Protein AF-A0A8J2X0N3-F1 (afdb_monomer)

pLDDT: mean 88.48, std 13.06, range [35.97, 98.44]

Solvent-accessible surface area (backbone atoms only — not comparable to full-atom values): 22886 Å² total; per-residue (Å²): 109,76,71,63,54,54,56,60,57,66,75,72,70,82,83,76,100,62,100,68,78,47,41,66,57,24,48,74,70,65,36,34,67,64,17,33,57,48,36,56,59,51,48,78,73,50,79,53,47,70,61,32,19,53,45,25,32,51,33,13,53,25,24,49,76,56,56,35,43,67,64,12,30,52,25,9,50,52,11,38,71,54,38,75,81,44,35,69,23,31,41,49,26,12,53,26,29,45,74,72,64,41,24,70,63,11,20,53,31,11,46,57,12,26,76,61,69,37,68,69,27,51,47,54,16,30,39,23,24,46,61,61,74,34,50,68,61,21,46,56,50,32,75,77,66,42,82,50,60,68,32,42,25,51,40,24,50,76,68,56,48,76,90,54,72,69,47,38,77,77,20,66,66,30,20,27,47,76,67,68,51,65,89,64,62,67,67,58,58,54,48,59,36,62,46,62,85,59,67,58,44,44,64,40,39,35,23,51,43,53,31,48,52,53,46,71,73,43,89,50,62,60,29,46,74,18,42,57,64,67,44,58,39,64,66,89,82,53,53,90,46,43,28,33,36,30,48,38,55,70,68,57,45,52,71,56,44,83,30,75,30,32,81,68,53,61,80,83,44,62,26,27,39,28,49,58,70,70,19,68,56,97,86,23,15,30,30,40,37,38,37,40,34,40,45,87,90,47,40,28,38,39,73,53,27,39,31,36,40,25,88,79,57,47,68,27,57,39,56,47,56,30,57,74,68,73,42,79,69,59,60,44,41,40,71,56,51,38,68,73,49,42,70,41,27,73,74,33,22,49,54,33,50,50,40,32,53,41,40,53,52,56,66,46,66,51,90,74,77,82,75,67,62,63,65,59,78,41,41,52,28,29,37,34,26,33,38,37,90,88,29,47,28,29,54,74,49,44,32,50,66,47,82,65,72,51,86,45,71,58,48,25,57,44,36,50,51,51,51,32,40,59,54,69,72,44,70,66,86,46,49,42,77,49,88,120

Mean predicted aligned error: 6.34 Å

Organism: NCBI:txid35677

Sequence (436 aa):
MRRAFLWRLSLFLASTAATSLSATQLIQNQNWQGAAVVLERDISTQRDENVRALQRTCLGECRVKLHDDAAALDAFTGALGDDASLGAAALGRGRCLARLGRLTEASEALRAAASLGLGDAVVEAAACDVRGDDRARAVAWLEETASRDDARALLAVLRGRLEDPALAERSFLARYAFTGSTNAPRLERVAANAWCLHPRAWDELDDKVCLNDAIAGSDDAALRAAWPQSHELPSDQLDGGAWVVKLRRGYGGAGVVLYDSGKDVPRDAQGLAQRYVPAQLEGRAWSLRAYLIVRADGVYLSRIGVVRFAVDGSIATNAARAVLAKGAPDERDFAWARRRLGAQWDARTWPRVRDAARGVARLARRDDDAAWPGPIPPKIVGLDFAVDAAGDAWLLEVNRTPGLVGRAEVDRAVKDAVVDAAWGCSSADILEELLL

Foldseek 3Di:
DVVVLLVVVVVP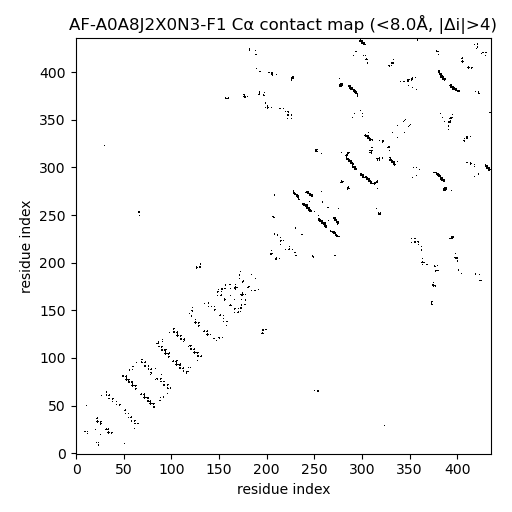FDDDDDPDDALSRCVVLVVLVSSLVNLVVVLVVDPQLQNSLSSLLSNLVSCVSLVNLVSSLVSLVSSCVSPVLPLSSLLSNLVSCVLVVVLQVSLVSLVSSVVSVPLVSLQVSLLSCVLVVNLVVSLVSLVVRVPDLVSLLVNCQSVLHDPDPCSLVVAVSNVCFPPVDLDDPLVSLLVLLVGNLAHNLLSLQQFQVSVVVLQVPDPQPLLVVQAFDKDFPPDPPWAAAKKWADARHDALCNPTDIDGGSVPPDNPGGGMIGGDAQFDDPLWAKKWKWKWKDFPVAIWTFLKTKIFTDPPRPHRSNQVVCVSVVHQTDIDMVVVVCVRCPPLCVVAQVVSVLSNSLSSVVSSVPPPPPPGNGTRQMHIKIWMWGAHPSRHTHTDGIGRNPPLPARDPNSVVRSSVVSCVSSVNDDCPRIDGRPD

Secondary structure (DSSP, 8-state):
-HHHHHHHHHTT-----SSPPPHHHHHHTT-HHHHHHHHHHHHHH---HHHHHHHHHHHHHHHHHTT-HHHHHHHHHHHHHH-TT-HHHHHHHHHHHHHTT-HHHHHHHHHHHHHTT-THHHHHHHHHHHHTT-HHHHHHHHHHH--SHHHHHHHHHHHT--S-TTHHHH-HHHHHHHH----S-HHHHHHHHHSS-S-THHHHHHSHHHHHHHHHTSS-HHHHTTSPPEEEES-S---SS-EEEE-SS-STTTT-EEESSGGGS-TT--EEEEE----EETTEEEEEEEEEEEETTEEEEES--EEEE-SSSS-TTTHHHHHHTTPPP-EEEHHHHHHHHTHHIIIIIHHHHHHHHHHHHHHH--GGGGG--SPPPPEEEEEEEEE-TT--EEEEEEESS---S-SSHHHHHHHHHHHHHHTT-S-GGGEEE---

Structure (mmCIF, N/CA/C/O backbone):
data_AF-A0A8J2X0N3-F1
#
_entry.id   AF-A0A8J2X0N3-F1
#
loop_
_atom_site.group_PDB
_atom_site.id
_atom_site.type_symbol
_atom_site.label_atom_id
_atom_site.label_alt_id
_atom_site.label_comp_id
_atom_site.label_asym_id
_atom_site.label_entity_id
_atom_site.label_seq_id
_atom_site.pdbx_PDB_ins_code
_atom_site.Cartn_x
_atom_site.Cartn_y
_atom_site.Cartn_z
_atom_site.occupancy
_atom_site.B_iso_or_equiv
_atom_site.auth_seq_id
_atom_site.auth_comp_id
_atom_site.auth_asym_id
_atom_site.auth_atom_id
_atom_site.pdbx_PDB_model_num
ATOM 1 N N . MET A 1 1 ? -2.002 -12.844 -21.563 1.00 43.38 1 MET A N 1
ATOM 2 C CA . MET A 1 1 ? -1.431 -13.890 -20.677 1.00 43.38 1 MET A CA 1
ATOM 3 C C . MET A 1 1 ? -2.425 -14.493 -19.678 1.00 43.38 1 MET A C 1
ATOM 5 O O . MET A 1 1 ? -2.589 -15.703 -19.725 1.00 43.38 1 MET A O 1
ATOM 9 N N . ARG A 1 2 ? -3.144 -13.725 -18.833 1.00 35.97 2 ARG A N 1
ATOM 10 C CA . ARG A 1 2 ? -4.041 -14.288 -17.783 1.00 35.97 2 ARG A CA 1
ATOM 11 C C . ARG A 1 2 ? -5.078 -15.324 -18.263 1.00 35.97 2 ARG A C 1
ATOM 13 O O . ARG A 1 2 ? -5.260 -16.335 -17.600 1.00 35.97 2 ARG A O 1
ATOM 20 N N . ARG A 1 3 ? -5.726 -15.119 -19.421 1.00 36.34 3 ARG A N 1
ATOM 21 C CA . ARG A 1 3 ? -6.702 -16.087 -19.973 1.00 36.34 3 ARG A CA 1
ATOM 22 C C . ARG A 1 3 ? -6.057 -17.373 -20.509 1.00 36.34 3 ARG A C 1
ATOM 24 O O . ARG A 1 3 ? -6.628 -18.438 -20.328 1.00 36.34 3 ARG A O 1
ATOM 31 N N . ALA A 1 4 ? -4.867 -17.284 -21.106 1.00 43.03 4 ALA A N 1
ATOM 32 C CA . ALA A 1 4 ? -4.137 -18.446 -21.624 1.00 43.03 4 ALA A CA 1
ATOM 33 C C . ALA A 1 4 ? -3.548 -19.312 -20.494 1.00 43.03 4 ALA A C 1
ATOM 35 O O . ALA A 1 4 ? -3.542 -20.536 -20.593 1.00 43.03 4 ALA A O 1
ATOM 36 N N . PHE A 1 5 ? -3.125 -18.678 -19.395 1.00 52.47 5 PHE A N 1
ATOM 37 C CA . PHE A 1 5 ? -2.641 -19.359 -18.192 1.00 52.47 5 PHE A CA 1
ATOM 38 C C . PHE A 1 5 ? -3.754 -20.164 -17.495 1.00 52.47 5 PHE A C 1
ATOM 40 O O . PHE A 1 5 ? -3.580 -21.345 -17.210 1.00 52.47 5 PHE A O 1
ATOM 47 N N . LEU A 1 6 ? -4.938 -19.564 -17.310 1.00 46.59 6 LEU A N 1
ATOM 48 C CA . LEU A 1 6 ? -6.091 -20.232 -16.684 1.00 46.59 6 LEU A CA 1
ATOM 49 C C . LEU A 1 6 ? -6.634 -21.411 -17.514 1.00 46.59 6 LEU A C 1
ATOM 51 O O . LEU A 1 6 ? -7.107 -22.395 -16.947 1.00 46.59 6 LEU A O 1
ATOM 55 N N . TRP A 1 7 ? -6.543 -21.338 -18.845 1.00 47.41 7 TRP A N 1
ATOM 56 C CA . TRP A 1 7 ? -7.010 -22.409 -19.732 1.00 47.41 7 TRP A CA 1
ATOM 57 C C . TRP A 1 7 ? -6.130 -23.665 -19.651 1.00 47.41 7 TRP A C 1
ATOM 59 O O . TRP A 1 7 ? -6.658 -24.768 -19.552 1.00 47.41 7 TRP A O 1
ATOM 69 N N . ARG A 1 8 ? -4.795 -23.512 -19.605 1.00 49.94 8 ARG A N 1
ATOM 70 C CA . ARG A 1 8 ? -3.872 -24.650 -19.415 1.00 49.94 8 ARG A CA 1
ATOM 71 C C . ARG A 1 8 ? -3.993 -25.279 -18.023 1.00 49.94 8 ARG A C 1
ATOM 73 O O . ARG A 1 8 ? -3.923 -26.495 -17.911 1.00 49.94 8 ARG A O 1
ATOM 80 N N . LEU A 1 9 ? -4.253 -24.475 -16.989 1.00 50.22 9 LEU A N 1
ATOM 81 C CA . LEU A 1 9 ? -4.434 -24.958 -15.613 1.00 50.22 9 LEU A CA 1
ATOM 82 C C . LEU A 1 9 ? -5.692 -25.837 -15.449 1.00 50.22 9 LEU A C 1
ATOM 84 O O . LEU A 1 9 ? -5.693 -26.788 -14.673 1.00 50.22 9 LEU A O 1
ATOM 88 N N . SER A 1 10 ? -6.751 -25.544 -16.211 1.00 53.19 10 SER A N 1
ATOM 89 C CA . SER A 1 10 ? -8.043 -26.245 -16.123 1.00 53.19 10 SER A CA 1
ATOM 90 C C . SER A 1 10 ? -7.996 -27.680 -16.668 1.00 53.19 10 SER A C 1
ATOM 92 O O . SER A 1 10 ? -8.787 -28.517 -16.249 1.00 53.19 10 SER A O 1
ATOM 94 N N . LEU A 1 11 ? -7.066 -27.973 -17.583 1.00 52.41 11 LEU A N 1
ATOM 95 C CA . LEU A 1 11 ? -6.938 -29.279 -18.241 1.00 52.41 11 LEU A CA 1
ATOM 96 C C . LEU A 1 11 ? -6.124 -30.308 -17.436 1.00 52.41 11 LEU A C 1
ATOM 98 O O . LEU A 1 11 ? -6.221 -31.494 -17.727 1.00 52.41 11 LEU A O 1
ATOM 102 N N . PHE A 1 12 ? -5.361 -29.886 -16.420 1.00 55.03 12 PHE A N 1
ATOM 103 C CA . PHE A 1 12 ? -4.420 -30.765 -15.704 1.00 55.03 12 PHE A CA 1
ATOM 104 C C . PHE A 1 12 ? -4.847 -31.176 -14.284 1.00 55.03 12 PHE A C 1
ATOM 106 O O . PHE A 1 12 ? -4.242 -32.077 -13.715 1.00 55.03 12 PHE A O 1
ATOM 113 N N . LEU A 1 13 ? -5.883 -30.563 -13.699 1.00 55.44 13 LEU A N 1
ATOM 114 C CA . LEU A 1 13 ? -6.242 -30.750 -12.278 1.00 55.44 13 LEU A CA 1
ATOM 115 C C . LEU A 1 13 ? -7.521 -31.581 -12.043 1.00 55.44 13 LEU A C 1
ATOM 117 O O . LEU A 1 13 ? -8.190 -31.414 -11.024 1.00 55.44 13 LEU A O 1
ATOM 121 N N . ALA A 1 14 ? -7.888 -32.469 -12.971 1.00 51.34 14 ALA A N 1
ATOM 122 C CA . ALA A 1 14 ? -9.110 -33.274 -12.881 1.00 51.34 14 ALA A CA 1
ATOM 123 C C . ALA A 1 14 ? -8.821 -34.758 -12.579 1.00 51.34 14 ALA A C 1
ATOM 125 O O . ALA A 1 14 ? -8.649 -35.545 -13.502 1.00 51.34 14 ALA A O 1
ATOM 126 N N . SER A 1 15 ? -8.771 -35.127 -11.293 1.00 45.72 15 SER A N 1
ATOM 127 C CA . SER A 1 15 ? -8.898 -36.492 -10.719 1.00 45.72 15 SER A CA 1
ATOM 128 C C . SER A 1 15 ? -8.561 -36.362 -9.219 1.00 45.72 15 SER A C 1
ATOM 130 O O . SER A 1 15 ? -7.548 -35.751 -8.911 1.00 45.72 15 SER A O 1
ATOM 132 N N . THR A 1 16 ? -9.342 -36.744 -8.202 1.00 43.34 16 THR A N 1
ATOM 133 C CA . THR A 1 16 ? -10.103 -37.975 -7.918 1.00 43.34 16 THR A CA 1
ATOM 134 C C . THR A 1 16 ? -11.329 -37.695 -7.021 1.00 43.34 16 THR A C 1
ATOM 136 O O . THR A 1 16 ? -11.407 -36.671 -6.347 1.00 43.34 16 THR A O 1
ATOM 139 N N . ALA A 1 17 ? -12.271 -38.641 -6.979 1.00 48.03 17 ALA A N 1
ATOM 140 C CA . ALA A 1 17 ? -13.551 -38.593 -6.268 1.00 48.03 17 ALA A CA 1
ATOM 141 C C . ALA A 1 17 ? -13.470 -38.357 -4.739 1.00 48.03 17 ALA A C 1
ATOM 143 O O . ALA A 1 17 ? -13.168 -39.267 -3.975 1.00 48.03 17 ALA A O 1
ATOM 144 N N . ALA A 1 18 ? -13.832 -37.144 -4.312 1.00 50.69 18 ALA A N 1
ATOM 145 C CA . ALA A 1 18 ? -14.579 -36.793 -3.097 1.00 50.69 18 ALA A CA 1
ATOM 146 C C . ALA A 1 18 ? -15.015 -35.319 -3.245 1.00 50.69 18 ALA A C 1
ATOM 148 O O . ALA A 1 18 ? -14.354 -34.557 -3.943 1.00 50.69 18 ALA A O 1
ATOM 149 N N . THR A 1 19 ? -16.123 -34.911 -2.628 1.00 62.25 19 THR A N 1
ATOM 150 C CA . THR A 1 19 ? -16.835 -33.611 -2.745 1.00 62.25 19 THR A CA 1
ATOM 151 C C . THR A 1 19 ? -16.036 -32.334 -2.406 1.00 62.25 19 THR A C 1
ATOM 153 O O . THR A 1 19 ? -16.621 -31.272 -2.197 1.00 62.25 19 THR A O 1
ATOM 156 N N . SER A 1 20 ? -14.707 -32.394 -2.340 1.00 76.75 20 SER A N 1
ATOM 157 C CA . SER A 1 20 ? -13.831 -31.242 -2.131 1.00 76.75 20 SER A CA 1
ATOM 158 C C . SER A 1 20 ? -13.607 -30.454 -3.426 1.00 76.75 20 SER A C 1
ATOM 160 O O . SER A 1 20 ? -13.280 -31.034 -4.461 1.00 76.75 20 SER A O 1
ATOM 162 N N . LEU A 1 21 ? -13.738 -29.127 -3.351 1.00 87.75 21 LEU A N 1
ATOM 163 C CA . LEU A 1 21 ? -13.429 -28.215 -4.456 1.00 87.75 21 LEU A CA 1
ATOM 164 C C . LEU A 1 21 ? -11.952 -28.330 -4.864 1.00 87.75 21 LEU A C 1
ATOM 166 O O . LEU A 1 21 ? -11.075 -28.437 -4.005 1.00 87.75 21 LEU A O 1
ATOM 170 N N . SER A 1 22 ? -11.668 -28.252 -6.165 1.00 92.06 22 SER A N 1
ATOM 171 C CA . SER A 1 22 ? -10.289 -28.207 -6.666 1.00 92.06 22 SER A CA 1
ATOM 172 C C . SER A 1 22 ? -9.605 -26.884 -6.306 1.00 92.06 22 SER A C 1
ATOM 174 O O . SER A 1 22 ? -10.267 -25.862 -6.098 1.00 92.06 22 SER A O 1
ATOM 176 N N . ALA A 1 23 ? -8.267 -26.859 -6.304 1.00 93.12 23 ALA A N 1
ATOM 177 C CA . ALA A 1 23 ? -7.506 -25.625 -6.089 1.00 93.12 23 ALA A CA 1
ATOM 178 C C . ALA A 1 23 ? -7.928 -24.503 -7.057 1.00 93.12 23 ALA A C 1
ATOM 180 O O . ALA A 1 23 ? -8.076 -23.353 -6.651 1.00 93.12 23 ALA A O 1
ATOM 181 N N . THR A 1 24 ? -8.201 -24.830 -8.325 1.00 91.44 24 THR A N 1
ATOM 182 C CA . THR A 1 24 ? -8.682 -23.859 -9.319 1.00 91.44 24 THR A CA 1
ATOM 183 C C . THR A 1 24 ? -10.052 -23.291 -8.957 1.00 91.44 24 THR A C 1
ATOM 185 O O . THR A 1 24 ? -10.237 -22.078 -9.041 1.00 91.44 24 THR A O 1
ATOM 188 N N . GLN A 1 25 ? -10.999 -24.130 -8.526 1.00 90.44 25 GLN A N 1
ATOM 189 C CA . GLN A 1 25 ? -12.321 -23.669 -8.084 1.00 90.44 25 GLN A CA 1
ATOM 190 C C . GLN A 1 25 ? -12.206 -22.776 -6.843 1.00 90.44 25 GLN A C 1
ATOM 192 O O . GLN A 1 25 ? -12.875 -21.748 -6.749 1.00 90.44 25 GLN A O 1
ATOM 197 N N . LEU A 1 26 ? -11.320 -23.128 -5.911 1.00 91.12 26 LEU A N 1
ATOM 198 C CA . LEU A 1 26 ? -11.050 -22.332 -4.716 1.00 91.12 26 LEU A CA 1
ATOM 199 C C . LEU A 1 26 ? -10.434 -20.971 -5.073 1.00 91.12 26 LEU A C 1
ATOM 201 O O . LEU A 1 26 ? -10.918 -19.953 -4.585 1.00 91.12 26 LEU A O 1
ATOM 205 N N . ILE A 1 27 ? -9.463 -20.924 -5.992 1.00 89.12 27 ILE A N 1
ATOM 206 C CA . ILE A 1 27 ? -8.887 -19.679 -6.535 1.00 89.12 27 ILE A CA 1
ATOM 207 C C . ILE A 1 27 ? -9.958 -18.815 -7.213 1.00 89.12 27 ILE A C 1
ATOM 209 O O . ILE A 1 27 ? -10.024 -17.611 -6.972 1.00 89.12 27 ILE A O 1
ATOM 213 N N . GLN A 1 28 ? -10.821 -19.411 -8.042 1.00 85.56 28 GLN A N 1
ATOM 214 C CA . GLN A 1 28 ? -11.920 -18.698 -8.707 1.00 85.56 28 GLN A CA 1
ATOM 215 C C . GLN A 1 28 ? -12.911 -18.103 -7.700 1.00 85.56 28 GLN A C 1
ATOM 217 O O . GLN A 1 28 ? -13.393 -16.986 -7.891 1.00 85.56 28 GLN A O 1
ATOM 222 N N . ASN A 1 29 ? -13.148 -18.812 -6.596 1.00 81.69 29 ASN A N 1
ATOM 223 C CA . ASN A 1 29 ? -13.959 -18.353 -5.472 1.00 81.69 29 ASN A CA 1
ATOM 224 C C . ASN A 1 29 ? -13.200 -17.425 -4.507 1.00 81.69 29 ASN A C 1
ATOM 226 O O . ASN A 1 29 ? -13.752 -17.052 -3.476 1.00 81.69 29 ASN A O 1
ATOM 230 N N . GLN A 1 30 ? -11.950 -17.060 -4.818 1.00 84.00 30 GLN A N 1
ATOM 231 C CA . GLN A 1 30 ? -11.063 -16.258 -3.966 1.00 84.00 30 GLN A CA 1
ATOM 232 C C . GLN A 1 30 ? -10.838 -16.862 -2.565 1.00 84.00 30 GLN A C 1
ATOM 234 O O . GLN A 1 30 ? -10.458 -16.162 -1.628 1.00 84.00 30 GLN A O 1
ATOM 239 N N . ASN A 1 31 ? -11.032 -18.176 -2.416 1.00 82.81 31 ASN A N 1
ATOM 240 C CA . ASN A 1 31 ? -10.662 -18.930 -1.224 1.00 82.81 31 ASN A CA 1
ATOM 241 C C . ASN A 1 31 ? -9.183 -19.337 -1.315 1.00 82.81 31 ASN A C 1
ATOM 243 O O . ASN A 1 31 ? -8.844 -20.500 -1.544 1.00 82.81 31 ASN A O 1
ATOM 247 N N . TRP A 1 32 ? -8.302 -18.347 -1.165 1.00 89.62 32 TRP A N 1
ATOM 248 C CA . TRP A 1 32 ? -6.850 -18.506 -1.302 1.00 89.62 32 TRP A CA 1
ATOM 249 C C . TRP A 1 32 ? -6.260 -19.475 -0.273 1.00 89.62 32 TRP A C 1
ATOM 251 O O . TRP A 1 32 ? -5.379 -20.257 -0.616 1.00 89.62 32 TRP A O 1
ATOM 261 N N . GLN A 1 33 ? -6.784 -19.472 0.958 1.00 90.69 33 GLN A N 1
ATOM 262 C CA . GLN A 1 33 ? -6.335 -20.374 2.022 1.00 90.69 33 GLN A CA 1
ATOM 263 C C . GLN A 1 33 ? -6.659 -21.831 1.687 1.00 90.69 33 GLN A C 1
ATOM 265 O O . GLN A 1 33 ? -5.782 -22.688 1.744 1.00 90.69 33 GLN A O 1
ATOM 270 N N . GLY A 1 34 ? -7.908 -22.113 1.300 1.00 90.81 34 GLY A N 1
ATOM 271 C CA . GLY A 1 34 ? -8.303 -23.456 0.887 1.00 90.81 34 GLY A CA 1
ATOM 272 C C . GLY A 1 34 ? -7.507 -23.926 -0.330 1.00 90.81 34 GLY A C 1
ATOM 273 O O . GLY A 1 34 ? -7.060 -25.070 -0.365 1.00 90.81 34 GLY A O 1
ATOM 274 N N . ALA A 1 35 ? -7.293 -23.040 -1.309 1.00 94.19 35 ALA A N 1
ATOM 275 C CA . ALA A 1 35 ? -6.492 -23.355 -2.486 1.00 94.19 35 ALA A CA 1
ATOM 276 C C . ALA A 1 35 ? -5.042 -23.711 -2.127 1.00 94.19 35 ALA A C 1
ATOM 278 O O . ALA A 1 35 ? -4.528 -24.698 -2.647 1.00 94.19 35 ALA A O 1
ATOM 279 N N . ALA A 1 36 ? -4.408 -22.953 -1.225 1.00 95.00 36 ALA A N 1
ATOM 280 C CA . ALA A 1 36 ? -3.047 -23.222 -0.765 1.00 95.00 36 ALA A CA 1
ATOM 281 C C . ALA A 1 36 ? -2.929 -24.607 -0.106 1.00 95.00 36 ALA A C 1
ATOM 283 O O . ALA A 1 36 ? -2.060 -25.383 -0.494 1.00 95.00 36 ALA A O 1
ATOM 284 N N . VAL A 1 37 ? -3.857 -24.957 0.796 1.00 95.25 37 VAL A N 1
ATOM 285 C CA . VAL A 1 37 ? -3.879 -26.271 1.473 1.00 95.25 37 VAL A CA 1
ATOM 286 C C . VAL A 1 37 ? -4.010 -27.424 0.472 1.00 95.25 37 VAL A C 1
ATOM 288 O O . VAL A 1 37 ? -3.308 -28.429 0.582 1.00 95.25 37 VAL A O 1
ATOM 291 N N . VAL A 1 38 ? -4.896 -27.289 -0.521 1.00 95.44 38 VAL A N 1
ATOM 292 C CA . VAL A 1 38 ? -5.063 -28.310 -1.569 1.00 95.44 38 VAL A CA 1
ATOM 293 C C . VAL A 1 38 ? -3.791 -28.439 -2.413 1.00 95.44 38 VAL A C 1
ATOM 295 O O . VAL A 1 38 ? -3.329 -29.555 -2.638 1.00 95.44 38 VAL A O 1
ATOM 298 N N . LEU A 1 39 ? -3.194 -27.318 -2.833 1.00 96.56 39 LEU A N 1
ATOM 299 C CA . LEU A 1 39 ? -1.965 -27.319 -3.632 1.00 96.56 39 LEU A CA 1
ATOM 300 C C . LEU A 1 39 ? -0.792 -27.969 -2.890 1.00 96.56 39 LEU A C 1
ATOM 302 O O . LEU A 1 39 ? -0.092 -28.778 -3.486 1.00 96.56 39 LEU A O 1
ATOM 306 N N . GLU A 1 40 ? -0.588 -27.665 -1.609 1.00 96.62 40 GLU A N 1
ATOM 307 C CA . GLU A 1 40 ? 0.497 -28.242 -0.797 1.00 96.62 40 GLU A CA 1
ATOM 308 C C . GLU A 1 40 ? 0.404 -29.762 -0.695 1.00 96.62 40 GLU A C 1
ATOM 310 O O . GLU A 1 40 ? 1.392 -30.468 -0.919 1.00 96.62 40 GLU A O 1
ATOM 315 N N . ARG A 1 41 ? -0.804 -30.270 -0.425 1.00 95.69 41 ARG A N 1
ATOM 316 C CA . ARG A 1 41 ? -1.074 -31.708 -0.412 1.00 95.69 41 ARG A CA 1
ATOM 317 C C . ARG A 1 41 ? -0.754 -32.326 -1.771 1.00 95.69 41 ARG A C 1
ATOM 319 O O . ARG A 1 41 ? -0.020 -33.311 -1.832 1.00 95.69 41 ARG A O 1
ATOM 326 N N . ASP A 1 42 ? -1.280 -31.751 -2.848 1.00 95.00 42 ASP A N 1
ATOM 327 C CA . ASP A 1 42 ? -1.167 -32.332 -4.186 1.00 95.00 42 ASP A CA 1
ATOM 328 C C . ASP A 1 42 ? 0.294 -32.315 -4.689 1.00 95.00 42 ASP A C 1
ATOM 330 O O . ASP A 1 42 ? 0.773 -33.331 -5.201 1.00 95.00 42 ASP A O 1
ATOM 334 N N . ILE A 1 43 ? 1.040 -31.226 -4.446 1.00 96.06 43 ILE A N 1
ATOM 335 C CA . ILE A 1 43 ? 2.471 -31.074 -4.785 1.00 96.06 43 ILE A CA 1
ATOM 336 C C . ILE A 1 43 ? 3.316 -32.204 -4.186 1.00 96.06 43 ILE A C 1
ATOM 338 O O . ILE A 1 43 ? 4.211 -32.711 -4.861 1.00 96.06 43 ILE A O 1
ATOM 342 N N . SER A 1 44 ? 3.033 -32.624 -2.946 1.00 93.38 44 SER A N 1
ATOM 343 C CA . SER A 1 44 ? 3.807 -33.671 -2.254 1.00 93.38 44 SER A CA 1
ATOM 344 C C . SER A 1 44 ? 3.734 -35.047 -2.930 1.00 93.38 44 SER A C 1
ATOM 346 O O . SER A 1 44 ? 4.623 -35.877 -2.755 1.00 93.38 44 SER A O 1
ATOM 348 N N . THR A 1 45 ? 2.690 -35.278 -3.729 1.00 94.75 45 THR A N 1
ATOM 349 C CA . THR A 1 45 ? 2.455 -36.544 -4.438 1.00 94.75 45 THR A CA 1
ATOM 350 C C . THR A 1 45 ? 2.708 -36.447 -5.944 1.00 94.75 45 THR A C 1
ATOM 352 O O . THR A 1 45 ? 2.706 -37.470 -6.633 1.00 94.75 45 THR A O 1
ATOM 355 N N . GLN A 1 46 ? 2.951 -35.238 -6.465 1.00 96.06 46 GLN A N 1
ATOM 356 C CA . GLN A 1 46 ? 3.104 -34.992 -7.895 1.00 96.06 46 GLN A CA 1
ATOM 357 C C . GLN A 1 46 ? 4.482 -35.435 -8.409 1.00 96.06 46 GLN A C 1
ATOM 359 O O . GLN A 1 46 ? 5.526 -34.913 -8.006 1.00 96.06 46 GLN A O 1
ATOM 364 N N . ARG A 1 47 ? 4.473 -36.383 -9.352 1.00 95.31 47 ARG A N 1
ATOM 365 C CA . ARG A 1 47 ? 5.684 -36.940 -9.973 1.00 95.31 47 ARG A CA 1
ATOM 366 C C . ARG A 1 47 ? 6.126 -36.179 -11.217 1.00 95.31 47 ARG A C 1
ATOM 368 O O . ARG A 1 47 ? 7.322 -36.139 -11.478 1.00 95.31 47 ARG A O 1
ATOM 375 N N . ASP A 1 48 ? 5.193 -35.586 -11.960 1.00 96.19 48 ASP A N 1
ATOM 376 C CA . ASP A 1 48 ? 5.520 -34.777 -13.136 1.00 96.19 48 ASP A CA 1
ATOM 377 C C . ASP A 1 48 ? 6.073 -33.416 -12.696 1.00 96.19 48 ASP A C 1
ATOM 379 O O . ASP A 1 48 ? 5.385 -32.635 -12.033 1.00 96.19 48 ASP A O 1
ATOM 383 N N . GLU A 1 49 ? 7.328 -33.146 -13.047 1.00 96.06 49 GLU A N 1
ATOM 384 C CA . GLU A 1 49 ? 8.045 -31.943 -12.620 1.00 96.06 49 GLU A CA 1
ATOM 385 C C . GLU A 1 49 ? 7.411 -30.669 -13.182 1.00 96.06 49 GLU A C 1
ATOM 387 O O . GLU A 1 49 ? 7.275 -29.692 -12.453 1.00 96.06 49 GLU A O 1
ATOM 392 N N . ASN A 1 50 ? 6.907 -30.696 -14.420 1.00 94.75 50 ASN A N 1
ATOM 393 C CA . ASN A 1 50 ? 6.265 -29.537 -15.040 1.00 94.75 50 ASN A CA 1
ATOM 394 C C . ASN A 1 50 ? 4.939 -29.209 -14.344 1.00 94.75 50 ASN A C 1
ATOM 396 O O . ASN A 1 50 ? 4.633 -28.045 -14.068 1.00 94.75 50 ASN A O 1
ATOM 400 N N . VAL A 1 51 ? 4.137 -30.233 -14.032 1.00 95.19 51 VAL A N 1
ATOM 401 C CA . VAL A 1 51 ? 2.880 -30.036 -13.293 1.00 95.19 51 VAL A CA 1
ATOM 402 C C . VAL A 1 51 ? 3.170 -29.533 -11.881 1.00 95.19 51 VAL A C 1
ATOM 404 O O . VAL A 1 51 ? 2.516 -28.593 -11.419 1.00 95.19 51 VAL A O 1
ATOM 407 N N . ARG A 1 52 ? 4.176 -30.106 -11.212 1.00 96.94 52 ARG A N 1
ATOM 408 C CA . ARG A 1 52 ? 4.604 -29.686 -9.873 1.00 96.94 52 ARG A CA 1
ATOM 409 C C . ARG A 1 52 ? 5.080 -28.232 -9.862 1.00 96.94 52 ARG A C 1
ATOM 411 O O . ARG A 1 52 ? 4.655 -27.466 -8.995 1.00 96.94 52 ARG A O 1
ATOM 418 N N . ALA A 1 53 ? 5.855 -27.819 -10.862 1.00 97.25 53 ALA A N 1
ATOM 419 C CA . ALA A 1 53 ? 6.335 -26.450 -11.023 1.00 97.25 53 ALA A CA 1
ATOM 420 C C . ALA A 1 53 ? 5.177 -25.443 -11.183 1.00 97.25 53 ALA A C 1
ATOM 422 O O . ALA A 1 53 ? 5.137 -24.393 -10.528 1.00 97.25 53 ALA A O 1
ATOM 423 N N . LEU A 1 54 ? 4.166 -25.785 -11.993 1.00 96.81 54 LEU A N 1
ATOM 424 C CA . LEU A 1 54 ? 2.957 -24.970 -12.164 1.00 96.81 54 LEU A CA 1
ATOM 425 C C . LEU A 1 54 ? 2.117 -24.892 -10.882 1.00 96.81 54 LEU A C 1
ATOM 427 O O . LEU A 1 54 ? 1.624 -23.814 -10.535 1.00 96.81 54 LEU A O 1
ATOM 431 N N . GLN A 1 55 ? 1.967 -26.004 -10.158 1.00 96.94 55 GLN A N 1
ATOM 432 C CA . GLN A 1 55 ? 1.271 -26.027 -8.869 1.00 96.94 55 GLN A CA 1
ATOM 433 C C . GLN A 1 55 ? 1.993 -25.162 -7.831 1.00 96.94 55 GLN A C 1
ATOM 435 O O . GLN A 1 55 ? 1.342 -24.359 -7.163 1.00 96.94 55 GLN A O 1
ATOM 440 N N . ARG A 1 56 ? 3.326 -25.247 -7.742 1.00 98.12 56 ARG A N 1
ATOM 441 C CA . ARG A 1 56 ? 4.149 -24.394 -6.868 1.00 98.12 56 ARG A CA 1
ATOM 442 C C . ARG A 1 56 ? 4.044 -22.914 -7.236 1.00 98.12 56 ARG A C 1
ATOM 444 O O . ARG A 1 56 ? 3.910 -22.075 -6.352 1.00 98.12 56 ARG A O 1
ATOM 451 N N . THR A 1 57 ? 3.990 -22.588 -8.527 1.00 97.81 57 THR A N 1
ATOM 452 C CA . THR A 1 57 ? 3.722 -21.214 -8.989 1.00 97.81 57 THR A CA 1
ATOM 453 C C . THR A 1 57 ? 2.353 -20.721 -8.504 1.00 97.81 57 THR A C 1
ATOM 455 O O . THR A 1 57 ? 2.237 -19.610 -7.989 1.00 97.81 57 THR A O 1
ATOM 458 N N . CYS A 1 58 ? 1.308 -21.549 -8.618 1.00 97.31 58 CYS A N 1
ATOM 459 C CA . CYS A 1 58 ? -0.029 -21.206 -8.122 1.00 97.31 58 CYS A CA 1
ATOM 460 C C . CYS A 1 58 ? -0.070 -21.083 -6.594 1.00 97.31 58 CYS A C 1
ATOM 462 O O . CYS A 1 58 ? -0.778 -20.221 -6.072 1.00 97.31 58 CYS A O 1
ATOM 464 N N . LEU A 1 59 ? 0.690 -21.919 -5.882 1.00 97.62 59 LEU A N 1
ATOM 465 C CA . LEU A 1 59 ? 0.836 -21.841 -4.432 1.00 97.62 59 LEU A CA 1
ATOM 466 C C . LEU A 1 59 ? 1.484 -20.513 -4.038 1.00 97.62 59 LEU A C 1
ATOM 468 O O . LEU A 1 59 ? 0.949 -19.824 -3.173 1.00 97.62 59 LEU A O 1
ATOM 472 N N . GLY A 1 60 ? 2.556 -20.110 -4.728 1.00 97.12 60 GLY A N 1
ATOM 473 C CA . GLY A 1 60 ? 3.193 -18.807 -4.547 1.00 97.12 60 GLY A CA 1
ATOM 474 C C . GLY A 1 60 ? 2.204 -17.652 -4.709 1.00 97.12 60 GLY A C 1
ATOM 475 O O . GLY A 1 60 ? 2.099 -16.800 -3.831 1.00 97.12 60 GLY A O 1
ATOM 476 N N . GLU A 1 61 ? 1.387 -17.660 -5.766 1.00 95.50 61 GLU A N 1
ATOM 477 C CA . GLU A 1 61 ? 0.327 -16.658 -5.959 1.00 95.50 61 GLU A CA 1
ATOM 478 C C . GLU A 1 61 ? -0.715 -16.670 -4.827 1.00 95.50 61 GLU A C 1
ATOM 480 O O . GLU A 1 61 ? -1.103 -15.606 -4.341 1.00 95.50 61 GLU A O 1
ATOM 485 N N . CYS A 1 62 ? -1.148 -17.847 -4.361 1.00 93.88 62 CYS A N 1
ATOM 486 C CA . CYS A 1 62 ? -2.059 -17.948 -3.217 1.00 93.88 62 CYS A CA 1
ATOM 487 C C . CYS A 1 62 ? -1.429 -17.349 -1.953 1.00 93.88 62 CYS A C 1
ATOM 489 O O . CYS A 1 62 ? -2.083 -16.571 -1.262 1.00 93.88 62 CYS A O 1
ATOM 491 N N . ARG A 1 63 ? -0.151 -17.641 -1.688 1.00 94.19 63 ARG A N 1
ATOM 492 C CA . ARG A 1 63 ? 0.600 -17.105 -0.544 1.00 94.19 63 ARG A CA 1
ATOM 493 C C . ARG A 1 63 ? 0.777 -15.586 -0.625 1.00 94.19 63 ARG A C 1
ATOM 495 O O . ARG A 1 63 ? 0.532 -14.906 0.367 1.00 94.19 63 ARG A O 1
ATOM 502 N N . VAL A 1 64 ? 1.016 -15.022 -1.814 1.00 90.56 64 VAL A N 1
ATOM 503 C CA . VAL A 1 64 ? 0.983 -13.559 -2.028 1.00 90.56 64 VAL A CA 1
ATOM 504 C C . VAL A 1 64 ? -0.391 -12.975 -1.683 1.00 90.56 64 VAL A C 1
ATOM 506 O O . VAL A 1 64 ? -0.471 -11.924 -1.050 1.00 90.56 64 VAL A O 1
ATOM 509 N N . LYS A 1 65 ? -1.493 -13.636 -2.069 1.00 85.88 65 LYS A N 1
ATOM 510 C CA . LYS A 1 65 ? -2.859 -13.187 -1.718 1.00 85.88 65 LYS A CA 1
ATOM 511 C C . LYS A 1 65 ? -3.184 -13.317 -0.234 1.00 85.88 65 LYS A C 1
ATOM 513 O O . LYS A 1 65 ? -4.052 -12.598 0.251 1.00 85.88 65 LYS A O 1
ATOM 518 N N . LEU A 1 66 ? -2.484 -14.200 0.465 1.00 84.19 66 LEU A N 1
ATOM 519 C CA . LEU A 1 66 ? -2.536 -14.349 1.915 1.00 84.19 66 LEU A CA 1
ATOM 520 C C . LEU A 1 66 ? -1.540 -13.429 2.637 1.00 84.19 66 LEU A C 1
ATOM 522 O O . LEU A 1 66 ? -1.518 -13.423 3.862 1.00 84.19 66 LEU A O 1
ATOM 526 N N . HIS A 1 67 ? -0.778 -12.617 1.892 1.00 83.75 67 HIS A N 1
ATOM 527 C CA . HIS A 1 67 ? 0.248 -11.708 2.408 1.00 83.75 67 HIS A CA 1
ATOM 528 C C . HIS A 1 67 ? 1.386 -12.419 3.158 1.00 83.75 67 HIS A C 1
ATOM 530 O O . HIS A 1 67 ? 2.015 -11.847 4.042 1.00 83.75 67 HIS A O 1
ATOM 536 N N . ASP A 1 68 ? 1.669 -13.658 2.762 1.00 86.56 68 ASP A N 1
ATOM 537 C CA . ASP A 1 68 ? 2.758 -14.488 3.267 1.00 86.56 68 ASP A CA 1
ATOM 538 C C . ASP A 1 68 ? 3.885 -14.521 2.223 1.00 86.56 68 ASP A C 1
ATOM 540 O O . ASP A 1 68 ? 4.048 -15.479 1.464 1.00 86.56 68 ASP A O 1
ATOM 544 N N . ASP A 1 69 ? 4.616 -13.406 2.110 1.00 89.75 69 ASP A N 1
ATOM 545 C CA . ASP A 1 69 ? 5.661 -13.232 1.091 1.00 89.75 69 ASP A CA 1
ATOM 546 C C . ASP A 1 69 ? 6.847 -14.191 1.275 1.00 89.75 69 ASP A C 1
ATOM 548 O O . ASP A 1 69 ? 7.505 -14.530 0.292 1.00 89.75 69 ASP A O 1
ATOM 552 N N . ALA A 1 70 ? 7.105 -14.651 2.504 1.00 91.38 70 ALA A N 1
ATOM 553 C CA . ALA A 1 70 ? 8.148 -15.632 2.793 1.00 91.38 70 ALA A CA 1
ATOM 554 C C . ALA A 1 70 ? 7.770 -17.014 2.237 1.00 91.38 70 ALA A C 1
ATOM 556 O O . ALA A 1 70 ? 8.502 -17.555 1.409 1.00 91.38 70 ALA A O 1
ATOM 557 N N . ALA A 1 71 ? 6.586 -17.540 2.573 1.00 93.50 71 ALA A N 1
ATOM 558 C CA . ALA A 1 71 ? 6.143 -18.814 2.006 1.00 93.50 71 ALA A CA 1
ATOM 559 C C . ALA A 1 71 ? 5.894 -18.719 0.491 1.00 93.50 71 ALA A C 1
ATOM 561 O O . ALA A 1 71 ? 6.105 -19.685 -0.245 1.00 93.50 71 ALA A O 1
ATOM 562 N N . ALA A 1 72 ? 5.463 -17.553 -0.008 1.00 96.38 72 ALA A N 1
ATOM 563 C CA . ALA A 1 72 ? 5.353 -17.315 -1.443 1.00 96.38 72 ALA A CA 1
ATOM 564 C C . ALA A 1 72 ? 6.715 -17.406 -2.139 1.00 96.38 72 ALA A C 1
ATOM 566 O O . ALA A 1 72 ? 6.825 -18.037 -3.192 1.00 96.38 72 ALA A O 1
ATOM 567 N N . LEU A 1 73 ? 7.747 -16.794 -1.551 1.00 97.62 73 LEU A N 1
ATOM 568 C CA . LEU A 1 73 ? 9.117 -16.860 -2.046 1.00 97.62 73 LEU A CA 1
ATOM 569 C C . LEU A 1 73 ? 9.619 -18.306 -2.103 1.00 97.62 73 LEU A C 1
ATOM 571 O O . LEU A 1 73 ? 10.182 -18.699 -3.127 1.00 97.62 73 LEU A O 1
ATOM 575 N N . ASP A 1 74 ? 9.376 -19.099 -1.061 1.00 97.75 74 ASP A N 1
ATOM 576 C CA . ASP A 1 74 ? 9.756 -20.515 -1.027 1.00 97.75 74 ASP A CA 1
ATOM 577 C C . ASP A 1 74 ? 9.048 -21.308 -2.132 1.00 97.75 74 ASP A C 1
ATOM 579 O O . ASP A 1 74 ? 9.688 -22.053 -2.879 1.00 97.75 74 ASP A O 1
ATOM 583 N N . ALA A 1 75 ? 7.743 -21.088 -2.316 1.00 98.12 75 ALA A N 1
ATOM 584 C CA . ALA A 1 75 ? 6.967 -21.740 -3.365 1.00 98.12 75 ALA A CA 1
ATOM 585 C C . ALA A 1 75 ? 7.460 -21.369 -4.776 1.00 98.12 75 ALA A C 1
ATOM 587 O O . ALA A 1 75 ? 7.663 -22.257 -5.607 1.00 98.12 75 ALA A O 1
ATOM 588 N N . PHE A 1 76 ? 7.714 -20.085 -5.058 1.00 98.44 76 PHE A N 1
ATOM 589 C CA . PHE A 1 76 ? 8.264 -19.658 -6.351 1.00 98.44 76 PHE A CA 1
ATOM 590 C C . PHE A 1 76 ? 9.689 -20.171 -6.580 1.00 98.44 76 PHE A C 1
ATOM 592 O O . PHE A 1 76 ? 10.030 -20.546 -7.699 1.00 98.44 76 PHE A O 1
ATOM 599 N N . THR A 1 77 ? 10.513 -20.225 -5.533 1.00 98.31 77 THR A N 1
ATOM 600 C CA . THR A 1 77 ? 11.870 -20.782 -5.611 1.00 98.31 77 THR A CA 1
ATOM 601 C C . THR A 1 77 ? 11.821 -22.275 -5.925 1.00 98.31 77 THR A C 1
ATOM 603 O O . THR A 1 77 ? 12.520 -22.728 -6.828 1.00 98.31 77 THR A O 1
ATOM 606 N N . GLY A 1 78 ? 10.933 -23.027 -5.268 1.00 97.75 78 GLY A N 1
ATOM 607 C CA . GLY A 1 78 ? 10.698 -24.435 -5.579 1.00 97.75 78 GLY A CA 1
ATOM 608 C C . GLY A 1 78 ? 10.168 -24.656 -7.000 1.00 97.75 78 GLY A C 1
ATOM 609 O O . GLY A 1 78 ? 10.581 -25.607 -7.655 1.00 97.75 78 GLY A O 1
ATOM 610 N N . ALA A 1 79 ? 9.295 -23.773 -7.501 1.00 98.00 79 ALA A N 1
ATOM 611 C CA . ALA A 1 79 ? 8.808 -23.834 -8.882 1.00 98.00 79 ALA A CA 1
ATOM 612 C C . ALA A 1 79 ? 9.944 -23.667 -9.903 1.00 98.00 79 ALA A C 1
ATOM 614 O O . ALA A 1 79 ? 10.004 -24.416 -10.869 1.00 98.00 79 ALA A O 1
ATOM 615 N N . LEU A 1 80 ? 10.858 -22.721 -9.668 1.00 97.56 80 LEU A N 1
ATOM 616 C CA . LEU A 1 80 ? 12.025 -22.492 -10.529 1.00 97.56 80 LEU A CA 1
ATOM 617 C C . LEU A 1 80 ? 13.082 -23.597 -10.417 1.00 97.56 80 LEU A C 1
ATOM 619 O O . LEU A 1 80 ? 13.854 -23.788 -11.351 1.00 97.56 80 LEU A O 1
ATOM 623 N N . GLY A 1 81 ? 13.124 -24.303 -9.284 1.00 97.62 81 GLY A N 1
ATOM 624 C CA . GLY A 1 81 ? 13.945 -25.500 -9.115 1.00 97.62 81 GLY A CA 1
ATOM 625 C C . GLY A 1 81 ? 13.450 -26.682 -9.951 1.00 97.62 81 GLY A C 1
ATOM 626 O O . GLY A 1 81 ? 14.272 -27.457 -10.426 1.00 97.62 81 GLY A O 1
ATOM 627 N N . ASP A 1 82 ? 12.132 -26.797 -10.156 1.00 96.94 82 ASP A N 1
ATOM 628 C CA . ASP A 1 82 ? 11.546 -27.793 -11.064 1.00 96.94 82 ASP A CA 1
ATOM 629 C C . ASP A 1 82 ? 11.625 -27.344 -12.542 1.00 96.94 82 ASP A C 1
ATOM 631 O O . ASP A 1 82 ? 11.938 -28.151 -13.410 1.00 96.94 82 ASP A O 1
ATOM 635 N N . ASP A 1 83 ? 11.347 -26.068 -12.843 1.00 97.25 83 ASP A N 1
ATOM 636 C CA . ASP A 1 83 ? 11.418 -25.499 -14.198 1.00 97.25 83 ASP A CA 1
ATOM 637 C C . ASP A 1 83 ? 11.874 -24.028 -14.169 1.00 97.25 83 ASP A C 1
ATOM 639 O O . ASP A 1 83 ? 11.109 -23.099 -13.885 1.00 97.25 83 ASP A O 1
ATOM 643 N N . ALA A 1 84 ? 13.140 -23.804 -14.531 1.00 96.94 84 ALA A N 1
ATOM 644 C CA . ALA A 1 84 ? 13.762 -22.481 -14.559 1.00 96.94 84 ALA A CA 1
ATOM 645 C C . ALA A 1 84 ? 13.191 -21.545 -15.645 1.00 96.94 84 ALA A C 1
ATOM 647 O O . ALA A 1 84 ? 13.427 -20.336 -15.596 1.00 96.94 84 ALA A O 1
ATOM 648 N N . SER A 1 85 ? 12.438 -22.070 -16.620 1.00 96.12 85 SER A N 1
ATOM 649 C CA . SER A 1 85 ? 11.839 -21.283 -17.706 1.00 96.12 85 SER A CA 1
ATOM 650 C C . SER A 1 85 ? 10.502 -20.632 -17.326 1.00 96.12 85 SER A C 1
ATOM 652 O O . SER A 1 85 ? 9.944 -19.840 -18.095 1.00 96.12 85 SER A O 1
ATOM 654 N N . LEU A 1 86 ? 9.987 -20.904 -16.120 1.00 96.50 86 LEU A N 1
ATOM 655 C CA . LEU A 1 86 ? 8.734 -20.336 -15.626 1.00 96.50 86 LEU A CA 1
ATOM 656 C C . LEU A 1 86 ? 8.868 -18.849 -15.289 1.00 96.50 86 LEU A C 1
ATOM 658 O O . LEU A 1 86 ? 9.011 -18.449 -14.132 1.00 96.50 86 LEU A O 1
ATOM 662 N N . GLY A 1 87 ? 8.696 -18.000 -16.305 1.00 95.25 87 GLY A N 1
ATOM 663 C CA . GLY A 1 87 ? 8.749 -16.546 -16.145 1.00 95.25 87 GLY A CA 1
ATOM 664 C C . GLY A 1 87 ? 7.812 -16.018 -15.053 1.00 95.25 87 GLY A C 1
ATOM 665 O O . GLY A 1 87 ? 8.193 -15.133 -14.291 1.00 95.25 87 GLY A O 1
ATOM 666 N N . ALA A 1 88 ? 6.604 -16.579 -14.920 1.00 95.44 88 ALA A N 1
ATOM 667 C CA . ALA A 1 88 ? 5.664 -16.175 -13.872 1.00 95.44 88 ALA A CA 1
ATOM 668 C C . ALA A 1 88 ? 6.225 -16.412 -12.458 1.00 95.44 88 ALA A C 1
ATOM 670 O O . ALA A 1 88 ? 6.079 -15.546 -11.597 1.00 95.44 88 ALA A O 1
ATOM 671 N N . ALA A 1 89 ? 6.911 -17.539 -12.235 1.00 97.00 89 ALA A N 1
ATOM 672 C CA . ALA A 1 89 ? 7.561 -17.834 -10.963 1.00 97.00 89 ALA A CA 1
ATOM 673 C C . ALA A 1 89 ? 8.785 -16.939 -10.730 1.00 97.00 89 ALA A C 1
ATOM 675 O O . ALA A 1 89 ? 8.959 -16.435 -9.624 1.00 97.00 89 ALA A O 1
ATOM 676 N N . ALA A 1 90 ? 9.584 -16.661 -11.768 1.00 97.69 90 ALA A N 1
ATOM 677 C CA . ALA A 1 90 ? 10.716 -15.731 -11.687 1.00 97.69 90 ALA A CA 1
ATOM 678 C C . ALA A 1 90 ? 10.263 -14.316 -11.287 1.00 97.69 90 ALA A C 1
ATOM 680 O O . ALA A 1 90 ? 10.803 -13.721 -10.352 1.00 97.69 90 ALA A O 1
ATOM 681 N N . LEU A 1 91 ? 9.208 -13.812 -11.933 1.00 96.81 91 LEU A N 1
ATOM 682 C CA . LEU A 1 91 ? 8.599 -12.524 -11.604 1.00 96.81 91 LEU A CA 1
ATOM 683 C C . LEU A 1 91 ? 7.999 -12.525 -10.189 1.00 96.81 91 LEU A C 1
ATOM 685 O O . LEU A 1 91 ? 8.192 -11.571 -9.434 1.00 96.81 91 LEU A O 1
ATOM 689 N N . GLY A 1 92 ? 7.291 -13.596 -9.816 1.00 96.69 92 GLY A N 1
ATOM 690 C CA . GLY A 1 92 ? 6.739 -13.787 -8.474 1.00 96.69 92 GLY A CA 1
ATOM 691 C C . GLY A 1 92 ? 7.819 -13.750 -7.390 1.00 96.69 92 GLY A C 1
ATOM 692 O O . GLY A 1 92 ? 7.700 -12.979 -6.436 1.00 96.69 92 GLY A O 1
ATOM 693 N N . ARG A 1 93 ? 8.911 -14.503 -7.581 1.00 98.06 93 ARG A N 1
ATOM 694 C CA . ARG A 1 93 ? 10.094 -14.538 -6.706 1.00 98.06 93 ARG A CA 1
ATOM 695 C C . ARG A 1 93 ? 10.707 -13.151 -6.532 1.00 98.06 93 ARG A C 1
ATOM 697 O O . ARG A 1 93 ? 10.860 -12.702 -5.398 1.00 98.06 93 ARG A O 1
ATOM 704 N N . GLY A 1 94 ? 11.004 -12.457 -7.632 1.00 97.44 94 GLY A N 1
ATOM 705 C CA . GLY A 1 94 ? 11.584 -11.112 -7.593 1.00 97.44 94 GLY A CA 1
ATOM 706 C C . GLY A 1 94 ? 10.714 -10.107 -6.832 1.00 97.44 94 GLY A C 1
ATOM 707 O O . GLY A 1 94 ? 11.202 -9.368 -5.978 1.00 97.44 94 GLY A O 1
ATOM 708 N N . ARG A 1 95 ? 9.395 -10.142 -7.048 1.00 94.62 95 ARG A N 1
ATOM 709 C CA . ARG A 1 95 ? 8.444 -9.283 -6.327 1.00 94.62 95 ARG A CA 1
ATOM 710 C C . ARG A 1 95 ? 8.337 -9.608 -4.834 1.00 94.62 95 ARG A C 1
ATOM 712 O O . ARG A 1 95 ? 8.177 -8.681 -4.043 1.00 94.62 95 ARG A O 1
ATOM 719 N N . CYS A 1 96 ? 8.412 -10.882 -4.443 1.00 94.50 96 CYS A N 1
ATOM 720 C CA . CYS A 1 96 ? 8.422 -11.271 -3.027 1.00 94.50 96 CYS A CA 1
ATOM 721 C C . CYS A 1 96 ? 9.707 -10.789 -2.343 1.00 94.50 96 CYS A C 1
ATOM 723 O O . CYS A 1 96 ? 9.627 -10.131 -1.310 1.00 94.50 96 CYS A O 1
ATOM 725 N N . LEU A 1 97 ? 10.875 -11.004 -2.963 1.00 95.62 97 LEU A N 1
ATOM 726 C CA . LEU A 1 97 ? 12.161 -10.489 -2.470 1.00 95.62 97 LEU A CA 1
ATOM 727 C C . LEU A 1 97 ? 12.123 -8.967 -2.276 1.00 95.62 97 LEU A C 1
ATOM 729 O O . LEU A 1 97 ? 12.527 -8.468 -1.228 1.00 95.62 97 LEU A O 1
ATOM 733 N N . ALA A 1 98 ? 11.559 -8.231 -3.241 1.00 91.06 98 ALA A N 1
ATOM 734 C CA . ALA A 1 98 ? 11.414 -6.781 -3.147 1.00 91.06 98 ALA A CA 1
ATOM 735 C C . ALA A 1 98 ? 10.522 -6.349 -1.971 1.00 91.06 98 ALA A C 1
ATOM 737 O O . ALA A 1 98 ? 10.834 -5.370 -1.292 1.00 91.06 98 ALA A O 1
ATOM 738 N N . ARG A 1 99 ? 9.409 -7.056 -1.719 1.00 86.88 99 ARG A N 1
ATOM 739 C CA . ARG A 1 99 ? 8.526 -6.775 -0.572 1.00 86.88 99 ARG A CA 1
ATOM 740 C C . ARG A 1 99 ? 9.177 -7.124 0.762 1.00 86.88 99 ARG A C 1
ATOM 742 O O . ARG A 1 99 ? 8.986 -6.377 1.716 1.00 86.88 99 ARG A O 1
ATOM 749 N N . LEU A 1 100 ? 10.012 -8.158 0.793 1.00 88.62 100 LEU A N 1
ATOM 750 C CA . LEU A 1 100 ? 10.836 -8.542 1.943 1.00 88.62 100 LEU A CA 1
ATOM 751 C C . LEU A 1 100 ? 12.069 -7.638 2.147 1.00 88.62 100 LEU A C 1
ATOM 753 O O . LEU A 1 100 ? 12.853 -7.886 3.054 1.00 88.62 100 LEU A O 1
ATOM 757 N N . GLY A 1 101 ? 12.272 -6.611 1.311 1.00 86.75 101 GLY A N 1
ATOM 758 C CA . GLY A 1 101 ? 13.405 -5.682 1.429 1.00 86.75 101 GLY A CA 1
ATOM 759 C C . GLY A 1 101 ? 14.748 -6.237 0.937 1.00 86.75 101 GLY A C 1
ATOM 760 O O . GLY A 1 101 ? 15.766 -5.563 1.055 1.00 86.75 101 GLY A O 1
ATOM 761 N N . ARG A 1 102 ? 14.772 -7.430 0.330 1.00 93.38 102 ARG A N 1
ATOM 762 C CA . ARG A 1 102 ? 15.974 -8.064 -0.242 1.00 93.38 102 ARG A CA 1
ATOM 763 C C . ARG A 1 102 ? 16.239 -7.522 -1.650 1.00 93.38 102 ARG A C 1
ATOM 765 O O . ARG A 1 102 ? 16.122 -8.245 -2.635 1.00 93.38 102 ARG A O 1
ATOM 772 N N . LEU A 1 103 ? 16.510 -6.218 -1.750 1.00 92.88 103 LEU A N 1
ATOM 773 C CA . LEU A 1 103 ? 16.465 -5.459 -3.009 1.00 92.88 103 LEU A CA 1
ATOM 774 C C . LEU A 1 103 ? 17.473 -5.932 -4.066 1.00 92.88 103 LEU A C 1
ATOM 776 O O . LEU A 1 103 ? 17.098 -6.054 -5.230 1.00 92.88 103 LEU A O 1
ATOM 780 N N . THR A 1 104 ? 18.704 -6.260 -3.671 1.00 95.69 104 THR A N 1
ATOM 781 C CA . THR A 1 104 ? 19.739 -6.781 -4.583 1.00 95.69 104 THR A CA 1
ATOM 782 C C . THR A 1 104 ? 19.322 -8.113 -5.205 1.00 95.69 104 THR A C 1
ATOM 784 O O . THR A 1 104 ? 19.346 -8.284 -6.420 1.00 95.69 104 THR A O 1
ATOM 787 N N . GLU A 1 105 ? 18.858 -9.052 -4.380 1.00 97.50 105 GLU A N 1
ATOM 788 C CA . GLU A 1 105 ? 18.386 -10.356 -4.857 1.00 97.50 105 GLU A CA 1
ATOM 789 C C . GLU A 1 105 ? 17.100 -10.221 -5.680 1.00 97.50 105 GLU A C 1
ATOM 791 O O . GLU A 1 105 ? 16.882 -10.954 -6.647 1.00 97.50 105 GLU A O 1
ATOM 796 N N . ALA A 1 106 ? 16.237 -9.272 -5.306 1.00 96.88 106 ALA A N 1
ATOM 797 C CA . ALA A 1 106 ? 15.035 -8.952 -6.056 1.00 96.88 106 ALA A CA 1
ATOM 798 C C . ALA A 1 106 ? 15.376 -8.461 -7.463 1.00 96.88 106 ALA A C 1
ATOM 800 O O . ALA A 1 106 ? 14.779 -8.947 -8.425 1.00 96.88 106 ALA A O 1
ATOM 801 N N . SER A 1 107 ? 16.333 -7.536 -7.600 1.00 96.88 107 SER A N 1
ATOM 802 C CA . SER A 1 107 ? 16.726 -7.009 -8.907 1.00 96.88 107 SER A CA 1
ATOM 803 C C . SER A 1 107 ? 17.319 -8.107 -9.788 1.00 96.88 107 SER A C 1
ATOM 805 O O . SER A 1 107 ? 16.955 -8.209 -10.956 1.00 96.88 107 SER A O 1
ATOM 807 N N . GLU A 1 108 ? 18.131 -9.007 -9.236 1.00 97.19 108 GLU A N 1
ATOM 808 C CA . GLU A 1 108 ? 18.665 -10.176 -9.951 1.00 97.19 108 GLU A CA 1
ATOM 809 C C . GLU A 1 108 ? 17.575 -11.146 -10.413 1.00 97.19 108 GLU A C 1
ATOM 811 O O . GLU A 1 108 ? 17.541 -11.535 -11.583 1.00 97.19 108 GLU A O 1
ATOM 816 N N . ALA A 1 109 ? 16.636 -11.494 -9.532 1.00 97.31 109 ALA A N 1
ATOM 817 C CA . ALA A 1 109 ? 15.512 -12.356 -9.889 1.00 97.31 109 ALA A CA 1
ATOM 818 C C . ALA A 1 109 ? 14.603 -11.716 -10.958 1.00 97.31 109 ALA A C 1
ATOM 820 O O . ALA A 1 109 ? 14.118 -12.407 -11.856 1.00 97.31 109 ALA A O 1
ATOM 821 N N . LEU A 1 110 ? 14.400 -10.395 -10.905 1.00 97.25 110 LEU A N 1
ATOM 822 C CA . LEU A 1 110 ? 13.626 -9.653 -11.904 1.00 97.25 110 LEU A CA 1
ATOM 823 C C . LEU A 1 110 ? 14.354 -9.561 -13.251 1.00 97.25 110 LEU A C 1
ATOM 825 O O . LEU A 1 110 ? 13.708 -9.694 -14.288 1.00 97.25 110 LEU A O 1
ATOM 829 N N . ARG A 1 111 ? 15.685 -9.421 -13.268 1.00 97.31 111 ARG A N 1
ATOM 830 C CA . ARG A 1 111 ? 16.475 -9.522 -14.507 1.00 97.31 111 ARG A CA 1
ATOM 831 C C . ARG A 1 111 ? 16.342 -10.899 -15.147 1.00 97.31 111 ARG A C 1
ATOM 833 O O . ARG A 1 111 ? 16.106 -10.982 -16.347 1.00 97.31 111 ARG A O 1
ATOM 840 N N . ALA A 1 112 ? 16.402 -11.968 -14.352 1.00 95.88 112 ALA A N 1
ATOM 841 C CA . ALA A 1 112 ? 16.161 -13.321 -14.852 1.00 95.88 112 ALA A CA 1
ATOM 842 C C . ALA A 1 112 ? 14.752 -13.457 -15.463 1.00 95.88 112 ALA A C 1
ATOM 844 O O . ALA A 1 112 ? 14.597 -14.018 -16.546 1.00 95.88 112 ALA A O 1
ATOM 845 N N . ALA A 1 113 ? 13.730 -12.875 -14.825 1.00 96.88 113 ALA A N 1
ATOM 846 C CA . ALA A 1 113 ? 12.377 -12.825 -15.378 1.00 96.88 113 ALA A CA 1
ATOM 847 C C . ALA A 1 113 ? 12.296 -12.012 -16.688 1.00 96.88 113 ALA A C 1
ATOM 849 O O . ALA A 1 113 ? 11.592 -12.411 -17.618 1.00 96.88 113 ALA A O 1
ATOM 850 N N . ALA A 1 114 ? 13.025 -10.897 -16.791 1.00 95.75 114 ALA A N 1
ATOM 851 C CA . ALA A 1 114 ? 13.099 -10.081 -18.002 1.00 95.75 114 ALA A CA 1
ATOM 852 C C . ALA A 1 114 ? 13.731 -10.850 -19.174 1.00 95.75 114 ALA A C 1
ATOM 854 O O . ALA A 1 114 ? 13.196 -10.799 -20.283 1.00 95.75 114 ALA A O 1
ATOM 855 N N . SER A 1 115 ? 14.787 -11.631 -18.921 1.00 95.38 115 SER A N 1
ATOM 856 C CA . SER A 1 115 ? 15.416 -12.514 -19.917 1.00 95.38 115 SER A CA 1
ATOM 857 C C . SER A 1 115 ? 14.470 -13.597 -20.454 1.00 95.38 115 SER A C 1
ATOM 859 O O . SER A 1 115 ? 14.666 -14.091 -21.560 1.00 95.38 115 SER A O 1
ATOM 861 N N . LEU A 1 116 ? 13.402 -13.922 -19.716 1.00 95.56 116 LEU A N 1
ATOM 862 C CA . LEU A 1 116 ? 12.313 -14.807 -20.154 1.00 95.56 116 LEU A CA 1
ATOM 863 C C . LEU A 1 116 ? 11.203 -14.066 -20.934 1.00 95.56 116 LEU A C 1
ATOM 865 O O . LEU A 1 116 ? 10.121 -14.609 -21.159 1.00 95.56 116 LEU A O 1
ATOM 869 N N . GLY A 1 117 ? 11.441 -12.815 -21.340 1.00 93.81 117 GLY A N 1
ATOM 870 C CA . GLY A 1 117 ? 10.522 -12.009 -22.149 1.00 93.81 117 GLY A CA 1
ATOM 871 C C . GLY A 1 117 ? 9.459 -11.243 -21.356 1.00 93.81 117 GLY A C 1
ATOM 872 O O . GLY A 1 117 ? 8.516 -10.705 -21.944 1.00 93.81 117 GLY A O 1
ATOM 873 N N . LEU A 1 118 ? 9.575 -11.165 -20.026 1.00 92.50 118 LEU A N 1
ATOM 874 C CA . LEU A 1 118 ? 8.647 -10.400 -19.192 1.00 92.50 118 LEU A CA 1
ATOM 875 C C . LEU A 1 118 ? 9.078 -8.937 -19.101 1.00 92.50 118 LEU A C 1
ATOM 877 O O . LEU A 1 118 ? 9.712 -8.520 -18.137 1.00 92.50 118 LEU A O 1
ATOM 881 N N . GLY A 1 119 ? 8.694 -8.139 -20.099 1.00 88.06 119 GLY A N 1
ATOM 882 C CA . GLY A 1 119 ? 9.139 -6.746 -20.217 1.00 88.06 119 GLY A CA 1
ATOM 883 C C . GLY A 1 119 ? 8.820 -5.838 -19.017 1.00 88.06 119 GLY A C 1
ATOM 884 O O . GLY A 1 119 ? 9.542 -4.872 -18.803 1.00 88.06 119 GLY A O 1
ATOM 885 N N . ASP A 1 120 ? 7.788 -6.135 -18.217 1.00 86.50 120 ASP A N 1
ATOM 886 C CA . ASP A 1 120 ? 7.496 -5.373 -16.985 1.00 86.50 120 ASP A CA 1
ATOM 887 C C . ASP A 1 120 ? 8.611 -5.539 -15.930 1.00 86.50 120 ASP A C 1
ATOM 889 O O . ASP A 1 120 ? 8.880 -4.625 -15.150 1.00 86.50 120 ASP A O 1
ATOM 893 N N . ALA A 1 121 ? 9.315 -6.677 -15.941 1.00 93.19 121 ALA A N 1
ATOM 894 C CA . ALA A 1 121 ? 10.388 -6.971 -14.996 1.00 93.19 121 ALA A CA 1
ATOM 895 C C . ALA A 1 121 ? 11.627 -6.083 -15.204 1.00 93.19 121 ALA A C 1
ATOM 897 O O . ALA A 1 121 ? 12.382 -5.872 -14.260 1.00 93.19 121 ALA A O 1
ATOM 898 N N . VAL A 1 122 ? 11.814 -5.511 -16.404 1.00 94.38 122 VAL A N 1
ATOM 899 C CA . VAL A 1 122 ? 12.920 -4.583 -16.705 1.00 94.38 122 VAL A CA 1
ATOM 900 C C . VAL A 1 122 ? 12.848 -3.346 -15.810 1.00 94.38 122 VAL A C 1
ATOM 902 O O . VAL A 1 122 ? 13.833 -2.993 -15.162 1.00 94.38 122 VAL A O 1
ATOM 905 N N . VAL A 1 123 ? 11.670 -2.714 -15.753 1.00 90.94 123 VAL A N 1
ATOM 906 C CA . VAL A 1 123 ? 11.430 -1.505 -14.951 1.00 90.94 123 VAL A CA 1
ATOM 907 C C . VAL A 1 123 ? 11.451 -1.843 -13.461 1.00 90.94 123 VAL A C 1
ATOM 909 O O . VAL A 1 123 ? 12.050 -1.111 -12.678 1.00 90.94 123 VAL A O 1
ATOM 912 N N . GLU A 1 124 ? 10.850 -2.969 -13.061 1.00 92.06 124 GLU A N 1
ATOM 913 C CA . GLU A 1 124 ? 10.850 -3.402 -11.658 1.00 92.06 124 GLU A CA 1
ATOM 914 C C . GLU A 1 124 ? 12.265 -3.719 -11.141 1.00 92.06 124 GLU A C 1
ATOM 916 O O . GLU A 1 124 ? 12.565 -3.406 -9.988 1.00 92.06 124 GLU A O 1
ATOM 921 N N . ALA A 1 125 ? 13.147 -4.294 -11.970 1.00 94.31 125 ALA A N 1
ATOM 922 C CA . ALA A 1 125 ? 14.541 -4.557 -11.605 1.00 94.31 125 ALA A CA 1
ATOM 923 C C . ALA A 1 125 ? 15.307 -3.252 -11.351 1.00 94.31 125 ALA A C 1
ATOM 925 O O . ALA A 1 125 ? 15.876 -3.080 -10.274 1.00 94.31 125 ALA A O 1
ATOM 926 N N . ALA A 1 126 ? 15.241 -2.303 -12.294 1.00 92.50 126 ALA A N 1
ATOM 927 C CA . ALA A 1 126 ? 15.858 -0.986 -12.138 1.00 92.50 126 ALA A CA 1
ATOM 928 C C . ALA A 1 126 ? 15.317 -0.247 -10.903 1.00 92.50 126 ALA A C 1
ATOM 930 O O . ALA A 1 126 ? 16.074 0.353 -10.147 1.00 92.50 126 ALA A O 1
ATOM 931 N N . ALA A 1 127 ? 14.010 -0.343 -10.652 1.00 89.12 127 ALA A N 1
ATOM 932 C CA . ALA A 1 127 ? 13.374 0.216 -9.464 1.00 89.12 127 ALA A CA 1
ATOM 933 C C . ALA A 1 127 ? 13.843 -0.438 -8.150 1.00 89.12 127 ALA A C 1
ATOM 935 O O . ALA A 1 127 ? 13.772 0.193 -7.097 1.00 89.12 127 ALA A O 1
ATOM 936 N N . CYS A 1 128 ? 14.280 -1.701 -8.162 1.00 90.94 128 CYS A N 1
ATOM 937 C CA . CYS A 1 128 ? 14.898 -2.327 -6.991 1.00 90.94 128 CYS A CA 1
ATOM 938 C C . CYS A 1 128 ? 16.312 -1.794 -6.753 1.00 90.94 128 CYS A C 1
ATOM 940 O O . CYS A 1 128 ? 16.628 -1.484 -5.610 1.00 90.94 128 CYS A O 1
ATOM 942 N N . ASP A 1 129 ? 17.118 -1.630 -7.804 1.00 92.69 129 ASP A N 1
ATOM 943 C CA . ASP A 1 129 ? 18.474 -1.084 -7.675 1.00 92.69 129 ASP A CA 1
ATOM 944 C C . ASP A 1 129 ? 18.455 0.377 -7.204 1.00 92.69 129 ASP A C 1
ATOM 946 O O . ASP A 1 129 ? 19.182 0.725 -6.283 1.00 92.69 129 ASP A O 1
ATOM 950 N N . VAL A 1 130 ? 17.560 1.216 -7.749 1.00 87.62 130 VAL A N 1
ATOM 951 C CA . VAL A 1 130 ? 17.383 2.610 -7.291 1.00 87.62 130 VAL A CA 1
ATOM 952 C C . VAL A 1 130 ? 17.027 2.666 -5.805 1.00 87.62 130 VAL A C 1
ATOM 954 O O . VAL A 1 130 ? 17.576 3.487 -5.084 1.00 87.62 130 VAL A O 1
ATOM 957 N N . ARG A 1 131 ? 16.144 1.778 -5.330 1.00 83.75 131 ARG A N 1
ATOM 958 C CA . ARG A 1 131 ? 15.780 1.696 -3.904 1.00 83.75 131 ARG A CA 1
ATOM 959 C C . ARG A 1 131 ? 16.886 1.128 -3.017 1.00 83.75 131 ARG A C 1
ATOM 961 O O . ARG A 1 131 ? 16.844 1.323 -1.809 1.00 83.75 131 ARG A O 1
ATOM 968 N N . GLY A 1 132 ? 17.804 0.363 -3.600 1.00 87.62 132 GLY A N 1
ATOM 969 C CA . GLY A 1 132 ? 19.000 -0.147 -2.936 1.00 87.62 132 GLY A CA 1
ATOM 970 C C . GLY A 1 132 ? 20.186 0.807 -3.050 1.00 87.62 132 GLY A C 1
ATOM 971 O O . GLY A 1 132 ? 21.311 0.367 -2.843 1.00 87.62 132 GLY A O 1
ATOM 972 N N . ASP A 1 133 ? 19.938 2.066 -3.429 1.00 86.94 133 ASP A N 1
ATOM 973 C CA . ASP A 1 133 ? 20.932 3.125 -3.611 1.00 86.94 133 ASP A CA 1
ATOM 974 C C . ASP A 1 133 ? 21.997 2.820 -4.689 1.00 86.94 133 ASP A C 1
ATOM 976 O O . ASP A 1 133 ? 23.044 3.461 -4.755 1.00 86.94 133 ASP A O 1
ATOM 980 N N . ASP A 1 134 ? 21.712 1.890 -5.610 1.00 91.44 134 ASP A N 1
ATOM 981 C CA . ASP A 1 134 ? 22.588 1.499 -6.723 1.00 91.44 134 ASP A CA 1
ATOM 982 C C . ASP A 1 134 ? 22.058 2.014 -8.070 1.00 91.44 134 ASP A C 1
ATOM 984 O O . ASP A 1 134 ? 21.697 1.289 -9.006 1.00 91.44 134 ASP A O 1
ATOM 988 N N . ARG A 1 135 ? 21.997 3.340 -8.176 1.00 89.62 135 ARG A N 1
ATOM 989 C CA . ARG A 1 135 ? 21.543 4.022 -9.392 1.00 89.62 135 ARG A CA 1
ATOM 990 C C . ARG A 1 135 ? 22.396 3.679 -10.614 1.00 89.62 135 ARG A C 1
ATOM 992 O O . ARG A 1 135 ? 21.863 3.587 -11.718 1.00 89.62 135 ARG A O 1
ATOM 999 N N . ALA A 1 136 ? 23.707 3.522 -10.434 1.00 92.25 136 ALA A N 1
ATOM 1000 C CA . ALA A 1 136 ? 24.623 3.223 -11.528 1.00 92.25 136 ALA A CA 1
ATOM 1001 C C . ALA A 1 136 ? 24.267 1.881 -12.183 1.00 92.25 136 ALA A C 1
ATOM 1003 O O . ALA A 1 136 ? 24.147 1.805 -13.408 1.00 92.25 136 ALA A O 1
ATOM 1004 N N . ARG A 1 137 ? 23.994 0.852 -11.371 1.00 94.56 137 ARG A N 1
ATOM 1005 C CA . ARG A 1 137 ? 23.538 -0.455 -11.854 1.00 94.56 137 ARG A CA 1
ATOM 1006 C C . ARG A 1 137 ? 22.162 -0.388 -12.517 1.00 94.56 137 ARG A C 1
ATOM 1008 O O . ARG A 1 137 ? 21.956 -1.049 -13.537 1.00 94.56 137 ARG A O 1
ATOM 1015 N N . ALA A 1 138 ? 21.245 0.432 -11.996 1.00 93.44 138 ALA A N 1
ATOM 1016 C CA . ALA A 1 138 ? 19.940 0.661 -12.622 1.00 93.44 138 ALA A CA 1
ATOM 1017 C C . ALA A 1 138 ? 20.073 1.274 -14.029 1.00 93.44 138 ALA A C 1
ATOM 1019 O O . ALA A 1 138 ? 19.432 0.810 -14.973 1.00 93.44 138 ALA A O 1
ATOM 1020 N N . VAL A 1 139 ? 20.923 2.299 -14.171 1.00 93.62 139 VAL A N 1
ATOM 1021 C CA . VAL A 1 139 ? 21.201 2.971 -15.449 1.00 93.62 139 VAL A CA 1
ATOM 1022 C C . VAL A 1 139 ? 21.830 1.998 -16.442 1.00 93.62 139 VAL A C 1
ATOM 1024 O O . VAL A 1 139 ? 21.280 1.834 -17.527 1.00 93.62 139 VAL A O 1
ATOM 1027 N N . ALA A 1 140 ? 22.900 1.296 -16.057 1.00 95.50 140 ALA A N 1
ATOM 1028 C CA . ALA A 1 140 ? 23.575 0.330 -16.927 1.00 95.50 140 ALA A CA 1
ATOM 1029 C C . ALA A 1 140 ? 22.616 -0.763 -17.434 1.00 95.50 140 ALA A C 1
ATOM 1031 O O . ALA A 1 140 ? 22.593 -1.084 -18.619 1.00 95.50 140 ALA A O 1
ATOM 1032 N N . TRP A 1 141 ? 21.759 -1.287 -16.553 1.00 95.31 141 TRP A N 1
ATOM 1033 C CA . TRP A 1 141 ? 20.752 -2.280 -16.927 1.00 95.31 141 TRP A CA 1
ATOM 1034 C C . TRP A 1 141 ? 19.736 -1.752 -17.945 1.00 95.31 141 TRP A C 1
ATOM 1036 O O . TRP A 1 141 ? 19.391 -2.443 -18.906 1.00 95.31 141 TRP A O 1
ATOM 1046 N N . LEU A 1 142 ? 19.233 -0.535 -17.744 1.00 94.75 142 LEU A N 1
ATOM 1047 C CA . LEU A 1 142 ? 18.264 0.059 -18.659 1.00 94.75 142 LEU A CA 1
ATOM 1048 C C . LEU A 1 142 ? 18.897 0.430 -20.004 1.00 94.75 142 LEU A C 1
ATOM 1050 O O . LEU A 1 142 ? 18.230 0.310 -21.023 1.00 94.75 142 LEU A O 1
ATOM 1054 N N . GLU A 1 143 ? 20.163 0.838 -20.038 1.00 94.62 143 GLU A N 1
ATOM 1055 C CA . GLU A 1 143 ? 20.885 1.090 -21.294 1.00 94.62 143 GLU A CA 1
ATOM 1056 C C . GLU A 1 143 ? 20.935 -0.149 -22.190 1.00 94.62 143 GLU A C 1
ATOM 1058 O O . GLU A 1 143 ? 20.772 -0.039 -23.404 1.00 94.62 143 GLU A O 1
ATOM 1063 N N . GLU A 1 144 ? 21.108 -1.324 -21.587 1.00 93.75 144 GLU A N 1
ATOM 1064 C CA . GLU A 1 144 ? 21.158 -2.596 -22.302 1.00 93.75 144 GLU A CA 1
ATOM 1065 C C . GLU A 1 144 ? 19.766 -3.091 -22.732 1.00 93.75 144 GLU A C 1
ATOM 1067 O O . GLU A 1 144 ? 19.616 -3.693 -23.795 1.00 93.75 144 GLU A O 1
ATOM 1072 N N . THR A 1 145 ? 18.731 -2.847 -21.920 1.00 93.31 145 THR A N 1
ATOM 1073 C CA . THR A 1 145 ? 17.455 -3.584 -22.031 1.00 93.31 145 THR A CA 1
ATOM 1074 C C . THR A 1 145 ? 16.216 -2.738 -22.321 1.00 93.31 145 THR A C 1
ATOM 1076 O O . THR A 1 145 ? 15.147 -3.293 -22.613 1.00 93.31 145 THR A O 1
ATOM 1079 N N . ALA A 1 146 ? 16.306 -1.406 -22.267 1.00 88.31 146 ALA A N 1
ATOM 1080 C CA . ALA A 1 146 ? 15.157 -0.519 -22.429 1.00 88.31 146 ALA A CA 1
ATOM 1081 C C . ALA A 1 146 ? 14.655 -0.458 -23.881 1.00 88.31 146 ALA A C 1
ATOM 1083 O O . ALA A 1 146 ? 14.972 0.447 -24.648 1.00 88.31 146 ALA A O 1
ATOM 1084 N N . SER A 1 147 ? 13.784 -1.398 -24.241 1.00 89.81 147 SER A N 1
ATOM 1085 C CA . SER A 1 147 ? 13.070 -1.407 -25.526 1.00 89.81 147 SER A CA 1
ATOM 1086 C C . SER A 1 147 ? 11.684 -0.756 -25.456 1.00 89.81 147 SER A C 1
ATOM 1088 O O . SER A 1 147 ? 11.184 -0.247 -26.457 1.00 89.81 147 SER A O 1
ATOM 1090 N N . ARG A 1 148 ? 11.053 -0.751 -24.275 1.00 88.38 148 ARG A N 1
ATOM 1091 C CA . ARG A 1 148 ? 9.720 -0.170 -24.040 1.00 88.38 148 ARG A CA 1
ATOM 1092 C C . ARG A 1 148 ? 9.820 1.286 -23.598 1.00 88.38 148 ARG A C 1
ATOM 1094 O O . ARG A 1 148 ? 10.746 1.647 -22.874 1.00 88.38 148 ARG A O 1
ATOM 1101 N N . ASP A 1 149 ? 8.819 2.087 -23.958 1.00 86.75 149 ASP A N 1
ATOM 1102 C CA . ASP A 1 149 ? 8.778 3.516 -23.621 1.00 86.75 149 ASP A CA 1
ATOM 1103 C C . ASP A 1 149 ? 8.871 3.770 -22.103 1.00 86.75 149 ASP A C 1
ATOM 1105 O O . ASP A 1 149 ? 9.582 4.682 -21.702 1.00 86.75 149 ASP A O 1
ATOM 1109 N N . ASP A 1 150 ? 8.275 2.932 -21.245 1.00 82.94 150 ASP A N 1
ATOM 1110 C CA . ASP A 1 150 ? 8.398 3.078 -19.780 1.00 82.94 150 ASP A CA 1
ATOM 1111 C C . ASP A 1 150 ? 9.842 2.899 -19.279 1.00 82.94 150 ASP A C 1
ATOM 1113 O O . ASP A 1 150 ? 10.310 3.658 -18.431 1.00 82.94 150 ASP A O 1
ATOM 1117 N N . ALA A 1 151 ? 10.577 1.927 -19.831 1.00 88.75 151 ALA A N 1
ATOM 1118 C CA . ALA A 1 151 ? 11.975 1.682 -19.476 1.00 88.75 151 ALA A CA 1
ATOM 1119 C C . ALA A 1 151 ? 12.888 2.796 -20.007 1.00 88.75 151 ALA A C 1
ATOM 1121 O O . ALA A 1 151 ? 13.767 3.274 -19.291 1.00 88.75 151 ALA A O 1
ATOM 1122 N N . ARG A 1 152 ? 12.637 3.262 -21.239 1.00 91.06 152 ARG A N 1
ATOM 1123 C CA . ARG A 1 152 ? 13.354 4.402 -21.831 1.00 91.06 152 ARG A CA 1
ATOM 1124 C C . ARG A 1 152 ? 13.085 5.690 -21.055 1.00 91.06 152 ARG A C 1
ATOM 1126 O O . ARG A 1 152 ? 13.999 6.484 -20.856 1.00 91.06 152 ARG A O 1
ATOM 1133 N N . ALA A 1 153 ? 11.852 5.888 -20.592 1.00 87.44 153 ALA A N 1
ATOM 1134 C CA . ALA A 1 153 ? 11.475 7.043 -19.791 1.00 87.44 153 ALA A CA 1
ATOM 1135 C C . ALA A 1 153 ? 12.168 7.008 -18.431 1.00 87.44 153 ALA A C 1
ATOM 1137 O O . ALA A 1 153 ? 12.767 8.005 -18.040 1.00 87.44 153 ALA A O 1
ATOM 1138 N N . LEU A 1 154 ? 12.165 5.858 -17.749 1.00 87.56 154 LEU A N 1
ATOM 1139 C CA . LEU A 1 154 ? 12.900 5.702 -16.497 1.00 87.56 154 LEU A CA 1
ATOM 1140 C C . LEU A 1 154 ? 14.399 5.970 -16.688 1.00 87.56 154 LEU A C 1
ATOM 1142 O O . LEU A 1 154 ? 14.977 6.711 -15.900 1.00 87.56 154 LEU A O 1
ATOM 1146 N N . LEU A 1 155 ? 15.014 5.448 -17.753 1.00 90.94 155 LEU A N 1
ATOM 1147 C CA . LEU A 1 155 ? 16.419 5.717 -18.073 1.00 90.94 155 LEU A CA 1
ATOM 1148 C C . LEU A 1 155 ? 16.688 7.213 -18.270 1.00 90.94 155 LEU A C 1
ATOM 1150 O O . LEU A 1 155 ? 17.648 7.742 -17.712 1.00 90.94 155 LEU A O 1
ATOM 1154 N N . ALA A 1 156 ? 15.839 7.897 -19.041 1.00 87.31 156 ALA A N 1
ATOM 1155 C CA . ALA A 1 156 ? 15.957 9.332 -19.269 1.00 87.31 156 ALA A CA 1
ATOM 1156 C C . ALA A 1 156 ? 15.923 10.096 -17.938 1.00 87.31 156 ALA A C 1
ATOM 1158 O O . ALA A 1 156 ? 16.827 10.886 -17.654 1.00 87.31 156 ALA A O 1
ATOM 1159 N N . VAL A 1 157 ? 14.941 9.795 -17.080 1.00 85.56 157 VAL A N 1
ATOM 1160 C CA . VAL A 1 157 ? 14.827 10.394 -15.742 1.00 85.56 157 VAL A CA 1
ATOM 1161 C C . VAL A 1 157 ? 16.062 10.101 -14.890 1.00 85.56 157 VAL A C 1
ATOM 1163 O O . VAL A 1 157 ? 16.639 11.013 -14.304 1.00 85.56 157 VAL A O 1
ATOM 1166 N N . LEU A 1 158 ? 16.542 8.856 -14.874 1.00 86.06 158 LEU A N 1
ATOM 1167 C CA . LEU A 1 158 ? 17.737 8.485 -14.117 1.00 86.06 158 LEU A CA 1
ATOM 1168 C C . LEU A 1 158 ? 19.024 9.129 -14.653 1.00 86.06 158 LEU A C 1
ATOM 1170 O O . LEU A 1 158 ? 19.974 9.277 -13.887 1.00 86.06 158 LEU A O 1
ATOM 1174 N N . ARG A 1 159 ? 19.071 9.561 -15.911 1.00 88.50 159 ARG A N 1
ATOM 1175 C CA . ARG A 1 159 ? 20.187 10.346 -16.460 1.00 88.50 159 ARG A CA 1
ATOM 1176 C C . ARG A 1 159 ? 19.988 11.860 -16.322 1.00 88.50 159 ARG A C 1
ATOM 1178 O O . ARG A 1 159 ? 20.914 12.610 -16.612 1.00 88.50 159 ARG A O 1
ATOM 1185 N N . GLY A 1 160 ? 18.795 12.317 -15.933 1.00 84.88 160 GLY A N 1
ATOM 1186 C CA . GLY A 1 160 ? 18.436 13.736 -15.935 1.00 84.88 160 GLY A CA 1
ATOM 1187 C C . GLY A 1 160 ? 18.406 14.363 -17.335 1.00 84.88 160 GLY A C 1
ATOM 1188 O O . GLY A 1 160 ? 18.517 15.581 -17.456 1.00 84.88 160 GLY A O 1
ATOM 1189 N N . ARG A 1 161 ? 18.291 13.561 -18.405 1.00 87.94 161 ARG A N 1
ATOM 1190 C CA . ARG A 1 161 ? 18.278 14.051 -19.795 1.00 87.94 161 ARG A CA 1
ATOM 1191 C C . ARG A 1 161 ? 17.331 13.241 -20.678 1.00 87.94 161 ARG A C 1
ATOM 1193 O O . ARG A 1 161 ? 17.296 12.015 -20.587 1.00 87.94 161 ARG A O 1
ATOM 1200 N N . LEU A 1 162 ? 16.617 13.921 -21.573 1.00 88.56 162 LEU A N 1
ATOM 1201 C CA . LEU A 1 162 ? 15.721 13.307 -22.552 1.00 88.56 162 LEU A CA 1
ATOM 1202 C C . LEU A 1 162 ? 16.377 13.303 -23.937 1.00 88.56 162 LEU A C 1
ATOM 1204 O O . LEU A 1 162 ? 16.507 14.348 -24.564 1.00 88.56 162 LEU A O 1
ATOM 1208 N N . GLU A 1 163 ? 16.799 12.130 -24.408 1.00 88.12 163 GLU A N 1
ATOM 1209 C CA . GLU A 1 163 ? 17.479 11.983 -25.709 1.00 88.12 163 GLU A CA 1
ATOM 1210 C C . GLU A 1 163 ? 16.503 11.958 -26.895 1.00 88.12 163 GLU A C 1
ATOM 1212 O O . GLU A 1 163 ? 16.836 12.422 -27.981 1.00 88.12 163 GLU A O 1
ATOM 1217 N N . ASP A 1 164 ? 15.292 11.437 -26.682 1.00 89.62 164 ASP A N 1
ATOM 1218 C CA . ASP A 1 164 ? 14.210 11.366 -27.670 1.00 89.62 164 ASP A CA 1
ATOM 1219 C C . ASP A 1 164 ? 13.049 12.257 -27.200 1.00 89.62 164 ASP A C 1
ATOM 1221 O O . ASP A 1 164 ? 12.273 11.828 -26.342 1.00 89.62 164 ASP A O 1
ATOM 1225 N N . PRO A 1 165 ? 12.897 13.487 -27.724 1.00 88.81 165 PRO A N 1
ATOM 1226 C CA . PRO A 1 165 ? 11.794 14.368 -27.346 1.00 88.81 165 PRO A CA 1
ATOM 1227 C C . PRO A 1 165 ? 10.407 13.747 -27.566 1.00 88.81 165 PRO A C 1
ATOM 1229 O O . PRO A 1 165 ? 9.500 13.995 -26.773 1.00 88.81 165 PRO A O 1
ATOM 1232 N N . ALA A 1 166 ? 10.238 12.877 -28.571 1.00 91.38 166 ALA A N 1
ATOM 1233 C CA . ALA A 1 166 ? 8.961 12.214 -28.839 1.00 91.38 166 ALA A CA 1
ATOM 1234 C C . ALA A 1 166 ? 8.585 11.199 -27.745 1.00 91.38 166 ALA A C 1
ATOM 1236 O O . ALA A 1 166 ? 7.420 10.822 -27.607 1.00 91.38 166 ALA A O 1
ATOM 1237 N N . LEU A 1 167 ? 9.541 10.768 -26.916 1.00 87.12 167 LEU A N 1
ATOM 1238 C CA . LEU A 1 167 ? 9.251 9.940 -25.747 1.00 87.12 167 LEU A CA 1
ATOM 1239 C C . LEU A 1 167 ? 8.389 10.684 -24.716 1.00 87.12 167 LEU A C 1
ATOM 1241 O O . LEU A 1 167 ? 7.557 10.052 -24.071 1.00 87.12 167 LEU A O 1
ATOM 1245 N N . ALA A 1 168 ? 8.511 12.011 -24.599 1.00 83.81 168 ALA A N 1
ATOM 1246 C CA . ALA A 1 168 ? 7.618 12.811 -23.754 1.00 83.81 168 ALA A CA 1
ATOM 1247 C C . ALA A 1 168 ? 6.170 12.837 -24.282 1.00 83.81 168 ALA A C 1
ATOM 1249 O O . ALA A 1 168 ? 5.226 13.062 -23.527 1.00 83.81 168 ALA A O 1
ATOM 1250 N N . GLU A 1 169 ? 5.949 12.566 -25.567 1.00 85.50 169 GLU A N 1
ATOM 1251 C CA . GLU A 1 169 ? 4.597 12.438 -26.113 1.00 85.50 169 GLU A CA 1
ATOM 1252 C C . GLU A 1 169 ? 3.993 11.065 -25.802 1.00 85.50 169 GLU A C 1
ATOM 1254 O O . GLU A 1 169 ? 2.791 10.978 -25.556 1.00 85.50 169 GLU A O 1
ATOM 1259 N N . ARG A 1 170 ? 4.814 10.009 -25.738 1.00 88.56 170 ARG A N 1
ATOM 1260 C CA . ARG A 1 170 ? 4.350 8.618 -25.569 1.00 88.56 170 ARG A CA 1
ATOM 1261 C C . ARG A 1 170 ? 4.398 8.088 -24.136 1.00 88.56 170 ARG A C 1
ATOM 1263 O O . ARG A 1 170 ? 3.651 7.171 -23.814 1.00 88.56 170 ARG A O 1
ATOM 1270 N N . SER A 1 171 ? 5.245 8.652 -23.277 1.00 85.44 171 SER A N 1
ATOM 1271 C CA . SER A 1 171 ? 5.387 8.244 -21.878 1.00 85.44 171 SER A CA 1
ATOM 1272 C C . SER A 1 171 ? 5.088 9.403 -20.943 1.00 85.44 171 SER A C 1
ATOM 1274 O O . SER A 1 171 ? 5.766 10.432 -20.963 1.00 85.44 171 SER A O 1
ATOM 1276 N N . PHE A 1 172 ? 4.105 9.211 -20.064 1.00 82.56 172 PHE A N 1
ATOM 1277 C CA . PHE A 1 172 ? 3.782 10.198 -19.043 1.00 82.56 172 PHE A CA 1
ATOM 1278 C C . PHE A 1 172 ? 4.937 10.474 -18.086 1.00 82.56 172 PHE A C 1
ATOM 1280 O O . PHE A 1 172 ? 5.147 11.631 -17.736 1.00 82.56 172 PHE A O 1
ATOM 1287 N N . LEU A 1 173 ? 5.725 9.462 -17.707 1.00 80.62 173 LEU A N 1
ATOM 1288 C CA . LEU A 1 173 ? 6.879 9.700 -16.841 1.00 80.62 173 LEU A CA 1
ATOM 1289 C C . LEU A 1 173 ? 7.873 10.652 -17.508 1.00 80.62 173 LEU A C 1
ATOM 1291 O O . LEU A 1 173 ? 8.289 11.622 -16.880 1.00 80.62 173 LEU A O 1
ATOM 1295 N N . ALA A 1 174 ? 8.230 10.398 -18.772 1.00 79.38 174 ALA A N 1
ATOM 1296 C CA . ALA A 1 174 ? 9.125 11.288 -19.505 1.00 79.38 174 ALA A CA 1
ATOM 1297 C C . ALA A 1 174 ? 8.501 12.682 -19.652 1.00 79.38 174 ALA A C 1
ATOM 1299 O O . ALA A 1 174 ? 9.158 13.687 -19.387 1.00 79.38 174 ALA A O 1
ATOM 1300 N N . ARG A 1 175 ? 7.212 12.760 -20.006 1.00 83.44 175 ARG A N 1
ATOM 1301 C CA . ARG A 1 175 ? 6.502 14.037 -20.116 1.00 83.44 175 ARG A CA 1
ATOM 1302 C C . ARG A 1 175 ? 6.599 14.837 -18.829 1.00 83.44 175 ARG A C 1
ATOM 1304 O O . ARG A 1 175 ? 7.019 15.989 -18.859 1.00 83.44 175 ARG A O 1
ATOM 1311 N N . TYR A 1 176 ? 6.234 14.231 -17.709 1.00 80.81 176 TYR A N 1
ATOM 1312 C CA . TYR A 1 176 ? 6.219 14.912 -16.432 1.00 80.81 176 TYR A CA 1
ATOM 1313 C C . TYR A 1 176 ? 7.625 15.335 -16.007 1.00 80.81 176 TYR A C 1
ATOM 1315 O O . TYR A 1 176 ? 7.845 16.507 -15.715 1.00 80.81 176 TYR A O 1
ATOM 1323 N N . ALA A 1 177 ? 8.589 14.414 -16.044 1.00 77.56 177 ALA A N 1
ATOM 1324 C CA . ALA A 1 177 ? 9.938 14.679 -15.562 1.00 77.56 177 ALA A CA 1
ATOM 1325 C C . ALA A 1 177 ? 10.664 15.781 -16.351 1.00 77.56 177 ALA A C 1
ATOM 1327 O O . ALA A 1 177 ? 11.476 16.501 -15.780 1.00 77.56 177 ALA A O 1
ATOM 1328 N N . PHE A 1 178 ? 10.374 15.938 -17.648 1.00 78.25 178 PHE A N 1
ATOM 1329 C CA . PHE A 1 178 ? 11.089 16.891 -18.505 1.00 78.25 178 PHE A CA 1
ATOM 1330 C C . PHE A 1 178 ? 10.301 18.149 -18.868 1.00 78.25 178 PHE A C 1
ATOM 1332 O O . PHE A 1 178 ? 10.906 19.140 -19.267 1.00 78.25 178 PHE A O 1
ATOM 1339 N N . THR A 1 179 ? 8.973 18.137 -18.736 1.00 78.88 179 THR A N 1
ATOM 1340 C CA . THR A 1 179 ? 8.128 19.296 -19.087 1.00 78.88 179 THR A CA 1
ATOM 1341 C C . THR A 1 179 ? 7.318 19.836 -17.911 1.00 78.88 179 THR A C 1
ATOM 1343 O O . THR A 1 179 ? 6.704 20.891 -18.033 1.00 78.88 179 THR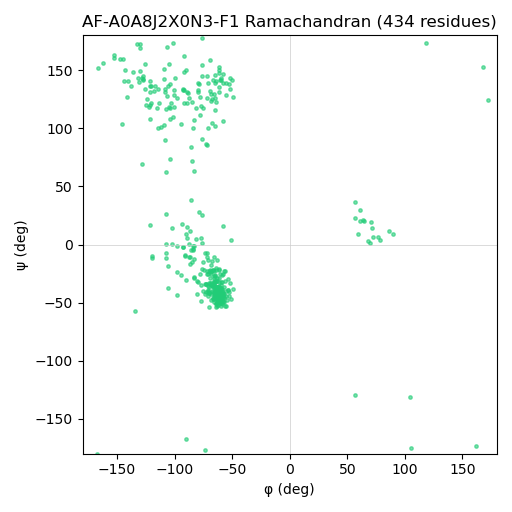 A O 1
ATOM 1346 N N . GLY A 1 180 ? 7.254 19.107 -16.791 1.00 77.75 180 GLY A N 1
ATOM 1347 C CA . GLY A 1 180 ? 6.357 19.412 -15.673 1.00 77.75 180 GLY A CA 1
ATOM 1348 C C . GLY A 1 180 ? 4.870 19.219 -15.994 1.00 77.75 180 GLY A C 1
ATOM 1349 O O . GLY A 1 180 ? 4.024 19.497 -15.149 1.00 77.75 180 GLY A O 1
ATOM 1350 N N . SER A 1 181 ? 4.525 18.750 -17.200 1.00 83.00 181 SER A N 1
ATOM 1351 C CA . SER A 1 181 ? 3.134 18.586 -17.621 1.00 83.00 181 SER A CA 1
ATOM 1352 C C . SER A 1 181 ? 2.437 17.487 -16.828 1.00 83.00 181 SER A C 1
ATOM 1354 O O . SER A 1 181 ? 2.869 16.333 -16.800 1.00 83.00 181 SER A O 1
ATOM 1356 N N . THR A 1 182 ? 1.311 17.849 -16.222 1.00 83.94 182 THR A N 1
ATOM 1357 C CA . THR A 1 182 ? 0.474 16.964 -15.400 1.00 83.94 182 THR A CA 1
ATOM 1358 C C . THR A 1 182 ? -0.721 16.391 -16.172 1.00 83.94 182 THR A C 1
ATOM 1360 O O . THR A 1 182 ? -1.480 15.559 -15.657 1.00 83.94 182 THR A O 1
ATOM 1363 N N . ASN A 1 183 ? -0.860 16.784 -17.445 1.00 83.12 183 ASN A N 1
ATOM 1364 C CA . ASN A 1 183 ? -1.890 16.300 -18.357 1.00 83.12 183 ASN A CA 1
ATOM 1365 C C . ASN A 1 183 ? -1.607 14.850 -18.761 1.00 83.12 183 ASN A C 1
ATOM 1367 O O . ASN A 1 183 ? -0.806 14.575 -19.660 1.00 83.12 183 ASN A O 1
ATOM 1371 N N . ALA A 1 184 ? -2.305 13.925 -18.110 1.00 83.00 184 ALA A N 1
ATOM 1372 C CA . ALA A 1 184 ? -2.301 12.508 -18.436 1.00 83.00 184 ALA A CA 1
ATOM 1373 C C . ALA A 1 184 ? -3.611 11.832 -18.024 1.00 83.00 184 ALA A C 1
ATOM 1375 O O . ALA A 1 184 ? -4.337 12.345 -17.167 1.00 83.00 184 ALA A O 1
ATOM 1376 N N . PRO A 1 185 ? -3.926 10.661 -18.598 1.00 88.19 185 PRO A N 1
ATOM 1377 C CA . PRO A 1 185 ? -4.947 9.791 -18.050 1.00 88.19 185 PRO A CA 1
ATOM 1378 C C . PRO A 1 185 ? -4.684 9.504 -16.570 1.00 88.19 185 PRO A C 1
ATOM 1380 O O . PRO A 1 185 ? -3.570 9.200 -16.144 1.00 88.19 185 PRO A O 1
ATOM 1383 N N . ARG A 1 186 ? -5.748 9.528 -15.772 1.00 87.56 186 ARG A N 1
ATOM 1384 C CA . ARG A 1 186 ? -5.707 9.279 -14.325 1.00 87.56 186 ARG A CA 1
ATOM 1385 C C . ARG A 1 186 ? -4.940 8.007 -13.935 1.00 87.56 186 ARG A C 1
ATOM 1387 O O . ARG A 1 186 ? -4.259 7.984 -12.914 1.00 87.56 186 ARG A O 1
ATOM 1394 N N . LEU A 1 187 ? -5.071 6.929 -14.710 1.00 86.62 187 LEU A N 1
ATOM 1395 C CA . LEU A 1 187 ? -4.388 5.664 -14.416 1.00 86.62 187 LEU A CA 1
ATOM 1396 C C . LEU A 1 187 ? -2.864 5.780 -14.525 1.00 86.62 187 LEU A C 1
ATOM 1398 O O . LEU A 1 187 ? -2.168 5.139 -13.744 1.00 86.62 187 LEU A O 1
ATOM 1402 N N . GLU A 1 188 ? -2.352 6.629 -15.415 1.00 85.19 188 GLU A N 1
ATOM 1403 C CA . GLU A 1 188 ? -0.914 6.890 -15.543 1.00 85.19 188 GLU A CA 1
ATOM 1404 C C . GLU A 1 188 ? -0.398 7.700 -14.349 1.00 85.19 188 GLU A C 1
ATOM 1406 O O . GLU A 1 188 ? 0.636 7.361 -13.779 1.00 85.19 188 GLU A O 1
ATOM 1411 N N . ARG A 1 189 ? -1.173 8.686 -13.874 1.00 88.44 189 ARG A N 1
ATOM 1412 C CA . ARG A 1 189 ? -0.886 9.414 -12.623 1.00 88.44 189 ARG A CA 1
ATOM 1413 C C . ARG A 1 189 ? -0.846 8.496 -11.401 1.00 88.44 189 ARG A C 1
ATOM 1415 O O . ARG A 1 189 ? 0.043 8.606 -10.557 1.00 88.44 189 ARG A O 1
ATOM 1422 N N . VAL A 1 190 ? -1.792 7.560 -11.310 1.00 87.69 190 VAL A N 1
ATOM 1423 C CA . VAL A 1 190 ? -1.803 6.540 -10.249 1.00 87.69 190 VAL A CA 1
ATOM 1424 C C . VAL A 1 190 ? -0.607 5.599 -10.363 1.00 87.69 190 VAL A C 1
ATOM 1426 O O . VAL A 1 190 ? -0.003 5.274 -9.342 1.00 87.69 190 VAL A O 1
ATOM 1429 N N . ALA A 1 191 ? -0.254 5.174 -11.578 1.00 83.06 191 ALA A N 1
ATOM 1430 C CA . ALA A 1 191 ? 0.919 4.340 -11.806 1.00 83.06 191 ALA A CA 1
ATOM 1431 C C . ALA A 1 191 ? 2.199 5.064 -11.369 1.00 83.06 191 ALA A C 1
ATOM 1433 O O . ALA A 1 191 ? 2.964 4.497 -10.597 1.00 83.06 191 ALA A O 1
ATOM 1434 N N . ALA A 1 192 ? 2.372 6.334 -11.742 1.00 84.44 192 ALA A N 1
ATOM 1435 C CA . ALA A 1 192 ? 3.522 7.142 -11.342 1.00 84.44 192 ALA A CA 1
ATOM 1436 C C . ALA A 1 192 ? 3.653 7.297 -9.812 1.00 84.44 192 ALA A C 1
ATOM 1438 O O . ALA A 1 192 ? 4.765 7.247 -9.293 1.00 84.44 192 ALA A O 1
ATOM 1439 N N . ASN A 1 193 ? 2.546 7.383 -9.060 1.00 86.75 193 ASN A N 1
ATOM 1440 C CA . ASN A 1 193 ? 2.606 7.349 -7.590 1.00 86.75 193 ASN A CA 1
ATOM 1441 C C . ASN A 1 193 ? 3.131 6.006 -7.039 1.00 86.75 193 ASN A C 1
ATOM 1443 O O . ASN A 1 193 ? 3.822 5.957 -6.016 1.00 86.75 193 ASN A O 1
ATOM 1447 N N . ALA A 1 194 ? 2.755 4.907 -7.697 1.00 80.19 194 ALA A N 1
ATOM 1448 C CA . ALA A 1 194 ? 3.188 3.562 -7.335 1.00 80.19 194 ALA A CA 1
ATOM 1449 C C . ALA A 1 194 ? 4.643 3.276 -7.739 1.00 80.19 194 ALA A C 1
ATOM 1451 O O . ALA A 1 194 ? 5.227 2.302 -7.262 1.00 80.19 194 ALA A O 1
ATOM 1452 N N . TRP A 1 195 ? 5.235 4.099 -8.607 1.00 71.25 195 TRP A N 1
ATOM 1453 C CA . TRP A 1 195 ? 6.620 3.930 -9.027 1.00 71.25 195 TRP A CA 1
ATOM 1454 C C . TRP A 1 195 ? 7.581 4.300 -7.900 1.00 71.25 195 TRP A C 1
ATOM 1456 O O . TRP A 1 195 ? 7.325 5.183 -7.088 1.00 71.25 195 TRP A O 1
ATOM 1466 N N . CYS A 1 196 ? 8.693 3.573 -7.831 1.00 58.72 196 CYS A N 1
ATOM 1467 C CA . CYS A 1 196 ? 9.647 3.594 -6.723 1.00 58.72 196 CYS A CA 1
ATOM 1468 C C . CYS A 1 196 ? 10.692 4.713 -6.852 1.00 58.72 196 CYS A C 1
ATOM 1470 O O . CYS A 1 196 ? 11.861 4.494 -6.565 1.00 58.72 196 CYS A O 1
ATOM 1472 N N . LEU A 1 197 ? 10.285 5.891 -7.323 1.00 67.56 197 LEU A N 1
ATOM 1473 C CA . LEU A 1 197 ? 11.174 7.051 -7.479 1.00 67.56 197 LEU A CA 1
ATOM 1474 C C . LEU A 1 197 ? 11.138 7.964 -6.247 1.00 67.56 197 LEU A C 1
ATOM 1476 O O . LEU A 1 197 ? 11.482 9.136 -6.325 1.00 67.56 197 LEU A O 1
ATOM 1480 N N . HIS A 1 198 ? 10.651 7.429 -5.131 1.00 75.00 198 HIS A N 1
ATOM 1481 C CA . HIS A 1 198 ? 10.469 8.158 -3.885 1.00 75.00 198 HIS A CA 1
ATOM 1482 C C . HIS A 1 198 ? 11.560 7.757 -2.894 1.00 75.00 198 HIS A C 1
ATOM 1484 O O . HIS A 1 198 ? 12.061 6.634 -2.994 1.00 75.00 198 HIS A O 1
ATOM 1490 N N . PRO A 1 199 ? 11.883 8.625 -1.921 1.00 78.56 199 PRO A N 1
ATOM 1491 C CA . PRO A 1 199 ? 12.883 8.336 -0.900 1.00 78.56 199 PRO A CA 1
ATOM 1492 C C . PRO A 1 199 ? 12.662 6.986 -0.216 1.00 78.56 199 PRO A C 1
ATOM 1494 O O . PRO A 1 199 ? 11.523 6.614 0.099 1.00 78.56 199 PRO A O 1
ATOM 1497 N N . ARG A 1 200 ? 13.763 6.285 0.075 1.00 82.06 200 ARG A N 1
ATOM 1498 C CA . ARG A 1 200 ? 13.780 5.006 0.802 1.00 82.06 200 ARG A CA 1
ATOM 1499 C C . ARG A 1 200 ? 13.045 5.077 2.140 1.00 82.06 200 ARG A C 1
ATOM 1501 O O . ARG A 1 200 ? 12.435 4.093 2.552 1.00 82.06 200 ARG A O 1
ATOM 1508 N N . ALA A 1 201 ? 13.017 6.250 2.769 1.00 88.50 201 ALA A N 1
ATOM 1509 C CA . ALA A 1 201 ? 12.277 6.484 4.002 1.00 88.50 201 ALA A CA 1
ATOM 1510 C C . ALA A 1 201 ? 10.799 6.053 3.906 1.00 88.50 201 ALA A C 1
ATOM 1512 O O . ALA A 1 201 ? 10.248 5.537 4.873 1.00 88.50 201 ALA A O 1
ATOM 1513 N N . TRP A 1 202 ? 10.147 6.163 2.742 1.00 90.44 202 TRP A N 1
ATOM 1514 C CA . TRP A 1 202 ? 8.767 5.685 2.590 1.00 90.44 202 TRP A CA 1
ATOM 1515 C C . TRP A 1 202 ? 8.638 4.160 2.637 1.00 90.44 202 TRP A C 1
ATOM 1517 O O . TRP A 1 202 ? 7.594 3.660 3.051 1.00 90.44 202 TRP A O 1
ATOM 1527 N N . ASP A 1 203 ? 9.668 3.417 2.228 1.00 86.88 203 ASP A N 1
ATOM 1528 C CA . ASP A 1 203 ? 9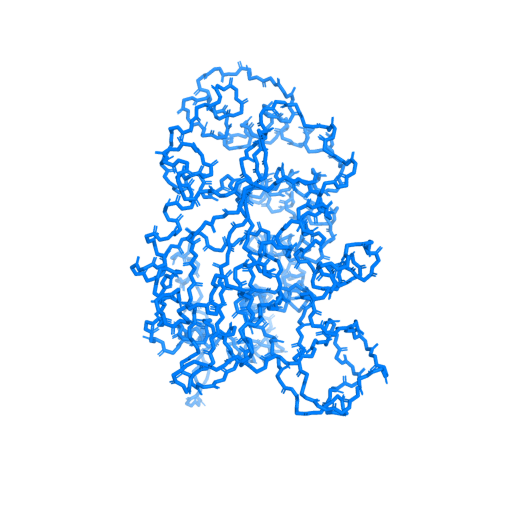.707 1.953 2.336 1.00 86.88 203 ASP A CA 1
ATOM 1529 C C . ASP A 1 203 ? 9.899 1.514 3.790 1.00 86.88 203 ASP A C 1
ATOM 1531 O O . ASP A 1 203 ? 9.350 0.490 4.202 1.00 86.88 203 ASP A O 1
ATOM 1535 N N . GLU A 1 204 ? 10.646 2.296 4.567 1.00 90.50 204 GLU A N 1
ATOM 1536 C CA . GLU A 1 204 ? 10.822 2.088 6.004 1.00 90.50 204 GLU A CA 1
ATOM 1537 C C . GLU A 1 204 ? 9.539 2.428 6.765 1.00 90.50 204 GLU A C 1
ATOM 1539 O O . GLU A 1 204 ? 9.088 1.636 7.580 1.00 90.50 204 GLU A O 1
ATOM 1544 N N . LEU A 1 205 ? 8.880 3.545 6.452 1.00 94.12 205 LEU A N 1
ATOM 1545 C CA . LEU A 1 205 ? 7.641 3.939 7.131 1.00 94.12 205 LEU A CA 1
ATOM 1546 C C . LEU A 1 205 ? 6.436 3.040 6.783 1.00 94.12 205 LEU A C 1
ATOM 1548 O O . LEU A 1 205 ? 5.490 2.969 7.562 1.00 94.12 205 LEU A O 1
ATOM 1552 N N . ASP A 1 206 ? 6.453 2.343 5.643 1.00 93.44 206 ASP A N 1
ATOM 1553 C CA . ASP A 1 206 ? 5.449 1.322 5.279 1.00 93.44 206 ASP A CA 1
ATOM 1554 C C . ASP A 1 206 ? 5.652 -0.009 6.038 1.00 93.44 206 ASP A C 1
ATOM 1556 O O . ASP A 1 206 ? 4.719 -0.808 6.169 1.00 93.44 206 ASP A O 1
ATOM 1560 N N . ASP A 1 207 ? 6.863 -0.256 6.555 1.00 93.38 207 ASP A N 1
ATOM 1561 C CA . ASP A 1 207 ? 7.150 -1.357 7.475 1.00 93.38 207 ASP A CA 1
ATOM 1562 C C . ASP A 1 207 ? 6.735 -0.955 8.895 1.00 93.38 207 ASP A C 1
ATOM 1564 O O . ASP A 1 207 ? 7.263 -0.019 9.485 1.00 93.38 207 ASP A O 1
ATOM 1568 N N . LYS A 1 208 ? 5.772 -1.676 9.467 1.00 95.50 208 LYS A N 1
ATOM 1569 C CA . LYS A 1 208 ? 5.148 -1.334 10.750 1.00 95.50 208 LYS A CA 1
ATOM 1570 C C . LYS A 1 208 ? 6.121 -1.362 11.927 1.00 95.50 208 LYS A C 1
ATOM 1572 O O . LYS A 1 208 ? 5.900 -0.629 12.887 1.00 95.50 208 LYS A O 1
ATOM 1577 N N . VAL A 1 209 ? 7.165 -2.187 11.865 1.00 96.19 209 VAL A N 1
ATOM 1578 C CA . VAL A 1 209 ? 8.200 -2.219 12.904 1.00 96.19 209 VAL A CA 1
ATOM 1579 C C . VAL A 1 209 ? 9.140 -1.033 12.726 1.00 96.19 209 VAL A C 1
ATOM 1581 O O . VAL A 1 209 ? 9.328 -0.272 13.666 1.00 96.19 209 VAL A O 1
ATOM 1584 N N . CYS A 1 210 ? 9.638 -0.793 11.511 1.00 95.50 210 CYS A N 1
ATOM 1585 C CA . CYS A 1 210 ? 10.502 0.363 11.258 1.00 95.50 210 CYS A CA 1
ATOM 1586 C C . CYS A 1 210 ? 9.782 1.694 11.542 1.00 95.50 210 CYS A C 1
ATOM 1588 O O . CYS A 1 210 ? 10.389 2.614 12.084 1.00 95.50 210 CYS A O 1
ATOM 1590 N N . LEU A 1 211 ? 8.485 1.794 11.232 1.00 97.12 211 LEU A N 1
ATOM 1591 C CA . LEU A 1 211 ? 7.636 2.926 11.605 1.00 97.12 211 LEU A CA 1
ATOM 1592 C C . LEU A 1 211 ? 7.553 3.091 13.125 1.00 97.12 211 LEU A C 1
ATOM 1594 O O . LEU A 1 211 ? 7.691 4.208 13.616 1.00 97.12 211 LEU A O 1
ATOM 1598 N N . ASN A 1 212 ? 7.331 1.999 13.862 1.00 97.88 212 ASN A N 1
ATOM 1599 C CA . ASN A 1 212 ? 7.304 2.030 15.321 1.00 97.88 212 ASN A CA 1
ATOM 1600 C C . ASN A 1 212 ? 8.624 2.561 15.889 1.00 97.88 212 ASN A C 1
ATOM 1602 O O . ASN A 1 212 ? 8.606 3.487 16.697 1.00 97.88 212 ASN A O 1
ATOM 1606 N N . ASP A 1 213 ? 9.752 2.028 15.424 1.00 97.12 213 ASP A N 1
ATOM 1607 C CA . ASP A 1 213 ? 11.080 2.428 15.889 1.00 97.12 213 ASP A CA 1
ATOM 1608 C C . ASP A 1 213 ? 11.374 3.887 15.533 1.00 97.12 213 ASP A C 1
ATOM 1610 O O . ASP A 1 213 ? 11.876 4.650 16.359 1.00 97.12 213 ASP A O 1
ATOM 1614 N N . ALA A 1 214 ? 10.994 4.312 14.323 1.00 96.38 214 ALA A N 1
ATOM 1615 C CA . ALA A 1 214 ? 11.136 5.692 13.880 1.00 96.38 214 ALA A CA 1
ATOM 1616 C C . ALA A 1 214 ? 10.299 6.660 14.729 1.00 96.38 214 ALA A C 1
ATOM 1618 O O . ALA A 1 214 ? 10.792 7.730 15.078 1.00 96.38 214 ALA A O 1
ATOM 1619 N N . ILE A 1 215 ? 9.062 6.300 15.093 1.00 97.44 215 ILE A N 1
ATOM 1620 C CA . ILE A 1 215 ? 8.212 7.113 15.975 1.00 97.44 215 ILE A CA 1
ATOM 1621 C C . ILE A 1 215 ? 8.784 7.141 17.396 1.00 97.44 215 ILE A C 1
ATOM 1623 O O . ILE A 1 215 ? 8.903 8.222 17.979 1.00 97.44 215 ILE A O 1
ATOM 1627 N N . ALA A 1 216 ? 9.156 5.983 17.947 1.00 97.00 216 ALA A N 1
ATOM 1628 C CA . ALA A 1 216 ? 9.689 5.857 19.301 1.00 97.00 216 ALA A CA 1
ATOM 1629 C C . ALA A 1 216 ? 11.006 6.627 19.483 1.00 97.00 216 ALA A C 1
ATOM 1631 O O . ALA A 1 216 ? 11.192 7.274 20.512 1.00 97.00 216 ALA A O 1
ATOM 1632 N N . GLY A 1 217 ? 11.881 6.599 18.472 1.00 96.56 217 GLY A N 1
ATOM 1633 C CA . GLY A 1 217 ? 13.148 7.330 18.449 1.00 96.56 217 GLY A CA 1
ATOM 1634 C C . GLY A 1 217 ? 13.048 8.788 17.990 1.00 96.56 217 GLY A C 1
ATOM 1635 O O . GLY A 1 217 ? 14.056 9.487 17.994 1.00 96.56 217 GLY A O 1
ATOM 1636 N N . SER A 1 218 ? 11.871 9.259 17.568 1.00 96.19 218 SER A N 1
ATOM 1637 C CA . SER A 1 218 ? 11.679 10.663 17.185 1.00 96.19 218 SER A CA 1
ATOM 1638 C C . SER A 1 218 ? 11.578 11.566 18.410 1.00 96.19 218 SER A C 1
ATOM 1640 O O . SER A 1 218 ? 11.067 11.133 19.439 1.00 96.19 218 SER A O 1
ATOM 1642 N N . ASP A 1 219 ? 11.927 12.849 18.271 1.00 96.56 219 ASP A N 1
ATOM 1643 C CA . ASP A 1 219 ? 11.657 13.888 19.280 1.00 96.56 219 ASP A CA 1
ATOM 1644 C C . ASP A 1 219 ? 10.237 14.484 19.175 1.00 96.56 219 ASP A C 1
ATOM 1646 O O . ASP A 1 219 ? 9.814 15.266 20.029 1.00 96.56 219 ASP A O 1
ATOM 1650 N N . ASP A 1 220 ? 9.434 14.043 18.204 1.00 97.00 220 ASP A N 1
ATOM 1651 C CA . ASP A 1 220 ? 8.079 14.539 17.952 1.00 97.00 220 ASP A CA 1
ATOM 1652 C C . ASP A 1 220 ? 7.052 14.001 18.965 1.00 97.00 220 ASP A C 1
ATOM 1654 O O . ASP A 1 220 ? 6.424 12.954 18.785 1.00 97.00 220 ASP A O 1
ATOM 1658 N N . ALA A 1 221 ? 6.859 14.745 20.057 1.00 98.06 221 ALA A N 1
ATOM 1659 C CA . ALA A 1 221 ? 5.928 14.370 21.119 1.00 98.06 221 ALA A CA 1
ATOM 1660 C C . ALA A 1 221 ? 4.472 14.235 20.639 1.00 98.06 221 ALA A C 1
ATOM 1662 O O . ALA A 1 221 ? 3.740 13.394 21.162 1.00 98.06 221 ALA A O 1
ATOM 1663 N N . ALA A 1 222 ? 4.049 15.030 19.652 1.00 97.75 222 ALA A N 1
ATOM 1664 C CA . ALA A 1 222 ? 2.681 14.991 19.145 1.00 97.75 222 ALA A CA 1
ATOM 1665 C C . ALA A 1 222 ? 2.437 13.725 18.313 1.00 97.75 222 ALA A C 1
ATOM 1667 O O . ALA A 1 222 ? 1.408 13.067 18.486 1.00 97.75 222 ALA A O 1
ATOM 1668 N N . LEU A 1 223 ? 3.415 13.335 17.488 1.00 97.88 223 LEU A N 1
ATOM 1669 C CA . LEU A 1 223 ? 3.394 12.063 16.768 1.00 97.88 223 LEU A CA 1
ATOM 1670 C C . LEU A 1 223 ? 3.372 10.871 17.731 1.00 97.88 223 LEU A C 1
ATOM 1672 O O . LEU A 1 223 ? 2.511 10.002 17.594 1.00 97.88 223 LEU A O 1
ATOM 1676 N N . ARG A 1 224 ? 4.256 10.852 18.742 1.00 97.94 224 ARG A N 1
ATOM 1677 C CA . ARG A 1 224 ? 4.271 9.784 19.761 1.00 97.94 224 ARG A CA 1
ATOM 1678 C C . ARG A 1 224 ? 2.938 9.692 20.505 1.00 97.94 224 ARG A C 1
ATOM 1680 O O . ARG A 1 224 ? 2.445 8.597 20.741 1.00 97.94 224 ARG A O 1
ATOM 1687 N N . ALA A 1 225 ? 2.317 10.828 20.821 1.00 97.75 225 ALA A N 1
ATOM 1688 C CA . ALA A 1 225 ? 1.017 10.871 21.487 1.00 97.75 225 ALA A CA 1
ATOM 1689 C C . ALA A 1 225 ? -0.163 10.429 20.599 1.00 97.75 225 ALA A C 1
ATOM 1691 O O . ALA A 1 225 ? -1.262 10.245 21.124 1.00 97.75 225 ALA A O 1
ATOM 1692 N N . ALA A 1 226 ? 0.030 10.310 19.282 1.00 97.88 226 ALA A N 1
ATOM 1693 C CA . ALA A 1 226 ? -0.953 9.797 18.327 1.00 97.88 226 ALA A CA 1
ATOM 1694 C C . ALA A 1 226 ? -0.667 8.344 17.899 1.00 97.88 226 ALA A C 1
ATOM 1696 O O . ALA A 1 226 ? -1.411 7.794 17.090 1.00 97.88 226 ALA A O 1
ATOM 1697 N N . TRP A 1 227 ? 0.388 7.713 18.420 1.00 98.19 227 TRP A N 1
ATOM 1698 C CA . TRP A 1 227 ? 0.751 6.328 18.132 1.00 98.19 227 TRP A CA 1
ATOM 1699 C C . TRP A 1 227 ? 0.356 5.429 19.311 1.00 98.19 227 TRP A C 1
ATOM 1701 O O . TRP A 1 227 ? 0.801 5.672 20.435 1.00 98.19 227 TRP A O 1
ATOM 1711 N N . PRO A 1 228 ? -0.482 4.395 19.112 1.00 97.69 228 PRO A N 1
ATOM 1712 C CA . PRO A 1 228 ? -0.781 3.450 20.179 1.00 97.69 228 PRO A CA 1
ATOM 1713 C C . PRO A 1 228 ? 0.489 2.725 20.626 1.00 97.69 228 PRO A C 1
ATOM 1715 O O . PRO A 1 228 ? 1.360 2.423 19.806 1.00 97.69 228 PRO A O 1
ATOM 1718 N N . GLN A 1 229 ? 0.565 2.382 21.913 1.00 97.81 229 GLN A N 1
ATOM 1719 C CA . GLN A 1 229 ? 1.666 1.582 22.449 1.00 97.81 229 GLN A CA 1
ATOM 1720 C C . GLN A 1 229 ? 1.882 0.341 21.581 1.00 97.81 229 GLN A C 1
ATOM 1722 O O . GLN A 1 229 ? 0.936 -0.395 21.302 1.00 97.81 229 GLN A O 1
ATOM 1727 N N . SER A 1 230 ? 3.114 0.130 21.133 1.00 98.06 230 SER A N 1
ATOM 1728 C CA . SER A 1 230 ? 3.442 -0.934 20.194 1.00 98.06 230 SER A CA 1
ATOM 1729 C C . SER A 1 230 ? 4.807 -1.533 20.517 1.00 98.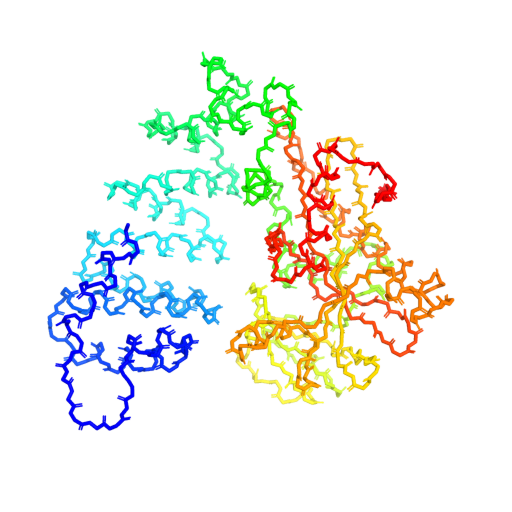06 230 SER A C 1
ATOM 1731 O O . SER A 1 230 ? 5.678 -0.838 21.035 1.00 98.06 230 SER A O 1
ATOM 1733 N N . HIS A 1 231 ? 4.976 -2.816 20.203 1.00 98.00 231 HIS A N 1
ATOM 1734 C CA . HIS A 1 231 ? 6.186 -3.598 20.448 1.00 98.00 231 HIS A CA 1
ATOM 1735 C C . HIS A 1 231 ? 6.491 -4.480 19.239 1.00 98.00 231 HIS A C 1
ATOM 1737 O O . HIS A 1 231 ? 5.583 -5.118 18.694 1.00 98.00 231 HIS A O 1
ATOM 1743 N N . GLU A 1 232 ? 7.759 -4.540 18.832 1.00 97.81 232 GLU A N 1
ATOM 1744 C CA . GLU A 1 232 ? 8.224 -5.574 17.904 1.00 97.81 232 GLU A CA 1
ATOM 1745 C C . GLU A 1 232 ? 8.089 -6.951 18.566 1.00 97.81 232 GLU A C 1
ATOM 1747 O O . GLU A 1 232 ? 8.314 -7.100 19.765 1.00 97.81 232 GLU A O 1
ATOM 1752 N N . LEU A 1 233 ? 7.672 -7.953 17.796 1.00 96.88 233 LEU A N 1
ATOM 1753 C CA . LEU A 1 233 ? 7.532 -9.327 18.261 1.00 96.88 233 LEU A CA 1
ATOM 1754 C C . LEU A 1 233 ? 8.732 -10.185 17.833 1.00 96.88 233 LEU A C 1
ATOM 1756 O O . LEU A 1 233 ? 9.190 -10.036 16.697 1.00 96.88 233 LEU A O 1
ATOM 1760 N N . PRO A 1 234 ? 9.179 -11.131 18.684 1.00 96.56 234 PRO A N 1
ATOM 1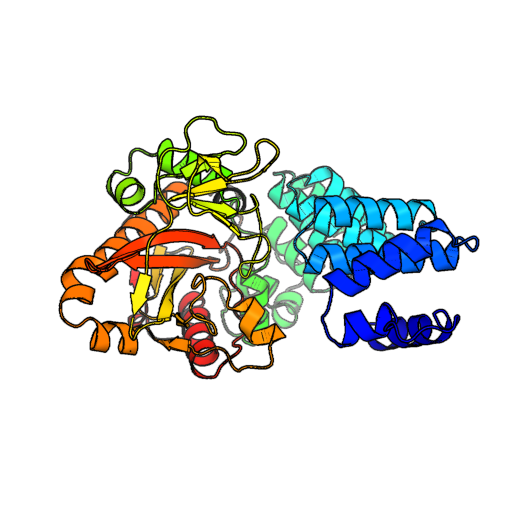761 C CA . PRO A 1 234 ? 8.591 -11.497 19.981 1.00 96.56 234 PRO A CA 1
ATOM 1762 C C . PRO A 1 234 ? 8.901 -10.478 21.096 1.00 96.56 234 PRO A C 1
ATOM 1764 O O . PRO A 1 234 ? 9.993 -9.924 21.144 1.00 96.56 234 PRO A O 1
ATOM 1767 N N . SER A 1 235 ? 7.954 -10.260 22.018 1.00 95.31 235 SER A N 1
ATOM 1768 C CA . SER A 1 235 ? 8.116 -9.343 23.160 1.00 95.31 235 SER A CA 1
ATOM 1769 C C . SER A 1 235 ? 7.503 -9.913 24.438 1.00 95.31 235 SER A C 1
ATOM 1771 O O . SER A 1 235 ? 6.432 -10.520 24.414 1.00 95.31 235 SER A O 1
ATOM 1773 N N . ASP A 1 236 ? 8.185 -9.700 25.561 1.00 94.81 236 ASP A N 1
ATOM 1774 C CA . ASP A 1 236 ? 7.725 -10.002 26.920 1.00 94.81 236 ASP A CA 1
ATOM 1775 C C . ASP A 1 236 ? 7.039 -8.802 27.600 1.00 94.81 236 ASP A C 1
ATOM 1777 O O . ASP A 1 236 ? 6.520 -8.925 28.709 1.00 94.81 236 ASP A O 1
ATOM 1781 N N . GLN A 1 237 ? 6.987 -7.651 26.922 1.00 95.69 237 GLN A N 1
ATOM 1782 C CA . GLN A 1 237 ? 6.448 -6.388 27.439 1.00 95.69 237 GLN A CA 1
ATOM 1783 C C . GLN A 1 237 ? 4.946 -6.206 27.165 1.00 95.69 237 GLN A C 1
ATOM 1785 O O . GLN A 1 237 ? 4.396 -5.121 27.371 1.00 95.69 237 GLN A O 1
ATOM 1790 N N . LEU A 1 238 ? 4.271 -7.251 26.680 1.00 96.38 238 LEU A N 1
ATOM 1791 C CA . LEU A 1 238 ? 2.833 -7.221 26.426 1.00 96.38 238 LEU A CA 1
ATOM 1792 C C . LEU A 1 238 ? 2.072 -7.390 27.747 1.00 96.38 238 LEU A C 1
ATOM 1794 O O . LEU A 1 238 ? 2.086 -8.453 28.371 1.00 96.38 238 LEU A O 1
ATOM 1798 N N . ASP A 1 239 ? 1.400 -6.328 28.178 1.00 93.25 239 ASP A N 1
ATOM 1799 C CA . ASP A 1 239 ? 0.653 -6.287 29.433 1.00 93.25 239 ASP A CA 1
ATOM 1800 C C . ASP A 1 239 ? -0.819 -6.734 29.275 1.00 93.25 239 ASP A C 1
ATOM 1802 O O . ASP A 1 239 ? -1.234 -7.322 28.269 1.00 93.25 239 ASP A O 1
ATOM 1806 N N . GLY A 1 240 ? -1.628 -6.484 30.311 1.00 90.38 240 GLY A N 1
ATOM 1807 C CA . GLY A 1 240 ? -3.063 -6.761 30.285 1.00 90.38 240 GLY A CA 1
ATOM 1808 C C . GLY A 1 240 ? -3.833 -5.810 29.364 1.00 90.38 240 GLY A C 1
ATOM 1809 O O . GLY A 1 240 ? -3.609 -4.604 29.379 1.00 90.38 240 GLY A O 1
ATOM 1810 N N . GLY A 1 241 ? -4.800 -6.349 28.621 1.00 93.06 241 GLY A N 1
ATOM 1811 C CA . GLY A 1 241 ? -5.653 -5.622 27.676 1.00 93.06 241 GLY A CA 1
ATOM 1812 C C . GLY A 1 241 ? -5.492 -6.132 26.247 1.00 93.06 241 GLY A C 1
ATOM 1813 O O . GLY A 1 241 ? -4.636 -6.971 25.983 1.00 93.06 241 GLY A O 1
ATOM 1814 N N . ALA A 1 242 ? -6.329 -5.632 25.338 1.00 95.06 242 ALA A N 1
ATOM 1815 C CA . ALA A 1 242 ? -6.398 -6.155 23.981 1.00 95.06 242 ALA A CA 1
ATOM 1816 C C . ALA A 1 242 ? -5.264 -5.632 23.082 1.00 95.06 242 ALA A C 1
ATOM 1818 O O . ALA A 1 242 ? -4.937 -4.439 23.086 1.00 95.06 242 ALA A O 1
ATOM 1819 N N . TRP A 1 243 ? -4.710 -6.524 22.265 1.00 96.44 243 TRP A N 1
ATOM 1820 C CA . TRP A 1 243 ? -3.603 -6.268 21.347 1.00 96.44 243 TRP A CA 1
ATOM 1821 C C . TRP A 1 243 ? -3.949 -6.719 19.934 1.00 96.44 243 TRP A C 1
ATOM 1823 O O . TRP A 1 243 ? -4.550 -7.767 19.718 1.00 96.44 243 TRP A O 1
ATOM 1833 N N . VAL A 1 244 ? -3.521 -5.934 18.954 1.00 95.56 244 VAL A N 1
ATOM 1834 C CA . VAL A 1 244 ? -3.585 -6.269 17.537 1.00 95.56 244 VAL A CA 1
ATOM 1835 C C . VAL A 1 244 ? -2.190 -6.653 17.071 1.00 95.56 244 VAL A C 1
ATOM 1837 O O . VAL A 1 244 ? -1.287 -5.818 17.075 1.00 95.56 244 VAL A O 1
ATOM 1840 N N . VAL A 1 245 ? -2.023 -7.893 16.627 1.00 95.12 245 VAL A N 1
ATOM 1841 C CA . VAL A 1 245 ? -0.783 -8.362 16.002 1.00 95.12 245 VAL A CA 1
ATOM 1842 C C . VAL A 1 245 ? -0.882 -8.180 14.495 1.00 95.12 245 VAL A C 1
ATOM 1844 O O . VAL A 1 245 ? -1.897 -8.526 13.885 1.00 95.12 245 VAL A O 1
ATOM 1847 N N . LYS A 1 246 ? 0.166 -7.614 13.898 1.00 93.69 246 LYS A N 1
ATOM 1848 C CA . LYS A 1 246 ? 0.267 -7.310 12.470 1.00 93.69 246 LYS A CA 1
ATOM 1849 C C . LYS A 1 246 ? 1.606 -7.813 11.935 1.00 93.69 246 LYS A C 1
ATOM 1851 O O . LYS A 1 246 ? 2.631 -7.665 12.593 1.00 93.69 246 LYS A O 1
ATOM 1856 N N . LEU A 1 247 ? 1.614 -8.317 10.704 1.00 90.62 247 LEU A N 1
ATOM 1857 C CA . LEU A 1 247 ? 2.855 -8.576 9.967 1.00 90.62 247 LEU A CA 1
ATOM 1858 C C . LEU A 1 247 ? 3.639 -7.272 9.760 1.00 90.62 247 LEU A C 1
ATOM 1860 O O . LEU A 1 247 ? 3.023 -6.213 9.657 1.00 90.62 247 LEU A O 1
ATOM 1864 N N . ARG A 1 248 ? 4.974 -7.343 9.631 1.00 91.56 248 ARG A N 1
ATOM 1865 C CA . ARG A 1 248 ? 5.824 -6.159 9.368 1.00 91.56 248 ARG A CA 1
ATOM 1866 C C . ARG A 1 248 ? 5.309 -5.342 8.185 1.00 91.56 248 ARG A C 1
ATOM 1868 O O . ARG A 1 248 ? 5.138 -4.131 8.271 1.00 91.56 248 ARG A O 1
ATOM 1875 N N . ARG A 1 249 ? 4.996 -6.035 7.091 1.00 87.38 249 ARG A N 1
ATOM 1876 C CA . ARG A 1 249 ? 4.436 -5.474 5.862 1.00 87.38 249 ARG A CA 1
ATOM 1877 C C . ARG A 1 249 ? 3.192 -6.261 5.490 1.00 87.38 249 ARG A C 1
ATOM 1879 O O . ARG A 1 249 ? 3.120 -7.468 5.694 1.00 87.38 249 ARG A O 1
ATOM 1886 N N . GLY A 1 250 ? 2.194 -5.569 4.966 1.00 81.12 250 GLY A N 1
ATOM 1887 C CA . GLY A 1 250 ? 0.910 -6.168 4.631 1.00 81.12 250 GLY A CA 1
ATOM 1888 C C . GLY A 1 250 ? -0.114 -5.091 4.325 1.00 81.12 250 GLY A C 1
ATOM 1889 O O . GLY A 1 250 ? -0.015 -3.972 4.828 1.00 81.12 250 GLY A O 1
ATOM 1890 N N . TYR A 1 251 ? -1.099 -5.430 3.496 1.00 80.25 251 TYR A N 1
ATOM 1891 C CA . TYR A 1 251 ? -2.119 -4.490 3.046 1.00 80.25 251 TYR A CA 1
ATOM 1892 C C . TYR A 1 251 ? -3.513 -5.080 3.234 1.00 80.25 251 TYR A C 1
ATOM 1894 O O . TYR A 1 251 ? -3.717 -6.283 3.121 1.00 80.25 251 TYR A O 1
ATOM 1902 N N . GLY A 1 252 ? -4.498 -4.215 3.477 1.00 77.12 252 GLY A N 1
ATOM 1903 C CA . GLY A 1 252 ? -5.904 -4.622 3.519 1.00 77.12 252 GLY A CA 1
ATOM 1904 C C . GLY A 1 252 ? -6.298 -5.468 4.733 1.00 77.12 252 GLY A C 1
ATOM 1905 O O . GLY A 1 252 ? -7.317 -6.146 4.669 1.00 77.12 252 GLY A O 1
ATOM 1906 N N . GLY A 1 253 ? -5.516 -5.441 5.815 1.00 78.31 253 GLY A N 1
ATOM 1907 C CA . GLY A 1 253 ? -5.846 -6.134 7.064 1.00 78.31 253 GLY A CA 1
ATOM 1908 C C . GLY A 1 253 ? -5.570 -7.642 7.066 1.00 78.31 253 GLY A C 1
ATOM 1909 O O . GLY A 1 253 ? -5.874 -8.315 8.045 1.00 78.31 253 GLY A O 1
ATOM 1910 N N . ALA A 1 254 ? -4.986 -8.200 6.005 1.00 77.38 254 ALA A N 1
ATOM 1911 C CA . ALA A 1 254 ? -4.578 -9.600 6.014 1.00 77.38 254 ALA A CA 1
ATOM 1912 C C . ALA A 1 254 ? -3.471 -9.857 7.048 1.00 77.38 254 ALA A C 1
ATOM 1914 O O . ALA A 1 254 ? -2.561 -9.042 7.208 1.00 77.38 254 ALA A O 1
ATOM 1915 N N . GLY A 1 255 ? -3.567 -10.986 7.753 1.00 80.31 255 GLY A N 1
ATOM 1916 C CA . GLY A 1 255 ? -2.642 -11.341 8.833 1.00 80.31 255 GLY A CA 1
ATOM 1917 C C . GLY A 1 255 ? -2.815 -10.517 10.114 1.00 80.31 255 GLY A C 1
ATOM 1918 O O . GLY A 1 255 ? -2.008 -10.656 11.025 1.00 80.31 255 GLY A O 1
ATOM 1919 N N . VAL A 1 256 ? -3.845 -9.666 10.200 1.00 87.69 256 VAL A N 1
ATOM 1920 C CA . VAL A 1 256 ? -4.156 -8.909 11.416 1.00 87.69 256 VAL A CA 1
ATOM 1921 C C . VAL A 1 256 ? -5.006 -9.765 12.349 1.00 87.69 256 VAL A C 1
ATOM 1923 O O . VAL A 1 256 ? -6.091 -10.209 11.970 1.00 87.69 256 VAL A O 1
ATOM 1926 N N . VAL A 1 257 ? -4.526 -9.981 13.574 1.00 89.56 257 VAL A N 1
ATOM 1927 C CA . VAL A 1 257 ? -5.200 -10.811 14.585 1.00 89.56 257 VAL A CA 1
ATOM 1928 C C . VAL A 1 257 ? -5.395 -10.007 15.867 1.00 89.56 257 VAL A C 1
ATOM 1930 O O . VAL A 1 257 ? -4.473 -9.328 16.314 1.00 89.56 257 VAL A O 1
ATOM 1933 N N . LEU A 1 258 ? -6.600 -10.067 16.441 1.00 91.69 258 LEU A N 1
ATOM 1934 C CA . LEU A 1 258 ? -6.916 -9.488 17.748 1.00 91.69 258 LEU A CA 1
ATOM 1935 C C . LEU A 1 258 ? -6.722 -10.541 18.834 1.00 91.69 258 LEU A C 1
ATOM 1937 O O . LEU A 1 258 ? -7.228 -11.654 18.701 1.00 91.69 258 LEU A O 1
ATOM 1941 N N . TYR A 1 259 ? -6.059 -10.148 19.909 1.00 92.62 259 TYR A N 1
ATOM 1942 C CA . TYR A 1 259 ? -5.934 -10.909 21.141 1.00 92.62 259 TYR A CA 1
ATOM 1943 C C . TYR A 1 259 ? -6.520 -10.082 22.279 1.00 92.62 259 TYR A C 1
ATOM 1945 O O . TYR A 1 259 ? -6.266 -8.880 22.355 1.00 92.62 259 TYR A O 1
ATOM 1953 N N . ASP A 1 260 ? -7.296 -10.705 23.162 1.00 92.81 260 ASP A N 1
ATOM 1954 C CA . ASP A 1 260 ? -7.934 -10.010 24.288 1.00 92.81 260 ASP A CA 1
ATOM 1955 C C . ASP A 1 260 ? -6.937 -9.672 25.407 1.00 92.81 260 ASP A C 1
ATOM 1957 O O . ASP A 1 260 ? -7.162 -8.748 26.195 1.00 92.81 260 ASP A O 1
ATOM 1961 N N . SER A 1 261 ? -5.814 -10.394 25.458 1.00 95.62 261 SER A N 1
ATOM 1962 C CA . SER A 1 261 ? -4.707 -10.167 26.379 1.00 95.62 261 SER A CA 1
ATOM 1963 C C . SER A 1 261 ? -3.357 -10.260 25.673 1.00 95.62 261 SER A C 1
ATOM 1965 O O . SER A 1 261 ? -3.172 -11.087 24.780 1.00 95.62 261 SER A O 1
ATOM 1967 N N . GLY A 1 262 ? -2.361 -9.499 26.141 1.00 94.50 262 GLY A N 1
ATOM 1968 C CA . GLY A 1 262 ? -0.970 -9.653 25.698 1.00 94.50 262 GLY A CA 1
ATOM 1969 C C . GLY A 1 262 ? -0.410 -11.054 25.969 1.00 94.50 262 GLY A C 1
ATOM 1970 O O . GLY A 1 262 ? 0.440 -11.537 25.229 1.00 94.50 262 GLY A O 1
ATOM 1971 N N . LYS A 1 263 ? -0.951 -11.748 26.980 1.00 95.62 263 LYS A N 1
ATOM 1972 C CA . LYS A 1 263 ? -0.597 -13.135 27.324 1.00 95.62 263 LYS A CA 1
ATOM 1973 C C . LYS A 1 263 ? -1.064 -14.167 26.297 1.00 95.62 263 LYS A C 1
ATOM 1975 O O . LYS A 1 263 ? -0.515 -15.265 26.276 1.00 95.62 263 LYS A O 1
ATOM 1980 N N . ASP A 1 264 ? -2.065 -13.823 25.489 1.00 95.38 264 ASP A N 1
ATOM 1981 C CA . ASP A 1 264 ? -2.631 -14.718 24.476 1.00 95.38 264 ASP A CA 1
ATOM 1982 C C . ASP A 1 264 ? -1.868 -14.627 23.147 1.00 95.38 264 ASP A C 1
ATOM 1984 O O . ASP A 1 264 ? -2.074 -15.454 22.259 1.00 95.38 264 ASP A O 1
ATOM 1988 N N . VAL A 1 265 ? -0.978 -13.636 23.005 1.00 95.44 265 VAL A N 1
ATOM 1989 C CA . VAL A 1 265 ? -0.129 -13.488 21.823 1.00 95.44 265 VAL A CA 1
ATOM 1990 C C . VAL A 1 265 ? 0.882 -14.645 21.781 1.00 95.44 265 VAL A C 1
ATOM 1992 O O . VAL A 1 265 ? 1.637 -14.830 22.741 1.00 95.44 265 VAL A O 1
ATOM 1995 N N . PRO A 1 266 ? 0.933 -15.433 20.689 1.00 96.06 266 PRO A N 1
ATOM 1996 C CA . PRO A 1 266 ? 1.872 -16.542 20.566 1.00 96.06 266 PRO A CA 1
ATOM 1997 C C . PRO A 1 266 ? 3.325 -16.080 20.701 1.00 96.06 266 PRO A C 1
ATOM 1999 O O . PRO A 1 266 ? 3.719 -15.059 20.142 1.00 96.06 266 PRO A O 1
ATOM 2002 N N . ARG A 1 267 ? 4.148 -16.853 21.420 1.00 94.12 267 ARG A N 1
ATOM 2003 C CA . ARG A 1 267 ? 5.566 -16.517 21.659 1.00 94.12 267 ARG A CA 1
ATOM 2004 C C . ARG A 1 267 ? 6.423 -16.536 20.396 1.00 94.12 267 ARG A C 1
ATOM 2006 O O . ARG A 1 267 ? 7.489 -15.936 20.378 1.00 94.12 267 ARG A O 1
ATOM 2013 N N . ASP A 1 268 ? 5.983 -17.263 19.380 1.00 93.12 268 ASP A N 1
ATOM 2014 C CA . ASP A 1 268 ? 6.610 -17.368 18.067 1.00 93.12 268 ASP A CA 1
ATOM 2015 C C . ASP A 1 268 ? 6.047 -16.356 17.057 1.00 93.12 268 ASP A C 1
ATOM 2017 O O . ASP A 1 268 ? 6.545 -16.284 15.931 1.00 93.12 268 ASP A O 1
ATOM 2021 N N . ALA A 1 269 ? 5.052 -15.547 17.446 1.00 92.31 269 ALA A N 1
ATOM 2022 C CA . ALA A 1 269 ? 4.512 -14.498 16.595 1.00 92.31 269 ALA A CA 1
ATOM 2023 C C . ALA A 1 269 ? 5.610 -13.506 16.182 1.00 92.31 269 ALA A C 1
ATOM 2025 O O . ALA A 1 269 ? 6.539 -13.216 16.933 1.00 92.31 269 ALA A O 1
ATOM 2026 N N . GLN A 1 270 ? 5.479 -12.981 14.967 1.00 92.88 270 GLN A N 1
ATOM 2027 C CA . GLN A 1 270 ? 6.432 -12.061 14.349 1.00 92.88 270 GLN A CA 1
ATOM 2028 C C . GLN A 1 270 ? 5.712 -10.786 13.904 1.00 92.88 270 GLN A C 1
ATOM 2030 O O . GLN A 1 270 ? 4.515 -10.810 13.605 1.00 92.88 270 GLN A O 1
ATOM 2035 N N . GLY A 1 271 ? 6.450 -9.681 13.796 1.00 94.75 271 GLY A N 1
ATOM 2036 C CA . GLY A 1 271 ? 5.925 -8.398 13.327 1.00 94.75 271 GLY A CA 1
ATOM 2037 C C . GLY A 1 271 ? 5.724 -7.401 14.461 1.00 94.75 271 GLY A C 1
ATOM 2038 O O . GLY A 1 271 ? 6.638 -7.186 15.246 1.00 94.75 271 GLY A O 1
ATOM 2039 N N . LEU A 1 272 ? 4.553 -6.766 14.522 1.00 97.12 272 LEU A N 1
ATOM 2040 C CA . LEU A 1 272 ? 4.240 -5.722 15.498 1.00 97.12 272 LEU A CA 1
ATOM 2041 C C . LEU A 1 272 ? 2.988 -6.092 16.300 1.00 97.12 272 LEU A C 1
ATOM 2043 O O . LEU A 1 272 ? 1.922 -6.300 15.716 1.00 97.12 272 LEU A O 1
ATOM 2047 N N . ALA A 1 273 ? 3.093 -6.104 17.628 1.00 97.88 273 ALA A N 1
ATOM 2048 C CA . ALA A 1 273 ? 1.942 -6.052 18.523 1.00 97.88 273 ALA A CA 1
ATOM 2049 C C . ALA A 1 273 ? 1.645 -4.592 18.867 1.00 97.88 273 ALA A C 1
ATOM 2051 O O . ALA A 1 273 ? 2.491 -3.895 19.414 1.00 97.88 273 ALA A O 1
ATOM 2052 N N . GLN A 1 274 ? 0.439 -4.127 18.563 1.00 97.81 274 GLN A N 1
ATOM 2053 C CA . GLN A 1 274 ? -0.012 -2.764 18.827 1.00 97.81 274 GLN A CA 1
ATOM 2054 C C . GLN A 1 274 ? -1.254 -2.785 19.718 1.00 97.81 274 GLN A C 1
ATOM 2056 O O . GLN A 1 274 ? -2.174 -3.569 19.482 1.00 97.81 274 GLN A O 1
ATOM 2061 N N . ARG A 1 275 ? -1.308 -1.914 20.727 1.00 97.38 275 ARG A N 1
ATOM 2062 C CA . ARG A 1 275 ? -2.452 -1.779 21.631 1.00 97.38 275 ARG A CA 1
ATOM 2063 C C . ARG A 1 275 ? -3.720 -1.521 20.825 1.00 97.38 275 ARG A C 1
ATOM 2065 O O . ARG A 1 275 ? -3.755 -0.628 19.976 1.00 97.38 275 ARG A O 1
ATOM 2072 N N . TYR A 1 276 ? -4.764 -2.304 21.084 1.00 96.00 276 TYR A N 1
ATOM 2073 C CA . TYR A 1 276 ? -6.033 -2.124 20.394 1.00 96.00 276 TYR A CA 1
ATOM 2074 C C . TYR A 1 276 ? -6.685 -0.805 20.818 1.00 96.00 276 TYR A C 1
ATOM 2076 O O . TYR A 1 276 ? -6.843 -0.537 22.008 1.00 96.00 276 TYR A O 1
ATOM 2084 N N . VAL A 1 277 ? -7.091 -0.004 19.832 1.00 95.12 277 VAL A N 1
ATOM 2085 C CA . VAL A 1 277 ? -7.861 1.228 20.030 1.00 95.12 277 VAL A CA 1
ATOM 2086 C C . VAL A 1 277 ? -9.325 0.932 19.697 1.00 95.12 277 VAL A C 1
ATOM 2088 O O . VAL A 1 277 ? -9.648 0.739 18.521 1.00 95.12 277 VAL A O 1
ATOM 2091 N N . PRO A 1 278 ? -10.231 0.891 20.691 1.00 91.56 278 PRO A N 1
ATOM 2092 C CA . PRO A 1 278 ? -11.648 0.677 20.436 1.00 91.56 278 PRO A CA 1
ATOM 2093 C C . PRO A 1 278 ? -12.243 1.882 19.700 1.00 91.56 278 PRO A C 1
ATOM 2095 O O . PRO A 1 278 ? -12.496 2.928 20.294 1.00 91.56 278 PRO A O 1
ATOM 2098 N N . ALA A 1 279 ? -12.484 1.727 18.401 1.00 90.69 279 ALA A N 1
ATOM 2099 C CA . ALA A 1 279 ? -13.105 2.746 17.564 1.00 90.69 279 ALA A CA 1
ATOM 2100 C C . ALA A 1 279 ? -14.486 2.272 17.129 1.00 90.69 279 ALA A C 1
ATOM 2102 O O . ALA A 1 279 ? -14.588 1.446 16.228 1.00 90.69 279 ALA A O 1
ATOM 2103 N N . GLN A 1 280 ? -15.543 2.768 17.773 1.00 93.31 280 GLN A N 1
ATOM 2104 C CA . GLN A 1 280 ? -16.932 2.404 17.478 1.00 93.31 280 GLN A CA 1
ATOM 2105 C C . GLN A 1 280 ? -17.734 3.649 17.103 1.00 93.31 280 GLN A C 1
ATOM 2107 O O . GLN A 1 280 ? -17.702 4.651 17.813 1.00 93.31 280 GLN A O 1
ATOM 2112 N N . LEU A 1 281 ? -18.477 3.576 16.003 1.00 93.25 281 LEU A N 1
ATOM 2113 C CA . LEU A 1 281 ? -19.408 4.610 15.568 1.00 93.25 281 LEU A CA 1
ATOM 2114 C C . LEU A 1 281 ? -20.641 3.918 15.000 1.00 93.25 281 LEU A C 1
ATOM 2116 O O . LEU A 1 281 ? -20.528 3.031 14.160 1.00 93.25 281 LEU A O 1
ATOM 2120 N N . GLU A 1 282 ? -21.818 4.285 15.508 1.00 91.69 282 GLU A N 1
ATOM 2121 C CA . GLU A 1 282 ? -23.089 3.645 15.126 1.00 91.69 282 GLU A CA 1
ATOM 2122 C C . GLU A 1 282 ? -23.087 2.121 15.358 1.00 91.69 282 GLU A C 1
ATOM 2124 O O . GLU A 1 282 ? -23.650 1.351 14.585 1.00 91.69 282 GLU A O 1
ATOM 2129 N N . GLY A 1 283 ? -22.426 1.682 16.438 1.00 90.75 283 GLY A N 1
ATOM 2130 C CA . GLY A 1 283 ? -22.330 0.269 16.817 1.00 90.75 283 GLY A CA 1
ATOM 2131 C C . GLY A 1 283 ? -21.426 -0.570 15.911 1.00 90.75 283 GLY A C 1
ATOM 2132 O O . GLY A 1 283 ? -21.502 -1.796 15.947 1.00 90.75 283 GLY A O 1
ATOM 2133 N N . ARG A 1 284 ? -20.604 0.069 15.071 1.00 91.44 284 ARG A N 1
ATOM 2134 C CA . ARG A 1 284 ? -19.688 -0.606 14.150 1.00 91.44 284 ARG A CA 1
ATOM 2135 C C . ARG A 1 284 ? -18.275 -0.085 14.320 1.00 91.44 284 ARG A C 1
ATOM 2137 O O . ARG A 1 284 ? -18.061 1.111 14.531 1.00 91.44 284 ARG A O 1
ATOM 2144 N N . ALA A 1 285 ? -17.305 -0.980 14.154 1.00 91.19 285 ALA A N 1
ATOM 2145 C CA . ALA A 1 285 ? -15.922 -0.554 14.111 1.00 91.19 285 ALA A CA 1
ATOM 2146 C C . ALA A 1 285 ? -15.664 0.286 12.860 1.00 91.19 285 ALA A C 1
ATOM 2148 O O . ALA A 1 285 ? -16.184 -0.027 11.782 1.00 91.19 285 ALA A O 1
ATOM 2149 N N . TRP A 1 286 ? -14.848 1.326 12.992 1.00 94.75 286 TRP A N 1
ATOM 2150 C CA . TRP A 1 286 ? -14.567 2.237 11.889 1.00 94.75 286 TRP A CA 1
ATOM 2151 C C . TRP A 1 286 ? -13.143 2.805 11.925 1.00 94.75 286 TRP A C 1
ATOM 2153 O O . TRP A 1 286 ? -12.470 2.773 12.956 1.00 94.75 286 TRP A O 1
ATOM 2163 N N . SER A 1 287 ? -12.667 3.286 10.777 1.00 95.56 287 SER A N 1
ATOM 2164 C CA . SER A 1 287 ? -11.346 3.902 10.625 1.00 95.56 287 SER A CA 1
ATOM 2165 C C . SER A 1 287 ? -11.371 5.051 9.618 1.00 95.56 287 SER A C 1
ATOM 2167 O O . SER A 1 287 ? -12.232 5.106 8.734 1.00 95.56 287 SER A O 1
ATOM 2169 N N . LEU A 1 288 ? -10.384 5.939 9.705 1.00 97.44 288 LEU A N 1
ATOM 2170 C CA . LEU A 1 288 ? -10.133 7.001 8.731 1.00 97.44 288 LEU A CA 1
ATOM 2171 C C . LEU A 1 288 ? -8.941 6.632 7.846 1.00 97.44 288 LEU A C 1
ATOM 2173 O O . LEU A 1 288 ? -7.921 6.182 8.351 1.00 97.44 288 LEU A O 1
ATOM 2177 N N . ARG A 1 289 ? -9.046 6.892 6.545 1.00 97.75 289 ARG A N 1
ATOM 2178 C CA . ARG A 1 289 ? -7.947 6.928 5.576 1.00 97.75 289 ARG A CA 1
ATOM 2179 C C . ARG A 1 289 ? -7.737 8.381 5.171 1.00 97.75 289 ARG A C 1
ATOM 2181 O O . ARG A 1 289 ? -8.514 8.908 4.370 1.00 97.75 289 ARG A O 1
ATOM 2188 N N . ALA A 1 290 ? -6.699 9.006 5.711 1.00 98.19 290 ALA A N 1
ATOM 2189 C CA . ALA A 1 290 ? -6.217 10.304 5.253 1.00 98.19 290 ALA A CA 1
ATOM 2190 C C . ALA A 1 290 ? -5.133 10.123 4.179 1.00 98.19 290 ALA A C 1
ATOM 2192 O O . ALA A 1 290 ? -4.560 9.037 4.035 1.00 98.19 290 ALA A O 1
ATOM 2193 N N . TYR A 1 291 ? -4.857 11.184 3.421 1.00 98.19 291 TYR A N 1
ATOM 2194 C CA . TYR A 1 291 ? -3.837 11.176 2.375 1.00 98.19 291 TYR A CA 1
ATOM 2195 C C . TYR A 1 291 ? -2.840 12.307 2.598 1.00 98.19 291 TYR A C 1
ATOM 2197 O O . TYR A 1 291 ? -3.218 13.477 2.605 1.00 98.19 291 TYR A O 1
ATOM 2205 N N . LEU A 1 292 ? -1.574 11.940 2.764 1.00 97.50 292 LEU A N 1
ATOM 2206 C CA . LEU A 1 292 ? -0.443 12.857 2.770 1.00 97.50 292 LEU A CA 1
ATOM 2207 C C . LEU A 1 292 ? 0.113 12.933 1.347 1.00 97.50 292 LEU A C 1
ATOM 2209 O O . LEU A 1 292 ? 0.299 11.905 0.696 1.00 97.50 292 LEU A O 1
ATOM 2213 N N . ILE A 1 293 ? 0.353 14.141 0.861 1.00 96.06 293 ILE A N 1
ATOM 2214 C CA . ILE A 1 293 ? 0.841 14.417 -0.484 1.00 96.06 293 ILE A CA 1
ATOM 2215 C C . ILE A 1 293 ? 2.152 15.181 -0.358 1.00 96.06 293 ILE A C 1
ATOM 2217 O O . ILE A 1 293 ? 2.188 16.273 0.201 1.00 96.06 293 ILE A O 1
ATOM 2221 N N . VAL A 1 294 ? 3.222 14.620 -0.900 1.00 92.56 294 VAL A N 1
ATOM 2222 C CA . VAL A 1 294 ? 4.536 15.260 -0.966 1.00 92.56 294 VAL A CA 1
ATOM 2223 C C . VAL A 1 294 ? 4.791 15.679 -2.397 1.00 92.56 294 VAL A C 1
ATOM 2225 O O . VAL A 1 294 ? 4.639 14.881 -3.320 1.00 92.56 294 VAL A O 1
ATOM 2228 N N . ARG A 1 295 ? 5.142 16.945 -2.577 1.00 90.62 295 ARG A N 1
ATOM 2229 C CA . ARG A 1 295 ? 5.441 17.568 -3.863 1.00 90.62 295 ARG A CA 1
ATOM 2230 C C . ARG A 1 295 ? 6.774 18.304 -3.750 1.00 90.62 295 ARG A C 1
ATOM 2232 O O . ARG A 1 295 ? 7.279 18.519 -2.652 1.00 90.62 295 ARG A O 1
ATOM 2239 N N . ALA A 1 296 ? 7.314 18.734 -4.886 1.00 85.88 296 ALA A N 1
ATOM 2240 C CA . ALA A 1 296 ? 8.525 19.551 -4.909 1.00 85.88 296 ALA A CA 1
ATOM 2241 C C . ALA A 1 296 ? 8.356 20.900 -4.177 1.00 85.88 296 ALA A C 1
ATOM 2243 O O . ALA A 1 296 ? 9.326 21.434 -3.653 1.00 85.88 296 ALA A O 1
ATOM 2244 N N . ASP A 1 297 ? 7.135 21.444 -4.135 1.00 88.75 297 ASP A N 1
ATOM 2245 C CA . ASP A 1 297 ? 6.803 22.729 -3.509 1.00 88.75 297 ASP A CA 1
ATOM 2246 C C . ASP A 1 297 ? 6.384 22.622 -2.036 1.00 88.75 297 ASP A C 1
ATOM 2248 O O . ASP A 1 297 ? 6.282 23.647 -1.367 1.00 88.75 297 ASP A O 1
ATOM 2252 N N . GLY A 1 298 ? 6.178 21.417 -1.497 1.00 92.12 298 GLY A N 1
ATOM 2253 C CA . GLY A 1 298 ? 5.787 21.271 -0.099 1.00 92.12 298 GLY A CA 1
ATOM 2254 C C . GLY A 1 298 ? 5.178 19.924 0.261 1.00 92.12 298 GLY A C 1
ATOM 2255 O O . GLY A 1 298 ? 5.136 18.977 -0.529 1.00 92.12 298 GLY A O 1
ATOM 2256 N N . VAL A 1 299 ? 4.693 19.847 1.499 1.00 94.19 299 VAL A N 1
ATOM 2257 C CA . VAL A 1 299 ? 3.960 18.693 2.017 1.00 94.19 299 VAL A CA 1
ATOM 2258 C C . VAL A 1 299 ? 2.556 19.127 2.397 1.00 94.19 299 VAL A C 1
ATOM 2260 O O . VAL A 1 299 ? 2.368 20.123 3.087 1.00 94.19 299 VAL A O 1
ATOM 2263 N N . TYR A 1 300 ? 1.567 18.357 1.963 1.00 97.00 300 TYR A N 1
ATOM 2264 C CA . TYR A 1 300 ? 0.160 18.697 2.074 1.00 97.00 300 TYR A CA 1
ATOM 2265 C C . TYR A 1 300 ? -0.630 17.530 2.656 1.00 97.00 300 TYR A C 1
ATOM 2267 O O . TYR A 1 300 ? -0.427 16.376 2.285 1.00 97.00 300 TYR A O 1
ATOM 2275 N N . LEU A 1 301 ? -1.581 17.823 3.533 1.00 98.06 301 LEU A N 1
ATOM 2276 C CA . LEU A 1 301 ? -2.577 16.875 4.013 1.00 98.06 301 LEU A CA 1
ATOM 2277 C C . LEU A 1 301 ? -3.894 17.110 3.275 1.00 98.06 301 LEU A C 1
ATOM 2279 O O . LEU A 1 301 ? -4.403 18.229 3.237 1.00 98.06 301 LEU A O 1
ATOM 2283 N N . SER A 1 302 ? -4.476 16.059 2.703 1.00 97.88 302 SER A N 1
ATOM 2284 C CA . SER A 1 302 ? -5.792 16.174 2.080 1.00 97.88 302 SER A CA 1
ATOM 2285 C C . SER A 1 302 ? -6.887 16.327 3.136 1.00 97.88 302 SER A C 1
ATOM 2287 O O . SER A 1 302 ? -7.023 15.488 4.025 1.00 97.88 302 SER A O 1
ATOM 2289 N N . ARG A 1 303 ? -7.706 17.376 3.005 1.00 97.62 303 ARG A N 1
ATOM 2290 C CA . ARG A 1 303 ? -8.896 17.655 3.832 1.00 97.62 303 ARG A CA 1
ATOM 2291 C C . ARG A 1 303 ? -10.063 16.710 3.552 1.00 97.62 303 ARG A C 1
ATOM 2293 O O . ARG A 1 303 ? -11.048 16.707 4.288 1.00 97.62 303 ARG A O 1
ATOM 2300 N N . ILE A 1 304 ? -9.964 15.925 2.484 1.00 97.75 304 ILE A N 1
ATOM 2301 C CA . ILE A 1 304 ? -10.890 14.845 2.166 1.00 97.75 304 ILE A CA 1
ATOM 2302 C C . ILE A 1 304 ? -10.194 13.502 2.378 1.00 97.75 304 ILE A C 1
ATOM 2304 O O . ILE A 1 304 ? -8.982 13.357 2.242 1.00 97.75 304 ILE A O 1
ATOM 2308 N N . GLY A 1 305 ? -10.980 12.493 2.707 1.00 97.69 305 GLY A N 1
ATOM 2309 C CA . GLY A 1 305 ? -10.480 11.159 2.985 1.00 97.69 305 GLY A CA 1
ATOM 2310 C C . GLY A 1 305 ? -11.624 10.168 3.028 1.00 97.69 305 GLY A C 1
ATOM 2311 O O . GLY A 1 305 ? -12.782 10.533 2.808 1.00 97.69 305 GLY A O 1
ATOM 2312 N N . VAL A 1 306 ? -11.288 8.908 3.276 1.00 97.25 306 VAL A N 1
ATOM 2313 C CA . VAL A 1 306 ? -12.266 7.817 3.279 1.00 97.25 306 VAL A CA 1
ATOM 2314 C C . VAL A 1 306 ? -12.491 7.353 4.707 1.00 97.25 306 VAL A C 1
ATOM 2316 O O . VAL A 1 306 ? -11.549 7.081 5.442 1.00 97.25 306 VAL A O 1
ATOM 2319 N N . VAL A 1 307 ? -13.748 7.237 5.092 1.00 96.62 307 VAL A N 1
ATOM 2320 C CA . VAL A 1 307 ? -14.199 6.620 6.333 1.00 96.62 307 VAL A CA 1
ATOM 2321 C C . VAL A 1 307 ? -14.619 5.201 5.993 1.00 96.62 307 VAL A C 1
ATOM 2323 O O . VAL A 1 307 ? -15.429 5.010 5.086 1.00 96.62 307 VAL A O 1
ATOM 2326 N N . ARG A 1 308 ? -14.075 4.210 6.694 1.00 93.81 308 ARG A N 1
ATOM 2327 C CA . ARG A 1 308 ? -14.363 2.793 6.444 1.00 93.81 308 ARG A CA 1
ATOM 2328 C C . ARG A 1 308 ? -15.031 2.170 7.648 1.00 93.81 308 ARG A C 1
ATOM 2330 O O . ARG A 1 308 ? -14.558 2.366 8.762 1.00 93.81 308 ARG A O 1
ATOM 2337 N N . PHE A 1 309 ? -16.068 1.376 7.407 1.00 91.94 309 PHE A N 1
ATOM 2338 C CA . PHE A 1 309 ? -16.732 0.591 8.441 1.00 91.94 309 PHE A CA 1
ATOM 2339 C C . PHE A 1 309 ? -16.453 -0.901 8.275 1.00 91.94 309 PHE A C 1
ATOM 2341 O O . PHE A 1 309 ? -16.466 -1.432 7.161 1.00 91.94 309 PHE A O 1
ATOM 2348 N N . ALA A 1 310 ? -16.279 -1.601 9.395 1.00 85.69 310 ALA A N 1
ATOM 2349 C CA . ALA A 1 310 ? -16.301 -3.058 9.413 1.00 85.69 310 ALA A CA 1
ATOM 2350 C C . ALA A 1 310 ? -17.697 -3.579 9.038 1.00 85.69 310 ALA A C 1
ATOM 2352 O O . ALA A 1 310 ? -18.724 -2.971 9.363 1.00 85.69 310 ALA A O 1
ATOM 2353 N N . VAL A 1 311 ? -17.744 -4.716 8.346 1.00 77.69 311 VAL A N 1
ATOM 2354 C CA . VAL A 1 311 ? -19.003 -5.343 7.903 1.00 77.69 311 VAL A CA 1
ATOM 2355 C C . VAL A 1 311 ? -19.637 -6.200 9.001 1.00 77.69 311 VAL A C 1
ATOM 2357 O O . VAL A 1 311 ? -20.853 -6.317 9.056 1.00 77.69 311 VAL A O 1
ATOM 2360 N N . ASP A 1 312 ? -18.833 -6.761 9.898 1.00 72.94 312 ASP A N 1
ATOM 2361 C CA . ASP A 1 312 ? -19.216 -7.794 10.870 1.00 72.94 312 ASP A CA 1
ATOM 2362 C C . ASP A 1 312 ? -18.976 -7.371 12.332 1.00 72.94 312 ASP A C 1
ATOM 2364 O O . ASP A 1 312 ? -18.909 -8.213 13.221 1.00 72.94 312 ASP A O 1
ATOM 2368 N N . GLY A 1 313 ? -18.800 -6.071 12.595 1.00 62.31 313 GLY A N 1
ATOM 2369 C CA . GLY A 1 313 ? -18.464 -5.565 13.934 1.00 62.31 313 GLY A CA 1
ATOM 2370 C C . GLY A 1 313 ? -17.041 -5.910 14.407 1.00 62.31 313 GLY A C 1
ATOM 2371 O O . GLY A 1 313 ? -16.673 -5.522 15.514 1.00 62.31 313 GLY A O 1
ATOM 2372 N N . SER A 1 314 ? -16.234 -6.592 13.580 1.00 66.62 314 SER A N 1
ATOM 2373 C CA . SER A 1 314 ? -14.811 -6.861 13.841 1.00 66.62 314 SER A CA 1
ATOM 2374 C C . SER A 1 314 ? -13.944 -5.607 13.655 1.00 66.62 314 SER A C 1
ATOM 2376 O O . SER A 1 314 ? -14.459 -4.531 13.376 1.00 66.62 314 SER A O 1
ATOM 2378 N N . ILE A 1 315 ? -12.619 -5.722 13.803 1.00 66.25 315 ILE A N 1
ATOM 2379 C CA . ILE A 1 315 ? -11.674 -4.605 13.629 1.00 66.25 315 ILE A CA 1
ATOM 2380 C C . ILE A 1 315 ? -11.890 -3.897 12.275 1.00 66.25 315 ILE A C 1
ATOM 2382 O O . ILE A 1 315 ? -11.957 -4.529 11.218 1.00 66.25 315 ILE A O 1
ATOM 2386 N N . ALA A 1 316 ? -11.930 -2.563 12.298 1.00 56.94 316 ALA A N 1
ATOM 2387 C CA . ALA A 1 316 ? -12.216 -1.700 11.146 1.00 56.94 316 ALA A CA 1
ATOM 2388 C C . ALA A 1 316 ? -11.300 -1.893 9.920 1.00 56.94 316 ALA A C 1
ATOM 2390 O O . ALA A 1 316 ? -11.686 -1.579 8.794 1.00 56.94 316 ALA A O 1
ATOM 2391 N N . THR A 1 317 ? -10.095 -2.436 10.106 1.00 54.69 317 THR A N 1
ATOM 2392 C CA . THR A 1 317 ? -9.108 -2.641 9.034 1.00 54.69 317 THR A CA 1
ATOM 2393 C C . THR A 1 317 ? -9.482 -3.771 8.063 1.00 54.69 317 THR A C 1
ATOM 2395 O O . THR A 1 317 ? -8.863 -3.902 7.006 1.00 54.69 317 THR A O 1
ATOM 2398 N N . ASN A 1 318 ? -10.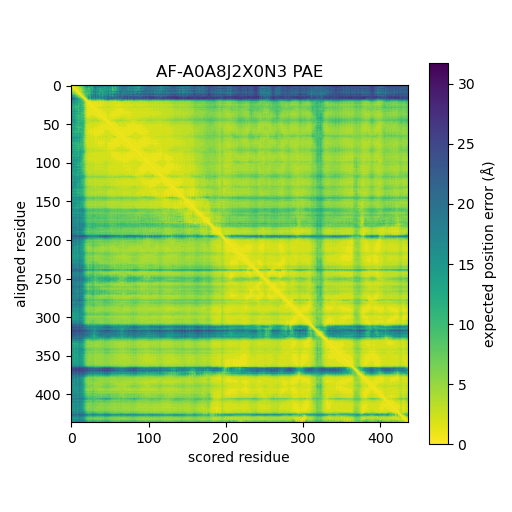543 -4.537 8.344 1.00 53.50 318 ASN A N 1
ATOM 2399 C CA . ASN A 1 318 ? -10.993 -5.696 7.564 1.00 53.50 318 ASN A CA 1
ATOM 2400 C C . ASN A 1 318 ? -11.778 -5.367 6.276 1.00 53.50 318 ASN A C 1
ATOM 2402 O O . ASN A 1 318 ? -12.556 -6.190 5.788 1.00 53.50 318 ASN A O 1
ATOM 2406 N N . ALA A 1 319 ? -11.550 -4.210 5.646 1.00 47.69 319 ALA A N 1
ATOM 2407 C CA . ALA A 1 319 ? -12.188 -3.864 4.368 1.00 47.69 319 ALA A CA 1
ATOM 2408 C C . ALA A 1 319 ? -11.919 -4.900 3.249 1.00 47.69 319 ALA A C 1
ATOM 2410 O O . ALA A 1 319 ? -12.709 -5.017 2.312 1.00 47.69 319 ALA A O 1
ATOM 2411 N N . ALA A 1 320 ? -10.839 -5.692 3.332 1.00 46.75 320 ALA A N 1
ATOM 2412 C CA . ALA A 1 320 ? -10.610 -6.800 2.400 1.00 46.75 320 ALA A CA 1
ATOM 2413 C C . ALA A 1 320 ? -11.611 -7.957 2.577 1.00 46.75 320 ALA A C 1
ATOM 2415 O O . ALA A 1 320 ? -12.031 -8.543 1.578 1.00 46.75 320 ALA A O 1
ATOM 2416 N N . ARG A 1 321 ? -12.059 -8.253 3.808 1.00 54.72 321 ARG A N 1
ATOM 2417 C CA . ARG A 1 321 ? -13.074 -9.293 4.056 1.00 54.72 321 ARG A CA 1
ATOM 2418 C C . ARG A 1 321 ? -14.424 -8.931 3.447 1.00 54.72 321 ARG A C 1
ATOM 2420 O O . ARG A 1 321 ? -15.083 -9.815 2.918 1.00 54.72 321 ARG A O 1
ATOM 2427 N N . ALA A 1 322 ? -14.798 -7.650 3.442 1.00 49.81 322 ALA A N 1
ATOM 2428 C CA . ALA A 1 322 ? -16.023 -7.170 2.795 1.00 49.81 322 ALA A CA 1
ATOM 2429 C C . ALA A 1 322 ? -16.064 -7.522 1.297 1.00 49.81 322 ALA A C 1
ATOM 2431 O O . ALA A 1 322 ? -17.051 -8.064 0.803 1.00 49.81 322 ALA A O 1
ATOM 2432 N N . VAL A 1 323 ? -14.943 -7.287 0.601 1.00 48.06 323 VAL A N 1
ATOM 2433 C CA . VAL A 1 323 ? -14.786 -7.599 -0.828 1.00 48.06 323 VAL A CA 1
ATOM 2434 C C . VAL A 1 323 ? -14.865 -9.108 -1.075 1.00 48.06 323 VAL A C 1
ATOM 2436 O O . VAL A 1 323 ? -15.516 -9.537 -2.026 1.00 48.06 323 VAL A O 1
ATOM 2439 N N . LEU A 1 324 ? -14.263 -9.919 -0.198 1.00 52.34 324 LEU A N 1
ATOM 2440 C CA . LEU A 1 324 ? -14.367 -11.383 -0.262 1.00 52.34 324 LEU A CA 1
ATOM 2441 C C . LEU A 1 324 ? -15.796 -11.874 0.019 1.00 52.34 324 LEU A C 1
ATOM 2443 O O . LEU A 1 324 ? -16.261 -12.820 -0.612 1.00 52.34 324 LEU A O 1
ATOM 2447 N N . ALA A 1 325 ? -16.521 -11.198 0.911 1.00 57.59 325 ALA A N 1
ATOM 2448 C CA . ALA A 1 325 ? -17.910 -11.496 1.250 1.00 57.59 325 ALA A CA 1
ATOM 2449 C C . ALA A 1 325 ? -18.925 -11.010 0.194 1.00 57.59 325 ALA A C 1
ATOM 2451 O O . ALA A 1 325 ? -20.129 -11.118 0.417 1.00 57.59 325 ALA A O 1
ATOM 2452 N N . LYS A 1 326 ? -18.466 -10.484 -0.955 1.00 63.62 326 LYS A N 1
ATOM 2453 C CA . LYS A 1 326 ? -19.289 -9.897 -2.035 1.00 63.62 326 LYS A CA 1
ATOM 2454 C C . LYS A 1 326 ? -20.153 -8.698 -1.609 1.00 63.62 326 LYS A C 1
ATOM 2456 O O . LYS A 1 326 ? -20.972 -8.236 -2.402 1.00 63.62 326 LYS A O 1
ATOM 2461 N N . GLY A 1 327 ? -19.971 -8.177 -0.398 1.00 68.25 327 GLY A N 1
ATOM 2462 C CA . GLY A 1 327 ? -20.621 -6.951 0.051 1.00 68.25 327 GLY A CA 1
ATOM 2463 C C . GLY A 1 327 ? -19.895 -5.734 -0.512 1.00 68.25 327 GLY A C 1
ATOM 2464 O O . GLY A 1 327 ? -18.662 -5.690 -0.521 1.00 68.25 327 GLY A O 1
ATOM 2465 N N . ALA A 1 328 ? -20.642 -4.729 -0.972 1.00 72.88 328 ALA A N 1
ATOM 2466 C CA . ALA A 1 328 ? -20.044 -3.425 -1.229 1.00 72.88 328 ALA A CA 1
ATOM 2467 C C . ALA A 1 328 ? -19.485 -2.881 0.101 1.00 72.88 328 ALA A C 1
ATOM 2469 O O . ALA A 1 328 ? -20.193 -2.938 1.112 1.00 72.88 328 ALA A O 1
ATOM 2470 N N . PRO A 1 329 ? -18.228 -2.403 0.141 1.00 81.62 329 PRO A N 1
ATOM 2471 C CA . PRO A 1 329 ? -17.686 -1.816 1.355 1.00 81.62 329 PRO A CA 1
ATOM 2472 C C . PRO A 1 329 ? -18.520 -0.586 1.725 1.00 81.62 329 PRO A C 1
ATOM 2474 O O . PRO A 1 329 ? -18.871 0.220 0.863 1.00 81.62 329 PRO A O 1
ATOM 2477 N N . ASP A 1 330 ? -18.858 -0.460 3.006 1.00 89.75 330 ASP A N 1
ATOM 2478 C CA . ASP A 1 330 ? -19.579 0.707 3.491 1.00 89.75 330 ASP A CA 1
ATOM 2479 C C . ASP A 1 330 ? -18.581 1.829 3.782 1.00 89.75 330 ASP A C 1
ATOM 2481 O O . ASP A 1 330 ? -17.866 1.809 4.789 1.00 89.75 330 ASP A O 1
ATOM 2485 N N . GLU A 1 331 ? -18.490 2.765 2.841 1.00 93.25 331 GLU A N 1
ATOM 2486 C CA . GLU A 1 331 ? -17.517 3.854 2.850 1.00 93.25 331 GLU A CA 1
ATOM 2487 C C . GLU A 1 331 ? -18.231 5.216 2.839 1.00 93.25 331 GLU A C 1
ATOM 2489 O O . GLU A 1 331 ? -19.263 5.409 2.185 1.00 93.25 331 GLU A O 1
ATOM 2494 N N . ARG A 1 332 ? -17.692 6.171 3.599 1.00 96.19 332 ARG A N 1
ATOM 2495 C CA . ARG A 1 332 ? -18.142 7.574 3.661 1.00 96.19 332 ARG A CA 1
ATOM 2496 C C . ARG A 1 332 ? -16.942 8.506 3.478 1.00 96.19 332 ARG A C 1
ATOM 2498 O O . ARG A 1 332 ? -15.807 8.042 3.430 1.00 96.19 332 ARG A O 1
ATOM 2505 N N . ASP A 1 333 ? -17.177 9.807 3.360 1.00 97.50 333 ASP A N 1
ATOM 2506 C CA . ASP A 1 333 ? -16.114 10.812 3.269 1.00 97.50 333 ASP A CA 1
ATOM 2507 C C . ASP A 1 333 ? -15.892 11.548 4.605 1.00 97.50 333 ASP A C 1
ATOM 2509 O O . ASP A 1 333 ? -16.633 11.384 5.580 1.00 97.50 333 ASP A O 1
ATOM 2513 N N . PHE A 1 334 ? -14.854 12.382 4.669 1.00 98.00 334 PHE A N 1
ATOM 2514 C CA . PHE A 1 334 ? -14.574 13.194 5.860 1.00 98.00 334 PHE A CA 1
ATOM 2515 C C . PHE A 1 334 ? -15.645 14.254 6.136 1.00 98.00 334 PHE A C 1
ATOM 2517 O O . PHE A 1 334 ? -15.866 14.598 7.295 1.00 98.00 334 PHE A O 1
ATOM 2524 N N . ALA A 1 335 ? -16.365 14.736 5.119 1.00 98.00 335 ALA A N 1
ATOM 2525 C CA . ALA A 1 335 ? -17.477 15.659 5.334 1.00 98.00 335 ALA A CA 1
ATOM 2526 C C . ALA A 1 335 ? -18.605 14.989 6.136 1.00 98.00 335 ALA A C 1
ATOM 2528 O O . ALA A 1 335 ? -19.190 15.606 7.030 1.00 98.00 335 ALA A O 1
ATOM 2529 N N . TRP A 1 336 ? -18.886 13.714 5.858 1.00 97.88 336 TRP A N 1
ATOM 2530 C CA . TRP A 1 336 ? -19.795 12.889 6.644 1.00 97.88 336 TRP A CA 1
ATOM 2531 C C . TRP A 1 336 ? -19.291 12.701 8.081 1.00 97.88 336 TRP A C 1
ATOM 2533 O O . TRP A 1 336 ? -20.048 12.981 9.012 1.00 97.88 336 TRP A O 1
ATOM 2543 N N . ALA A 1 337 ? -18.022 12.317 8.281 1.00 97.38 337 ALA A N 1
ATOM 2544 C CA . ALA A 1 337 ? -17.466 12.128 9.628 1.00 97.38 337 ALA A CA 1
ATOM 2545 C C . ALA A 1 337 ? -17.500 13.421 10.451 1.00 97.38 337 ALA A C 1
ATOM 2547 O O . ALA A 1 337 ? -17.911 13.402 11.611 1.00 97.38 337 ALA A O 1
ATOM 2548 N N . ARG A 1 338 ? -17.161 14.559 9.836 1.00 97.75 338 ARG A N 1
ATOM 2549 C CA . ARG A 1 338 ? -17.225 15.878 10.472 1.00 97.75 338 ARG A CA 1
ATOM 2550 C C . ARG A 1 338 ? -18.640 16.239 10.914 1.00 97.75 338 ARG A C 1
ATOM 2552 O O . ARG A 1 338 ? -18.823 16.679 12.043 1.00 97.75 338 ARG A O 1
ATOM 2559 N N . ARG A 1 339 ? -19.658 16.006 10.074 1.00 98.00 339 ARG A N 1
ATOM 2560 C CA . ARG A 1 339 ? -21.066 16.197 10.478 1.00 98.00 339 ARG A CA 1
ATOM 2561 C C . ARG A 1 339 ? -21.457 15.273 11.629 1.00 98.00 339 ARG A C 1
ATOM 2563 O O . ARG A 1 339 ? -22.232 15.680 12.487 1.00 98.00 339 ARG A O 1
ATOM 2570 N N . ARG A 1 340 ? -20.937 14.042 11.645 1.00 97.75 340 ARG A N 1
ATOM 2571 C CA . ARG A 1 340 ? -21.303 13.037 12.646 1.00 97.75 340 ARG A CA 1
ATOM 2572 C C . ARG A 1 340 ? -20.669 13.279 14.015 1.00 97.75 340 ARG A C 1
ATOM 2574 O O . ARG A 1 340 ? -21.349 13.091 15.019 1.00 97.75 340 ARG A O 1
ATOM 2581 N N . LEU A 1 341 ? -19.404 13.693 14.039 1.00 96.88 341 LEU A N 1
ATOM 2582 C CA . LEU A 1 341 ? -18.641 13.996 15.255 1.00 96.88 341 LEU A CA 1
ATOM 2583 C C . LEU A 1 341 ? -18.832 15.445 15.737 1.00 96.88 341 LEU A C 1
ATOM 2585 O O . LEU A 1 341 ? -18.526 15.769 16.884 1.00 96.88 341 LEU A O 1
ATOM 2589 N N . GLY A 1 342 ? -19.346 16.332 14.879 1.00 97.50 342 GLY A N 1
ATOM 2590 C CA . GLY A 1 342 ? -19.605 17.729 15.213 1.00 97.50 342 GLY A CA 1
ATOM 2591 C C . GLY A 1 342 ? -18.345 18.437 15.712 1.00 97.50 342 GLY A C 1
ATOM 2592 O O . GLY A 1 342 ? -17.281 18.341 15.102 1.00 97.50 342 GLY A O 1
ATOM 2593 N N . ALA A 1 343 ? -18.450 19.119 16.855 1.00 97.50 343 ALA A N 1
ATOM 2594 C CA . ALA A 1 343 ? -17.339 19.864 17.447 1.00 97.50 343 ALA A CA 1
ATOM 2595 C C . ALA A 1 343 ? -16.122 18.987 17.807 1.00 97.50 343 ALA A C 1
ATOM 2597 O O . ALA A 1 343 ? -15.001 19.492 17.823 1.00 97.50 343 ALA A O 1
ATOM 2598 N N . GLN A 1 344 ? -16.307 17.683 18.061 1.00 97.56 344 GLN A N 1
ATOM 2599 C CA . GLN A 1 344 ? -15.191 16.782 18.381 1.00 97.56 344 GLN A CA 1
ATOM 2600 C C . GLN A 1 344 ? -14.224 16.614 17.204 1.00 97.56 344 GLN A C 1
ATOM 2602 O O . GLN A 1 344 ? -13.021 16.479 17.427 1.00 97.56 344 GLN A O 1
ATOM 2607 N N . TRP A 1 345 ? -14.725 16.670 15.963 1.00 98.00 345 TRP A N 1
ATOM 2608 C CA . TRP A 1 345 ? -13.876 16.579 14.776 1.00 98.00 345 TRP A CA 1
ATOM 2609 C C . TRP A 1 345 ? -12.850 17.711 14.748 1.00 98.00 345 TRP A C 1
ATOM 2611 O O . TRP A 1 345 ? -11.651 17.461 14.651 1.00 98.00 345 TRP A O 1
ATOM 2621 N N . ASP A 1 346 ? -13.328 18.949 14.873 1.00 97.69 346 ASP A N 1
ATOM 2622 C CA . ASP A 1 346 ? -12.490 20.143 14.772 1.00 97.69 346 ASP A CA 1
ATOM 2623 C C . ASP A 1 346 ? -11.612 20.334 16.023 1.00 97.69 346 ASP A C 1
ATOM 2625 O O . ASP A 1 346 ? -10.475 20.787 15.913 1.00 97.69 346 ASP A O 1
ATOM 2629 N N . ALA A 1 347 ? -12.108 19.954 17.207 1.00 97.94 347 ALA A N 1
ATOM 2630 C CA . ALA A 1 347 ? -11.393 20.147 18.470 1.00 97.94 347 ALA A CA 1
ATOM 2631 C C . ALA A 1 347 ? -10.362 19.052 18.790 1.00 97.94 347 ALA A C 1
ATOM 2633 O O . ALA A 1 347 ? -9.411 19.323 19.522 1.00 97.94 347 ALA A O 1
ATOM 2634 N N . ARG A 1 348 ? -10.552 17.817 18.301 1.00 97.88 348 ARG A N 1
ATOM 2635 C CA . ARG A 1 348 ? -9.717 16.662 18.686 1.00 97.88 348 ARG A CA 1
ATOM 2636 C C . ARG A 1 348 ? -9.271 15.816 17.505 1.00 97.88 348 ARG A C 1
ATOM 2638 O O . ARG A 1 348 ? -8.070 15.665 17.293 1.00 97.88 348 ARG A O 1
ATOM 2645 N N . THR A 1 349 ? -10.208 15.299 16.711 1.00 98.12 349 THR A N 1
ATOM 2646 C CA . THR A 1 349 ? -9.892 14.295 15.682 1.00 98.12 349 THR A CA 1
ATOM 2647 C C . THR A 1 349 ? -8.963 14.849 14.603 1.00 98.12 349 THR A C 1
ATOM 2649 O O . THR A 1 349 ? -7.899 14.282 14.359 1.00 98.12 349 THR A O 1
ATOM 2652 N N . TRP A 1 350 ? -9.324 15.973 13.975 1.00 98.12 350 TRP A N 1
ATOM 2653 C CA . TRP A 1 350 ? -8.534 16.570 12.897 1.00 98.12 350 TRP A CA 1
ATOM 2654 C C . TRP A 1 350 ? -7.165 17.088 13.362 1.00 98.12 350 TRP A C 1
ATOM 2656 O O . TRP A 1 350 ? -6.177 16.765 12.701 1.00 98.12 350 TRP A O 1
ATOM 2666 N N . PRO A 1 351 ? -7.043 17.801 14.505 1.00 98.25 351 PRO A N 1
ATOM 2667 C CA . PRO A 1 351 ? -5.737 18.162 15.053 1.00 98.25 351 PRO A CA 1
ATOM 2668 C C . PRO A 1 351 ? -4.792 16.965 15.219 1.00 98.25 351 PRO A C 1
ATOM 2670 O O . PRO A 1 351 ? -3.649 17.042 14.777 1.00 98.25 351 PRO A O 1
ATOM 2673 N N . ARG A 1 352 ? -5.278 15.833 15.751 1.00 98.19 352 ARG A N 1
ATOM 2674 C CA . ARG A 1 352 ? -4.474 14.608 15.912 1.00 98.19 352 ARG A CA 1
ATOM 2675 C C . ARG A 1 352 ? -4.042 13.999 14.578 1.00 98.19 352 ARG A C 1
ATOM 2677 O O . ARG A 1 352 ? -2.878 13.633 14.431 1.00 98.19 352 ARG A O 1
ATOM 2684 N N . VAL A 1 353 ? -4.946 13.934 13.594 1.00 98.44 353 VAL A N 1
ATOM 2685 C CA . VAL A 1 353 ? -4.613 13.484 12.227 1.00 98.44 353 VAL A CA 1
ATOM 2686 C C . VAL A 1 353 ? -3.521 14.368 11.626 1.00 98.44 353 VAL A C 1
ATOM 2688 O O . VAL A 1 353 ? -2.554 13.860 11.059 1.00 98.44 353 VAL A O 1
ATOM 2691 N N . ARG A 1 354 ? -3.651 15.688 11.780 1.00 98.31 354 ARG A N 1
ATOM 2692 C CA . ARG A 1 354 ? -2.692 16.665 11.265 1.00 98.31 354 ARG A CA 1
ATOM 2693 C C . ARG A 1 354 ? -1.325 16.557 11.925 1.00 98.31 354 ARG A C 1
ATOM 2695 O O . ARG A 1 354 ? -0.319 16.570 11.219 1.00 98.31 354 ARG A O 1
ATOM 2702 N N . ASP A 1 355 ? -1.278 16.445 13.246 1.00 97.75 355 ASP A N 1
ATOM 2703 C CA . ASP A 1 355 ? -0.018 16.344 13.980 1.00 97.75 355 ASP A CA 1
ATOM 2704 C C . ASP A 1 355 ? 0.721 15.045 13.637 1.00 97.75 355 ASP A C 1
ATOM 2706 O O . ASP A 1 355 ? 1.918 15.080 13.348 1.00 97.75 355 ASP A O 1
ATOM 2710 N N . ALA A 1 356 ? 0.000 13.922 13.541 1.00 98.25 356 ALA A N 1
ATOM 2711 C CA . ALA A 1 356 ? 0.570 12.661 13.076 1.00 98.25 356 ALA A CA 1
ATOM 2712 C C . ALA A 1 356 ? 1.087 12.758 11.630 1.00 98.25 356 ALA A C 1
ATOM 2714 O O . ALA A 1 356 ? 2.197 12.320 11.340 1.00 98.25 356 ALA A O 1
ATOM 2715 N N . ALA A 1 357 ? 0.323 13.371 10.720 1.00 98.06 357 ALA A N 1
ATOM 2716 C CA . ALA A 1 357 ? 0.741 13.566 9.333 1.00 98.06 357 ALA A CA 1
ATOM 2717 C C . ALA A 1 357 ? 2.011 14.429 9.223 1.00 98.06 357 ALA A C 1
ATOM 2719 O O . ALA A 1 357 ? 2.916 14.094 8.456 1.00 98.06 357 ALA A O 1
ATOM 2720 N N . ARG A 1 358 ? 2.108 15.501 10.023 1.00 97.62 358 ARG A N 1
ATOM 2721 C CA . ARG A 1 358 ? 3.298 16.361 10.104 1.00 97.62 358 ARG A CA 1
ATOM 2722 C C . ARG A 1 358 ? 4.512 15.575 10.601 1.00 97.62 358 ARG A C 1
ATOM 2724 O O . ARG A 1 358 ? 5.578 15.655 9.995 1.00 97.62 358 ARG A O 1
ATOM 2731 N N . GLY A 1 359 ? 4.341 14.792 11.664 1.00 96.94 359 GLY A N 1
ATOM 2732 C CA . GLY A 1 359 ? 5.403 13.953 12.209 1.00 96.94 359 GLY A CA 1
ATOM 2733 C C . GLY A 1 359 ? 5.889 12.886 11.228 1.00 96.94 359 GLY A C 1
ATOM 2734 O O . GLY A 1 359 ? 7.090 12.759 11.011 1.00 96.94 359 GLY A O 1
ATOM 2735 N N . VAL A 1 360 ? 4.972 12.185 10.552 1.00 96.81 360 VAL A N 1
ATOM 2736 C CA . VAL A 1 360 ? 5.312 11.216 9.492 1.00 96.81 360 VAL A CA 1
ATOM 2737 C C . VAL A 1 360 ? 6.089 11.885 8.359 1.00 96.81 360 VAL A C 1
ATOM 2739 O O . VAL A 1 360 ? 7.081 11.338 7.886 1.00 96.81 360 VAL A O 1
ATOM 2742 N N . ALA A 1 361 ? 5.682 13.083 7.940 1.00 94.81 361 ALA A N 1
ATOM 2743 C CA . ALA A 1 361 ? 6.395 13.810 6.900 1.00 94.81 361 ALA A CA 1
ATOM 2744 C C . ALA A 1 361 ? 7.812 14.231 7.325 1.00 94.81 361 ALA A C 1
ATOM 2746 O O . ALA A 1 361 ? 8.736 14.145 6.520 1.00 94.81 361 ALA A O 1
ATOM 2747 N N . ARG A 1 362 ? 8.006 14.634 8.589 1.00 94.31 362 ARG A N 1
ATOM 2748 C CA . ARG A 1 362 ? 9.343 14.891 9.149 1.00 94.31 362 ARG A CA 1
ATOM 2749 C C . ARG A 1 362 ? 10.207 13.636 9.188 1.00 94.31 362 ARG A C 1
ATOM 2751 O O . ARG A 1 362 ? 11.370 13.705 8.809 1.00 94.31 362 ARG A O 1
ATOM 2758 N N . LEU A 1 363 ? 9.642 12.496 9.588 1.00 93.50 363 LEU A N 1
ATOM 2759 C CA . LEU A 1 363 ? 10.353 11.214 9.566 1.00 93.50 363 LEU A CA 1
ATOM 2760 C C . LEU A 1 363 ? 10.785 10.810 8.153 1.00 93.50 363 LEU A C 1
ATOM 2762 O O . LEU A 1 363 ? 11.821 10.170 7.999 1.00 93.50 363 LEU A O 1
ATOM 2766 N N . ALA A 1 364 ? 10.007 11.180 7.135 1.00 90.88 364 ALA A N 1
ATOM 2767 C CA . ALA A 1 364 ? 10.327 10.878 5.748 1.00 90.88 364 ALA A CA 1
ATOM 2768 C C . ALA A 1 364 ? 11.399 11.797 5.140 1.00 90.88 364 ALA A C 1
ATOM 2770 O O . ALA A 1 364 ? 12.095 11.368 4.227 1.00 90.88 364 ALA A O 1
ATOM 2771 N N . ARG A 1 365 ? 11.558 13.025 5.654 1.00 85.94 365 ARG A N 1
ATOM 2772 C CA . ARG A 1 365 ? 12.541 14.034 5.205 1.00 85.94 365 ARG A CA 1
ATOM 2773 C C . ARG A 1 365 ? 13.985 13.770 5.671 1.00 85.94 365 ARG A C 1
ATOM 2775 O O . ARG A 1 365 ? 14.764 14.707 5.816 1.00 85.94 365 ARG A O 1
ATOM 2782 N N . ARG A 1 366 ? 14.359 12.519 5.950 1.00 68.75 366 ARG A N 1
ATOM 2783 C CA . ARG A 1 366 ? 15.760 12.174 6.266 1.00 68.75 366 ARG A CA 1
ATOM 2784 C C . ARG A 1 366 ? 16.657 12.518 5.063 1.00 68.75 366 ARG A C 1
ATOM 2786 O O . ARG A 1 366 ? 16.171 12.475 3.940 1.00 68.75 366 ARG A O 1
ATOM 2793 N N . ASP A 1 367 ? 17.924 12.864 5.318 1.00 56.31 367 ASP A N 1
ATOM 2794 C CA . ASP A 1 367 ? 18.892 13.585 4.448 1.00 56.31 367 ASP A CA 1
ATOM 2795 C C . ASP A 1 367 ? 19.128 13.072 2.995 1.00 56.31 367 ASP A C 1
ATOM 2797 O O . ASP A 1 367 ? 19.942 13.642 2.266 1.00 56.31 367 ASP A O 1
ATOM 2801 N N . ASP A 1 368 ? 18.411 12.054 2.517 1.00 58.41 368 ASP A N 1
ATOM 2802 C CA . ASP A 1 368 ? 18.595 11.413 1.205 1.00 58.41 368 ASP A CA 1
ATOM 2803 C C . ASP A 1 368 ? 17.896 12.124 0.023 1.00 58.41 368 ASP A C 1
ATOM 2805 O O . ASP A 1 368 ? 18.047 11.709 -1.130 1.00 58.41 368 ASP A O 1
ATOM 2809 N N . ASP A 1 369 ? 17.171 13.228 0.250 1.00 56.75 369 ASP A N 1
ATOM 2810 C CA . ASP A 1 369 ? 16.460 13.968 -0.814 1.00 56.75 369 ASP A CA 1
ATOM 2811 C C . ASP A 1 369 ? 17.405 14.636 -1.846 1.00 56.75 369 ASP A C 1
ATOM 2813 O O . ASP A 1 369 ? 16.970 15.085 -2.909 1.00 56.75 369 ASP A O 1
ATOM 2817 N N . ALA A 1 370 ? 18.715 14.688 -1.579 1.00 52.75 370 ALA A N 1
ATOM 2818 C CA . ALA A 1 370 ? 19.680 15.461 -2.365 1.00 52.75 370 ALA A CA 1
ATOM 2819 C C . ALA A 1 370 ? 20.029 14.884 -3.758 1.00 52.75 370 ALA A C 1
ATOM 2821 O O . ALA A 1 370 ? 20.731 15.544 -4.527 1.00 52.75 370 ALA A O 1
ATOM 2822 N N . ALA A 1 371 ? 19.576 13.677 -4.119 1.00 59.66 371 ALA A N 1
ATOM 2823 C CA . ALA A 1 371 ? 20.125 12.947 -5.273 1.00 59.66 371 ALA A CA 1
ATOM 2824 C C . ALA A 1 371 ? 19.229 12.856 -6.532 1.00 59.66 371 ALA A C 1
ATOM 2826 O O . ALA A 1 371 ? 19.645 12.242 -7.525 1.00 59.66 371 ALA A O 1
ATOM 2827 N N . TRP A 1 372 ? 18.019 13.433 -6.562 1.00 65.12 372 TRP A N 1
ATOM 2828 C CA . TRP A 1 372 ? 17.137 13.319 -7.739 1.00 65.12 372 TRP A CA 1
ATOM 2829 C C . TRP A 1 372 ? 17.361 14.433 -8.783 1.00 65.12 372 TRP A C 1
ATOM 2831 O O . TRP A 1 372 ? 17.188 15.608 -8.470 1.00 65.12 372 TRP A O 1
ATOM 2841 N N . PRO A 1 373 ? 17.702 14.118 -10.050 1.00 61.50 373 PRO A N 1
ATOM 2842 C CA . PRO A 1 373 ? 17.812 15.114 -11.103 1.00 61.50 373 PRO A CA 1
ATOM 2843 C C . PRO A 1 373 ? 16.430 15.399 -11.691 1.00 61.50 373 PRO A C 1
ATOM 2845 O O . PRO A 1 373 ? 15.871 14.601 -12.444 1.00 61.50 373 PRO A O 1
ATOM 2848 N N . GLY A 1 374 ? 15.899 16.572 -11.363 1.00 67.38 374 GLY A N 1
ATOM 2849 C CA . GLY A 1 374 ? 14.671 17.103 -11.948 1.00 67.38 374 GLY A CA 1
ATOM 2850 C C . GLY A 1 374 ? 13.453 17.032 -11.021 1.00 67.38 374 GLY A C 1
ATOM 2851 O O . GLY A 1 374 ? 13.577 16.675 -9.849 1.00 67.38 374 GLY A O 1
ATOM 2852 N N . PRO A 1 375 ? 12.268 17.415 -11.527 1.00 73.44 375 PRO A N 1
ATOM 2853 C CA . PRO A 1 375 ? 11.042 17.417 -10.742 1.00 73.44 375 PRO A CA 1
ATOM 2854 C C . PRO A 1 375 ? 10.663 15.991 -10.322 1.00 73.44 375 PRO A C 1
ATOM 2856 O O . PRO A 1 375 ? 10.478 15.101 -11.156 1.00 73.44 375 PRO A O 1
ATOM 2859 N N . ILE A 1 376 ? 10.537 15.783 -9.012 1.00 77.75 376 ILE A N 1
ATOM 2860 C CA . ILE A 1 376 ? 10.106 14.514 -8.422 1.00 77.75 376 ILE A CA 1
ATOM 2861 C C . ILE A 1 376 ? 8.579 14.417 -8.563 1.00 77.75 376 ILE A C 1
ATOM 2863 O O . ILE A 1 376 ? 7.880 15.346 -8.142 1.00 77.75 376 ILE A O 1
ATOM 2867 N N . PRO A 1 377 ? 8.037 13.325 -9.142 1.00 84.94 377 PRO A N 1
ATOM 2868 C CA . PRO A 1 377 ? 6.600 13.078 -9.152 1.00 84.94 377 PRO A CA 1
ATOM 2869 C C . PRO A 1 377 ? 6.004 13.177 -7.750 1.00 84.94 377 PRO A C 1
ATOM 2871 O O . PRO A 1 377 ? 6.631 12.726 -6.792 1.00 84.94 377 PRO A O 1
ATOM 2874 N N . PRO A 1 378 ? 4.782 13.709 -7.602 1.00 90.62 378 PRO A N 1
ATOM 2875 C CA . PRO A 1 378 ? 4.156 13.788 -6.298 1.00 90.62 378 PRO A CA 1
ATOM 2876 C C . PRO A 1 378 ? 3.992 12.391 -5.685 1.00 90.62 378 PRO A C 1
ATOM 2878 O O . PRO A 1 378 ? 3.640 11.425 -6.371 1.00 90.62 378 PRO A O 1
ATOM 2881 N N . LYS A 1 379 ? 4.201 12.300 -4.372 1.00 92.81 379 LYS A N 1
ATOM 2882 C CA . LYS A 1 379 ? 4.002 11.086 -3.581 1.00 92.81 379 LYS A CA 1
ATOM 2883 C C . LYS A 1 379 ? 2.736 11.199 -2.755 1.00 92.81 379 LYS A C 1
ATOM 2885 O O . LYS A 1 379 ? 2.633 12.049 -1.882 1.00 92.81 379 LYS A O 1
ATOM 2890 N N . ILE A 1 380 ? 1.788 10.311 -3.007 1.00 95.62 380 ILE A 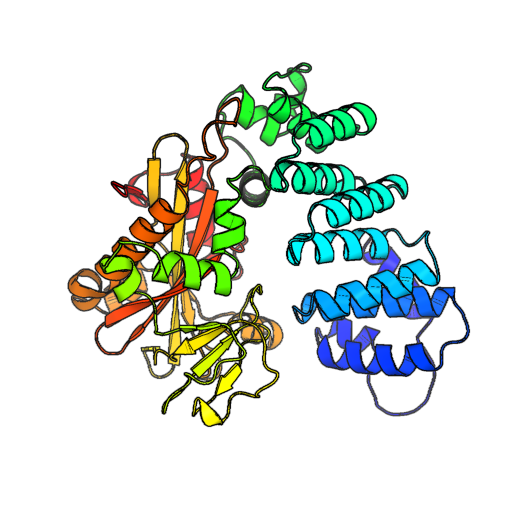N 1
ATOM 2891 C CA . ILE A 1 380 ? 0.560 10.136 -2.239 1.00 95.62 380 ILE A CA 1
ATOM 2892 C C . ILE A 1 380 ? 0.743 8.937 -1.308 1.00 95.62 380 ILE A C 1
ATOM 2894 O O . ILE A 1 380 ? 0.894 7.796 -1.759 1.00 95.62 380 ILE A O 1
ATOM 2898 N N . VAL A 1 381 ? 0.665 9.204 -0.010 1.00 96.44 381 VAL A N 1
ATOM 2899 C CA . VAL A 1 381 ? 0.799 8.244 1.088 1.00 96.44 381 VAL A CA 1
ATOM 2900 C C . VAL A 1 381 ? -0.540 8.142 1.810 1.00 96.44 381 VAL A C 1
ATOM 2902 O O . VAL A 1 381 ? -1.188 9.148 2.088 1.00 96.44 381 VAL A O 1
ATOM 2905 N N . GLY A 1 382 ? -0.989 6.921 2.091 1.00 97.25 382 GLY A N 1
ATOM 2906 C CA . GLY A 1 382 ? -2.194 6.688 2.882 1.00 97.25 382 GLY A CA 1
ATOM 2907 C C . GLY A 1 382 ? -1.855 6.609 4.362 1.00 97.25 382 GLY A C 1
ATOM 2908 O O . GLY A 1 382 ? -0.965 5.856 4.733 1.00 97.25 382 GLY A O 1
ATOM 2909 N N . LEU A 1 383 ? -2.585 7.332 5.199 1.00 98.06 383 LEU A N 1
ATOM 2910 C CA . LEU A 1 383 ? -2.471 7.263 6.653 1.00 98.06 383 LEU A CA 1
ATOM 2911 C C . LEU A 1 383 ? -3.769 6.674 7.206 1.00 98.06 383 LEU A C 1
ATOM 2913 O O . LEU A 1 383 ? -4.843 7.222 6.942 1.00 98.06 383 LEU A O 1
ATOM 2917 N N . ASP A 1 384 ? -3.683 5.561 7.929 1.00 97.62 384 ASP A N 1
ATOM 2918 C CA . ASP A 1 384 ? -4.851 4.925 8.544 1.00 97.62 384 ASP A CA 1
ATOM 2919 C C . ASP A 1 384 ? -4.943 5.275 10.027 1.00 97.62 384 ASP A C 1
ATOM 2921 O O . ASP A 1 384 ? -3.961 5.142 10.753 1.00 97.62 384 ASP A O 1
ATOM 2925 N N . PHE A 1 385 ? -6.132 5.672 10.483 1.00 97.88 385 PHE A N 1
ATOM 2926 C CA . PHE A 1 385 ? -6.395 6.037 11.873 1.00 97.88 385 PHE A CA 1
ATOM 2927 C C . PHE A 1 385 ? -7.593 5.289 12.458 1.00 97.88 385 PHE A C 1
ATOM 2929 O O . PHE A 1 385 ? -8.618 5.129 11.793 1.00 97.88 385 PHE A O 1
ATOM 2936 N N . ALA A 1 386 ? -7.496 4.908 13.730 1.00 96.44 386 ALA A N 1
ATOM 2937 C CA . ALA A 1 386 ? -8.651 4.631 14.584 1.00 96.44 386 ALA A CA 1
ATOM 2938 C C . ALA A 1 386 ? -9.062 5.920 15.302 1.00 96.44 386 ALA A C 1
ATOM 2940 O O . ALA A 1 386 ? -8.208 6.754 15.588 1.00 96.44 386 ALA A O 1
ATOM 2941 N N . VAL A 1 387 ? -10.344 6.085 15.623 1.00 96.44 387 VAL A N 1
ATOM 2942 C CA . VAL A 1 387 ? -10.821 7.213 16.437 1.00 96.44 387 VAL A CA 1
ATOM 2943 C C . VAL A 1 387 ? -11.526 6.656 17.660 1.00 96.44 387 VAL A C 1
ATOM 2945 O O . VAL A 1 387 ? -12.510 5.928 17.525 1.00 96.44 387 VAL A O 1
ATOM 2948 N N . ASP A 1 388 ? -10.999 6.963 18.839 1.00 96.38 388 ASP A N 1
ATOM 2949 C CA . ASP A 1 388 ? -11.549 6.456 20.093 1.00 96.38 388 ASP A CA 1
ATOM 2950 C C . ASP A 1 388 ? -12.834 7.191 20.518 1.00 96.38 388 ASP A C 1
ATOM 2952 O O . ASP A 1 388 ? -13.292 8.145 19.884 1.00 96.38 388 ASP A O 1
ATOM 2956 N N . ALA A 1 389 ? -13.429 6.752 21.629 1.00 95.94 389 ALA A N 1
ATOM 2957 C CA . ALA A 1 389 ? -14.641 7.359 22.181 1.00 95.94 389 ALA A CA 1
ATOM 2958 C C . ALA A 1 389 ? -14.452 8.817 22.648 1.00 95.94 389 ALA A C 1
ATOM 2960 O O . ALA A 1 389 ? -15.431 9.551 22.790 1.00 95.94 389 ALA A O 1
ATOM 2961 N N . ALA A 1 390 ? -13.212 9.244 22.900 1.00 97.00 390 ALA A N 1
ATOM 2962 C CA . ALA A 1 390 ? -12.895 10.612 23.280 1.00 97.00 390 ALA A CA 1
ATOM 2963 C C . ALA A 1 390 ? -12.771 11.537 22.053 1.00 97.00 390 ALA A C 1
ATOM 2965 O O . ALA A 1 390 ? -12.776 12.761 22.213 1.00 97.00 390 ALA A O 1
ATOM 2966 N N . GLY A 1 391 ? -12.711 10.965 20.847 1.00 96.88 391 GLY A N 1
ATOM 2967 C CA . GLY A 1 391 ? -12.531 11.668 19.583 1.00 96.88 391 GLY A CA 1
ATOM 2968 C C . GLY A 1 391 ? -11.065 11.849 19.191 1.00 96.88 391 GLY A C 1
ATOM 2969 O O . GLY A 1 391 ? -10.795 12.580 18.236 1.00 96.88 391 GLY A O 1
ATOM 2970 N N . ASP A 1 392 ? -10.120 11.218 19.894 1.00 98.06 392 ASP A N 1
ATOM 2971 C CA . ASP A 1 392 ? -8.709 11.265 19.516 1.00 98.06 392 ASP A CA 1
ATOM 2972 C C . ASP A 1 392 ? -8.440 10.275 18.378 1.00 98.06 392 ASP A C 1
ATOM 2974 O O . ASP A 1 392 ? -8.858 9.115 18.418 1.00 98.06 392 ASP A O 1
ATOM 2978 N N . ALA A 1 393 ? -7.751 10.755 17.339 1.00 98.25 393 ALA A N 1
ATOM 2979 C CA . ALA A 1 393 ? -7.312 9.925 16.227 1.00 98.25 393 ALA A CA 1
ATOM 2980 C C . ALA A 1 393 ? -5.941 9.308 16.52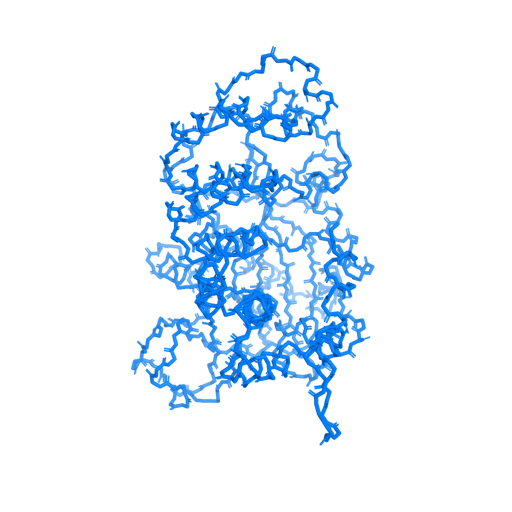8 1.00 98.25 393 ALA A C 1
ATOM 2982 O O . ALA A 1 393 ? -4.993 10.015 16.868 1.00 98.25 393 ALA A O 1
ATOM 2983 N N . TRP A 1 394 ? -5.841 7.998 16.338 1.00 98.38 394 TRP A N 1
ATOM 2984 C CA . TRP A 1 394 ? -4.660 7.186 16.592 1.00 98.38 394 TRP A CA 1
ATOM 2985 C C . TRP A 1 394 ? -4.139 6.612 15.281 1.00 98.38 394 TRP A C 1
ATOM 2987 O O . TRP A 1 394 ? -4.855 5.853 14.624 1.00 98.38 394 TRP A O 1
ATOM 2997 N N . LEU A 1 395 ? -2.917 6.971 14.890 1.00 98.38 395 LEU A N 1
ATOM 2998 C CA . LEU A 1 395 ? -2.260 6.459 13.690 1.00 98.38 395 LEU A CA 1
ATOM 2999 C C . LEU A 1 395 ? -2.020 4.951 13.846 1.00 98.38 395 LEU A C 1
ATOM 3001 O O . LEU A 1 395 ? -1.428 4.505 14.823 1.00 98.38 395 LEU A O 1
ATOM 3005 N N . LEU A 1 396 ? -2.483 4.161 12.880 1.00 97.12 396 LEU A N 1
ATOM 3006 C CA . LEU A 1 396 ? -2.405 2.697 12.895 1.00 97.12 396 LEU A CA 1
ATOM 3007 C C . LEU A 1 396 ? -1.344 2.152 11.943 1.00 97.12 396 LEU A C 1
ATOM 3009 O O . LEU A 1 396 ? -0.738 1.116 12.227 1.00 97.12 396 LEU A O 1
ATOM 3013 N N . GLU A 1 397 ? -1.195 2.789 10.782 1.00 97.00 397 GLU A N 1
ATOM 3014 C CA . GLU A 1 397 ? -0.190 2.470 9.772 1.00 97.00 397 GLU A CA 1
ATOM 3015 C C . GLU A 1 397 ? -0.009 3.628 8.786 1.00 97.00 397 GLU A C 1
ATOM 3017 O O . GLU A 1 397 ? -0.914 4.439 8.559 1.00 97.00 397 GLU A O 1
ATOM 3022 N N . VAL A 1 398 ? 1.169 3.655 8.169 1.00 96.75 398 VAL A N 1
ATOM 3023 C CA . VAL A 1 398 ? 1.477 4.446 6.981 1.00 96.75 398 VAL A CA 1
ATOM 3024 C C . VAL A 1 398 ? 1.528 3.479 5.804 1.00 96.75 398 VAL A C 1
ATOM 3026 O O . VAL A 1 398 ? 2.074 2.388 5.916 1.00 96.75 398 VAL A O 1
ATOM 3029 N N . ASN A 1 399 ? 0.928 3.861 4.682 1.00 95.19 399 ASN A N 1
ATOM 3030 C CA . ASN A 1 399 ? 0.902 3.068 3.465 1.00 95.19 399 ASN A CA 1
ATOM 3031 C C . ASN A 1 399 ? 1.523 3.867 2.325 1.00 95.19 399 ASN A C 1
ATOM 3033 O O . ASN A 1 399 ? 0.905 4.810 1.820 1.00 95.19 399 ASN A O 1
ATOM 3037 N N . ARG A 1 400 ? 2.726 3.485 1.892 1.00 93.12 400 ARG A N 1
ATOM 3038 C CA . ARG A 1 400 ? 3.456 4.226 0.846 1.00 93.12 400 ARG A CA 1
ATOM 3039 C C . ARG A 1 400 ? 2.799 4.130 -0.531 1.00 93.12 400 ARG A C 1
ATOM 3041 O O . ARG A 1 400 ? 3.006 4.997 -1.376 1.00 93.12 400 ARG A O 1
ATOM 3048 N N . THR A 1 401 ? 2.030 3.077 -0.789 1.00 91.38 401 THR A N 1
ATOM 3049 C CA . THR A 1 401 ? 1.324 2.851 -2.059 1.00 91.38 401 THR A CA 1
ATOM 3050 C C . THR A 1 401 ? -0.144 2.559 -1.775 1.00 91.38 401 THR A C 1
ATOM 3052 O O . THR A 1 401 ? -0.604 1.426 -1.964 1.00 91.38 401 THR A O 1
ATOM 3055 N N . PRO A 1 402 ? -0.910 3.562 -1.304 1.00 94.00 402 PRO A N 1
ATOM 3056 C CA . PRO A 1 402 ? -2.319 3.349 -1.038 1.00 94.00 402 PRO A CA 1
ATOM 3057 C C . PRO A 1 402 ? -3.006 2.933 -2.341 1.00 94.00 402 PRO A C 1
ATOM 3059 O O . PRO A 1 402 ? -2.676 3.415 -3.423 1.00 94.00 402 PRO A O 1
ATOM 3062 N N . GLY A 1 403 ? -3.983 2.030 -2.264 1.00 91.56 403 GLY A N 1
ATOM 3063 C CA . GLY A 1 403 ? -4.753 1.662 -3.448 1.00 91.56 403 GLY A CA 1
ATOM 3064 C C . GLY A 1 403 ? -5.559 2.862 -3.935 1.00 91.56 403 GLY A C 1
ATOM 3065 O O . GLY A 1 403 ? -6.598 3.145 -3.357 1.00 91.56 403 GLY A O 1
ATOM 3066 N N . LEU A 1 404 ? -5.106 3.547 -4.985 1.00 93.81 404 LEU A N 1
ATOM 3067 C CA . LEU A 1 404 ? -5.746 4.757 -5.516 1.00 93.81 404 LEU A CA 1
ATOM 3068 C C . LEU A 1 404 ? -6.812 4.467 -6.574 1.00 93.81 404 LEU A C 1
ATOM 3070 O O . LEU A 1 404 ? -7.355 5.393 -7.155 1.00 93.81 404 LEU A O 1
ATOM 3074 N N . VAL A 1 405 ? -7.146 3.207 -6.846 1.00 89.50 405 VAL A N 1
ATOM 3075 C CA . VAL A 1 405 ? -8.315 2.860 -7.668 1.00 89.50 405 VAL A CA 1
ATOM 3076 C C . VAL A 1 405 ? -9.536 2.761 -6.752 1.00 89.50 405 VAL A C 1
ATOM 3078 O O . VAL A 1 405 ? -9.497 2.052 -5.741 1.00 89.50 405 VAL A O 1
ATOM 3081 N N . GLY A 1 406 ? -10.591 3.507 -7.085 1.00 86.44 406 GLY A N 1
ATOM 3082 C CA . GLY A 1 406 ? -11.836 3.545 -6.320 1.00 86.44 406 GLY A CA 1
ATOM 3083 C C . GLY A 1 406 ? -12.632 2.245 -6.412 1.00 86.44 406 GLY A C 1
ATOM 3084 O O . GLY A 1 406 ? -12.838 1.735 -7.517 1.00 86.44 406 GLY A O 1
ATOM 3085 N N . ARG A 1 407 ? -13.087 1.718 -5.270 1.00 85.25 407 ARG A N 1
ATOM 3086 C CA . ARG A 1 407 ? -13.889 0.481 -5.179 1.00 85.25 407 ARG A CA 1
ATOM 3087 C C . ARG A 1 407 ? -15.384 0.768 -5.078 1.00 85.25 407 ARG A C 1
ATOM 3089 O O . ARG A 1 407 ? -16.166 0.123 -5.771 1.00 85.25 407 ARG A O 1
ATOM 3096 N N . ALA A 1 408 ? -15.753 1.748 -4.259 1.00 88.38 408 ALA A N 1
ATOM 3097 C CA . ALA A 1 408 ? -17.096 2.309 -4.165 1.00 88.38 408 ALA A CA 1
ATOM 3098 C C . ALA A 1 408 ? -17.146 3.704 -4.808 1.00 88.38 408 ALA A C 1
ATOM 3100 O O . ALA A 1 408 ? -16.111 4.278 -5.150 1.00 88.38 408 ALA A O 1
ATOM 3101 N N . GLU A 1 409 ? -18.347 4.254 -4.980 1.00 93.38 409 GLU A N 1
ATOM 3102 C CA . GLU A 1 409 ? -18.547 5.589 -5.557 1.00 93.38 409 GLU A CA 1
ATOM 3103 C C . GLU A 1 409 ? -17.853 6.685 -4.736 1.00 93.38 409 GLU A C 1
ATOM 3105 O O . GLU A 1 409 ? -17.055 7.442 -5.286 1.00 93.38 409 GLU A O 1
ATOM 3110 N N . VAL A 1 410 ? -18.072 6.708 -3.415 1.00 94.75 410 VAL A N 1
ATOM 3111 C CA . VAL A 1 410 ? -17.446 7.683 -2.501 1.00 94.75 410 VAL A CA 1
ATOM 3112 C C . VAL A 1 410 ? -15.921 7.554 -2.510 1.00 94.75 410 VAL A C 1
ATOM 3114 O O . VAL A 1 410 ? -15.208 8.541 -2.667 1.00 94.75 410 VAL A O 1
ATOM 3117 N N . ASP A 1 411 ? -15.407 6.329 -2.399 1.00 93.50 411 ASP A N 1
ATOM 3118 C CA . ASP A 1 411 ? -13.970 6.045 -2.425 1.00 93.50 411 ASP A CA 1
ATOM 3119 C C . ASP A 1 411 ? -13.324 6.446 -3.758 1.00 93.50 411 ASP A C 1
ATOM 3121 O O . ASP A 1 411 ? -12.222 6.995 -3.770 1.00 93.50 411 ASP A O 1
ATOM 3125 N N . ARG A 1 412 ? -14.025 6.244 -4.882 1.00 94.50 412 ARG A N 1
ATOM 3126 C CA . ARG A 1 412 ? -13.594 6.734 -6.196 1.00 94.50 412 ARG A CA 1
ATOM 3127 C C . ARG A 1 412 ? -13.537 8.254 -6.225 1.00 94.50 412 ARG A C 1
ATOM 3129 O O . ARG A 1 412 ? -12.479 8.779 -6.539 1.00 94.50 412 ARG A O 1
ATOM 3136 N N . ALA A 1 413 ? -14.611 8.943 -5.845 1.00 96.06 413 ALA A N 1
ATOM 3137 C CA . ALA A 1 413 ? -14.659 10.404 -5.861 1.00 96.06 413 ALA A CA 1
ATOM 3138 C C . ALA A 1 413 ? -13.537 11.030 -5.013 1.00 96.06 413 ALA A C 1
ATOM 3140 O O . ALA A 1 413 ? -12.832 11.922 -5.482 1.00 96.06 413 ALA A O 1
ATOM 3141 N N . VAL A 1 414 ? -13.311 10.510 -3.800 1.00 96.50 414 VAL A N 1
ATOM 3142 C CA . VAL A 1 414 ? -12.225 10.975 -2.924 1.00 96.50 414 VAL A CA 1
ATOM 3143 C C . VAL A 1 414 ? -10.858 10.739 -3.564 1.00 96.50 414 VAL A C 1
ATOM 3145 O O . VAL A 1 414 ? -10.040 11.652 -3.614 1.00 96.50 414 VAL A O 1
ATOM 3148 N N . LYS A 1 415 ? -10.584 9.529 -4.065 1.00 96.00 415 LYS A N 1
ATOM 3149 C CA . LYS A 1 415 ? -9.278 9.200 -4.661 1.00 96.00 415 LYS A CA 1
ATOM 3150 C C . LYS A 1 415 ? -9.011 9.964 -5.948 1.00 96.00 415 LYS A C 1
ATOM 3152 O O . LYS A 1 415 ? -7.863 10.314 -6.194 1.00 96.00 415 LYS A O 1
ATOM 3157 N N . ASP A 1 416 ? -10.038 10.203 -6.753 1.00 94.56 416 ASP A N 1
ATOM 3158 C CA . ASP A 1 416 ? -9.938 10.990 -7.981 1.00 94.56 416 ASP A CA 1
ATOM 3159 C C . ASP A 1 416 ? -9.523 12.420 -7.635 1.00 94.56 416 ASP A C 1
ATOM 3161 O O . ASP A 1 416 ? -8.508 12.889 -8.139 1.00 94.56 416 ASP A O 1
ATOM 3165 N N . ALA A 1 417 ? -10.204 13.047 -6.673 1.00 96.00 417 ALA A N 1
ATOM 3166 C CA . ALA A 1 417 ? -9.861 14.385 -6.200 1.00 96.00 417 ALA A CA 1
ATOM 3167 C C . ALA A 1 417 ? -8.464 14.454 -5.550 1.00 96.00 417 ALA A C 1
ATOM 3169 O O . ALA A 1 417 ? -7.719 15.395 -5.804 1.00 96.00 417 ALA A O 1
ATOM 3170 N N . VAL A 1 418 ? -8.068 13.453 -4.754 1.00 95.94 418 VAL A N 1
ATOM 3171 C CA . VAL A 1 418 ? -6.716 13.381 -4.162 1.00 95.94 418 VAL A CA 1
ATOM 3172 C C . VAL A 1 418 ? -5.640 13.260 -5.240 1.00 95.94 418 VAL A C 1
ATOM 3174 O O . VAL A 1 418 ? -4.614 13.934 -5.157 1.00 95.94 418 VAL A O 1
ATOM 3177 N N . VAL A 1 419 ? -5.857 12.412 -6.252 1.00 94.56 419 VAL A N 1
ATOM 3178 C CA . VAL A 1 419 ? -4.935 12.287 -7.387 1.00 94.56 419 VAL A CA 1
ATOM 3179 C C . VAL A 1 419 ? -4.888 13.605 -8.149 1.00 94.56 419 VAL A C 1
ATOM 3181 O O . VAL A 1 419 ? -3.806 14.128 -8.368 1.00 94.56 419 VAL A O 1
ATOM 3184 N N . ASP A 1 420 ? -6.020 14.192 -8.510 1.00 93.75 420 ASP A N 1
ATOM 3185 C CA . ASP A 1 420 ? -6.018 15.442 -9.267 1.00 93.75 420 ASP A CA 1
ATOM 3186 C C . ASP A 1 420 ? -5.330 16.579 -8.494 1.00 93.75 420 ASP A C 1
ATOM 3188 O O . ASP A 1 420 ? -4.515 17.292 -9.077 1.00 93.75 420 ASP A O 1
ATOM 3192 N N . ALA A 1 421 ? -5.526 16.682 -7.177 1.00 94.25 421 ALA A N 1
ATOM 3193 C CA . ALA A 1 421 ? -4.842 17.676 -6.351 1.00 94.25 421 ALA A CA 1
ATOM 3194 C C . ALA A 1 421 ? -3.332 17.433 -6.234 1.00 94.25 421 ALA A C 1
ATOM 3196 O O . ALA A 1 421 ? -2.554 18.384 -6.304 1.00 94.25 421 ALA A O 1
ATOM 3197 N N . ALA A 1 422 ? -2.895 16.175 -6.106 1.00 93.12 422 ALA A N 1
ATOM 3198 C CA . ALA A 1 422 ? -1.471 15.837 -6.053 1.00 93.12 422 ALA A CA 1
ATOM 3199 C C . ALA A 1 422 ? -0.713 16.298 -7.304 1.00 93.12 422 ALA A C 1
ATOM 3201 O O . ALA A 1 422 ? 0.454 16.676 -7.225 1.00 93.12 422 ALA A O 1
ATOM 3202 N N . TRP A 1 423 ? -1.398 16.295 -8.446 1.00 91.75 423 TRP A N 1
ATOM 3203 C CA . TRP A 1 423 ? -0.862 16.696 -9.741 1.00 91.75 423 TRP A CA 1
ATOM 3204 C C . TRP A 1 423 ? -1.308 18.107 -10.166 1.00 91.75 423 TRP A C 1
ATOM 3206 O O . TRP A 1 423 ? -1.159 18.472 -11.330 1.00 91.75 423 TRP A O 1
ATOM 3216 N N . GLY A 1 424 ? -1.859 18.913 -9.251 1.00 90.88 424 GLY A N 1
ATOM 3217 C CA . GLY A 1 424 ? -2.252 20.301 -9.525 1.00 90.88 424 GLY A CA 1
ATOM 3218 C C . GLY A 1 424 ? -3.363 20.464 -10.574 1.00 90.88 424 GLY A C 1
ATOM 3219 O O . GLY A 1 424 ? -3.488 21.527 -11.172 1.00 90.88 424 GLY A O 1
ATOM 3220 N N . CYS A 1 425 ? -4.154 19.419 -10.828 1.00 88.50 425 CYS A N 1
ATOM 3221 C CA . CYS A 1 425 ? -5.265 19.428 -11.782 1.00 88.50 425 CYS A CA 1
ATOM 3222 C C . CYS A 1 425 ? -6.590 19.926 -11.171 1.00 88.50 425 CYS A C 1
ATOM 3224 O O . CYS A 1 425 ? -7.551 20.140 -11.907 1.00 88.50 425 CYS A O 1
ATOM 3226 N N . SER A 1 426 ? -6.670 20.090 -9.847 1.00 88.38 426 SER A N 1
ATOM 3227 C CA . SER A 1 426 ? -7.873 20.542 -9.130 1.00 88.38 426 SER A CA 1
ATOM 3228 C C . SER A 1 426 ? -7.565 21.652 -8.120 1.00 88.38 426 SER A C 1
ATOM 3230 O O . SER A 1 426 ? -6.404 21.959 -7.859 1.00 88.38 426 SER A O 1
ATOM 3232 N N . SER A 1 427 ? -8.617 22.239 -7.529 1.00 79.25 427 SER A N 1
ATOM 3233 C CA . SER A 1 427 ? -8.480 23.324 -6.546 1.00 79.25 427 SER A CA 1
ATOM 3234 C C . SER A 1 427 ? -7.579 22.936 -5.368 1.00 79.25 427 SER A C 1
ATOM 3236 O O . SER A 1 427 ? -7.698 21.839 -4.813 1.00 79.25 427 SER A O 1
ATOM 3238 N N . ALA A 1 428 ? -6.737 23.884 -4.947 1.00 80.75 428 ALA A N 1
ATOM 3239 C CA . ALA A 1 428 ? -5.917 23.794 -3.743 1.00 80.75 428 ALA A CA 1
ATOM 3240 C C . ALA A 1 428 ? -6.753 23.709 -2.450 1.00 80.75 428 ALA A C 1
ATOM 3242 O O . ALA A 1 428 ? -6.223 23.329 -1.412 1.00 80.75 428 ALA A O 1
ATOM 3243 N N . ASP A 1 429 ? -8.060 23.990 -2.501 1.00 91.44 429 ASP A N 1
ATOM 3244 C CA . ASP A 1 429 ? -8.934 24.038 -1.319 1.00 91.44 429 ASP A CA 1
ATOM 3245 C C . ASP A 1 429 ? -9.046 22.706 -0.563 1.00 91.44 429 ASP A C 1
ATOM 3247 O O . ASP A 1 429 ? -9.378 22.695 0.630 1.00 91.44 429 ASP A O 1
ATOM 3251 N N . ILE A 1 430 ? -8.764 21.582 -1.237 1.00 94.62 430 ILE A N 1
ATOM 3252 C CA . ILE A 1 430 ? -8.758 20.251 -0.616 1.00 94.62 430 ILE A CA 1
ATOM 3253 C C . ILE A 1 430 ? -7.423 19.900 0.047 1.00 94.62 430 ILE A C 1
ATOM 3255 O O . ILE A 1 430 ? -7.326 18.837 0.659 1.00 94.62 430 ILE A O 1
ATOM 3259 N N . LEU A 1 431 ? -6.404 20.754 -0.071 1.00 95.62 431 LEU A N 1
ATOM 3260 C CA . LEU A 1 431 ? -5.085 20.569 0.524 1.00 95.62 431 LEU A CA 1
ATOM 3261 C C . LEU A 1 431 ? -4.886 21.541 1.691 1.00 95.62 431 LEU A C 1
ATOM 3263 O O . LEU A 1 431 ? -5.181 22.729 1.605 1.00 95.62 431 LEU A O 1
ATOM 3267 N N . GLU A 1 432 ? -4.374 21.024 2.801 1.00 95.62 432 GLU A N 1
ATOM 3268 C CA . GLU A 1 432 ? -3.837 21.807 3.911 1.00 95.62 432 GLU A CA 1
ATOM 3269 C C . GLU A 1 432 ? -2.316 21.670 3.886 1.00 95.62 432 GLU A C 1
ATOM 3271 O O . GLU A 1 432 ? -1.793 20.567 4.028 1.00 95.62 432 GLU A O 1
ATOM 3276 N N . GLU A 1 433 ? -1.600 22.772 3.678 1.00 94.56 433 GLU A N 1
ATOM 3277 C CA . GLU A 1 433 ? -0.141 22.766 3.734 1.00 94.56 433 GLU A CA 1
ATOM 3278 C C . GLU A 1 433 ? 0.342 22.462 5.158 1.00 94.56 433 GLU A C 1
ATOM 3280 O O . GLU A 1 433 ? -0.092 23.076 6.138 1.00 94.56 433 GLU A O 1
ATOM 3285 N N . LEU A 1 434 ? 1.249 21.495 5.271 1.00 90.75 434 LEU A N 1
ATOM 3286 C CA . LEU A 1 434 ? 1.920 21.156 6.511 1.00 90.75 434 LEU A CA 1
ATOM 3287 C C . LEU A 1 434 ? 3.251 21.898 6.559 1.00 90.75 434 LEU A C 1
ATOM 3289 O O . LEU A 1 434 ? 4.223 21.497 5.926 1.00 90.75 434 LEU A O 1
ATOM 3293 N N . LEU A 1 435 ? 3.302 22.957 7.361 1.00 88.44 435 LEU A N 1
ATOM 3294 C CA . LEU A 1 435 ? 4.569 23.561 7.767 1.00 88.44 435 LEU A CA 1
ATOM 3295 C C . LEU A 1 435 ? 5.328 22.524 8.610 1.00 88.44 435 LEU A C 1
ATOM 3297 O O . LEU A 1 435 ? 4.805 22.088 9.647 1.00 88.44 435 LEU A O 1
ATOM 3301 N N . LEU A 1 436 ? 6.482 22.070 8.111 1.00 85.00 436 LEU A N 1
ATOM 3302 C CA . LEU A 1 436 ? 7.276 20.980 8.695 1.00 85.00 436 LEU A CA 1
ATOM 3303 C C . LEU A 1 436 ? 8.369 21.474 9.629 1.00 85.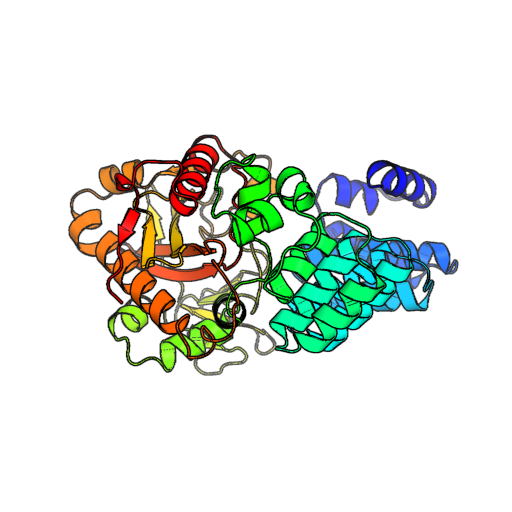00 436 LEU A C 1
ATOM 3305 O O . LEU A 1 436 ? 9.029 22.470 9.263 1.00 85.00 436 LEU A O 1
#

Radius of gyration: 22.63 Å; Cα contacts (8 Å, |Δi|>4): 800; chains: 1; bounding box: 48×63×59 Å

Nearest PDB structures (foldseek):
  2dba-assembly1_A  TM=6.950E-01  e=3.754E-03  Homo sapiens
  8j8p-assembly1_C  TM=6.026E-01  e=1.150E-02  Saccharomyces eubayanus
  7dkh-assembly2_E  TM=5.506E-01  e=2.210E-02  Saccharomyces cerevisiae S288C
  2j9q-assembly1_B  TM=5.632E-01  e=5.619E-02  Homo sapiens
  7o04-assembly1_B  TM=7.057E-01  e=5.034E-01  Shigella flexneri

InterPro domains:
  IPR011990 Tetratricopeptide-like helical domain superfamily [G3DSA:1.25.40.10] (15-131)
  IPR011990 Tetratricopeptide-like helical domain superfamily [SSF48452] (22-171)